Protein AF-A0A4Y2H0B1-F1 (afdb_monomer_lite)

Secondary structure (DSSP, 8-state):
-TTTTT--TT-B-TTS-BHHHHHHHTT-HHHHHHHHTSGGGGGGGG---TTS--HHHHHHTSSS-HHIIIIIGGGTTSSHHHHTTTTHHHHHHHHHHHHH-TTPPSP--------TTS-HHHHHHHHHHHHHHHTTTT-PPPP---HHHHHHHHHHHHHHHHHHHHHTS-HHHHHHHHHHHHHHHHHHHHHHHHHHHH---HHHHHHHHHHHHHHHHHHHHHHHHHEE-BS-----TTSPP---PPP-----S--HHHHHHHHHHHHHHHHHHHH-HHHHHHHHHH-PPPBSSSSPEEPEETTEEHHHHHHHHHHHHHHHHHHHHHHSSSSTTSPPPHHHHHHHHHHHHHHHHHHHHHHHTHHHHHHHHHHHHS-HHHHHHHHHHHH-SS--HHHHHHHHHHHHHHHTT-

InterPro domains:
  IPR011646 KAP family P-loop domain [PF07693] (88-333)
  IPR036770 Ankyrin repeat-containing domain superfamily [G3DSA:1.25.40.20] (1-76)
  IPR036770 Ankyrin repeat-containing domain superfamily [SSF48403] (1-74)
  IPR052771 Neurotrophin-activated signaling adaptor [PTHR24116] (1-410)

Sequence (410 aa):
MLVEKKCKVSAADKKGDTALHIAMRARSKAIVEILLRNPKNSQLLYRPNRAGETPYNIDSNHQKSILAQIFGARRLNTNEDSENRLGYDLYSSALADILSEPSLNMPISVGLYAKWGSGKSFLLKKLENEMRSFAIQWIEPMFEFTKLVYLIILLLSLMVGFVLAFSTKNWISGAYLAVGTFLSVIVFLGGVIYFNKHYDLSWVYKLSLYLANQLNSLRTLLFVIFCSPPANKSDSDADPVRFIFTEKTKVTSSGTQTSVLNIITSLNIAVEKEFGLFTCRLYRVLKPKLVASQWWKFRTICCIPNFLIAIFLLLSLGGLITLLLETDAANFYSEPNEYTTIFRSIFIGMLCICGVVISLNLYTFLRIIKTLIFSHQRRIAGSFLRIASPKNENCISSLKKEVDTIVQMV

pLDDT: mean 76.39, std 11.9, range [36.62, 95.25]

Organism: Araneus ventricosus (NCBI:txid182803)

Foldseek 3Di:
DCVVVQHDQCDADPQQQGPLLVCLLVVPLVSNLSQPVDVVSVVQQCDATNVRDGSVNSQVVDPDRSCCVNVVVVPPPDDPVVVVVVCLLVVLLVVLVQVQQLPDDDDDDDDDDDDPPPCPVVSVVSSVVNNCVQLVVPPQFFQDDDPVVLVVLLLVLLLQLLLVCLVVVHNVSSVVSSVVSSVVVVVVVVVLNVCVVRGVDPVSVVVRSVVRVVVQLVVLQCCLQWKAAAPDPPPPSPDRDDDQDFDPPPPPPDDPLVVLLNVLVRSVVSVCVVNNVLNLLSCVLSVRDHDNDPDIDTDDDPNHRVVVVVSLVSVLVSLVSSVVSCPPDDNPPDDDDPVVVVSNVVSVVSVVVVVVVCVVCVVSVVVSVVSSPDDVVCVSVVVCVVVPPPDDPVSVVVSVVSVVSSVVSD

Radius of gyration: 28.5 Å; chains: 1; bounding box: 72×69×76 Å

Structure (mmCIF, N/CA/C/O backbone):
data_AF-A0A4Y2H0B1-F1
#
_entry.id   AF-A0A4Y2H0B1-F1
#
loop_
_atom_site.group_PDB
_atom_site.id
_atom_site.type_symbol
_atom_site.label_atom_id
_atom_site.label_alt_id
_atom_site.label_comp_id
_atom_site.label_asym_id
_atom_site.label_entity_id
_atom_site.label_seq_id
_atom_site.pdbx_PDB_ins_code
_atom_site.Cartn_x
_atom_site.Cartn_y
_atom_site.Cartn_z
_atom_site.occupancy
_atom_site.B_iso_or_equiv
_atom_site.auth_seq_id
_atom_site.auth_comp_id
_atom_site.auth_asym_id
_atom_site.auth_atom_id
_atom_site.pdbx_PDB_model_num
ATOM 1 N N . MET A 1 1 ? -10.674 -39.081 1.424 1.00 66.81 1 MET A N 1
ATOM 2 C CA . MET A 1 1 ? -10.161 -39.373 0.066 1.00 66.81 1 MET A CA 1
ATOM 3 C C . MET A 1 1 ? -10.000 -38.146 -0.845 1.00 66.81 1 MET A C 1
ATOM 5 O O . MET A 1 1 ? -8.869 -37.777 -1.121 1.00 66.81 1 MET A O 1
ATOM 9 N N . LEU A 1 2 ? -11.065 -37.490 -1.345 1.00 76.19 2 LEU A N 1
ATOM 10 C CA . LEU A 1 2 ? -10.914 -36.377 -2.317 1.00 76.19 2 LEU A CA 1
ATOM 11 C C . LEU A 1 2 ? -10.173 -35.157 -1.742 1.00 76.19 2 LEU A C 1
ATOM 13 O O . LEU A 1 2 ? -9.285 -34.603 -2.386 1.00 76.19 2 LEU A O 1
ATOM 17 N N . VAL A 1 3 ? -10.487 -34.778 -0.501 1.00 73.38 3 VAL A N 1
ATOM 18 C CA . VAL A 1 3 ? -9.799 -33.684 0.210 1.00 73.38 3 VAL A CA 1
ATOM 19 C C . VAL A 1 3 ? -8.321 -34.022 0.463 1.00 73.38 3 VAL A C 1
ATOM 21 O O . VAL A 1 3 ? -7.459 -33.158 0.329 1.00 73.38 3 VAL A O 1
ATOM 24 N N . GLU A 1 4 ? -8.000 -35.290 0.736 1.00 72.62 4 GLU A N 1
ATOM 25 C CA . GLU A 1 4 ? -6.616 -35.765 0.929 1.00 72.62 4 GLU A CA 1
ATOM 26 C C . GLU A 1 4 ? -5.803 -35.712 -0.370 1.00 72.62 4 GLU A C 1
ATOM 28 O O . GLU A 1 4 ? -4.604 -35.450 -0.339 1.00 72.62 4 GLU A O 1
ATOM 33 N N . LYS A 1 5 ? -6.462 -35.852 -1.528 1.00 77.75 5 LYS A N 1
ATOM 34 C CA . LYS A 1 5 ? -5.863 -35.648 -2.855 1.00 77.75 5 LYS A CA 1
ATOM 35 C C . LYS A 1 5 ? -5.770 -34.168 -3.275 1.00 77.75 5 LYS A C 1
ATOM 37 O O . LYS A 1 5 ? -5.605 -33.884 -4.456 1.00 77.75 5 LYS A O 1
ATOM 42 N N . LYS A 1 6 ? -5.849 -33.219 -2.329 1.00 70.25 6 LYS A N 1
ATOM 43 C CA . LYS A 1 6 ? -5.770 -31.758 -2.560 1.00 70.25 6 LYS A CA 1
ATOM 44 C C . LYS A 1 6 ? -6.847 -31.213 -3.513 1.00 70.25 6 LYS A C 1
ATOM 46 O O . LYS A 1 6 ? -6.588 -30.285 -4.277 1.00 70.25 6 LYS A O 1
ATOM 51 N N . CYS A 1 7 ? -8.060 -31.765 -3.463 1.00 76.31 7 CYS A N 1
ATOM 52 C CA . CYS A 1 7 ? -9.203 -31.192 -4.174 1.00 76.31 7 CYS A CA 1
ATOM 53 C C . CYS A 1 7 ? -9.468 -29.752 -3.707 1.00 76.31 7 CYS A C 1
ATOM 55 O O . CYS A 1 7 ? -9.441 -29.469 -2.508 1.00 76.31 7 CYS A O 1
ATOM 57 N N . LYS A 1 8 ? -9.761 -28.855 -4.653 1.00 75.81 8 LYS A N 1
ATOM 58 C CA . LYS A 1 8 ? -10.076 -27.454 -4.371 1.00 75.81 8 LYS A CA 1
ATOM 59 C C . LYS A 1 8 ? -11.431 -27.342 -3.675 1.00 75.81 8 LYS A C 1
ATOM 61 O O . LYS A 1 8 ? -12.469 -27.608 -4.278 1.00 75.81 8 LYS A O 1
ATOM 66 N N . VAL A 1 9 ? -11.421 -26.911 -2.419 1.00 79.56 9 VAL A N 1
ATOM 67 C CA . VAL A 1 9 ? -12.639 -26.757 -1.600 1.00 79.56 9 VAL A CA 1
ATOM 68 C C . VAL A 1 9 ? -13.333 -25.417 -1.878 1.00 79.56 9 VAL A C 1
ATOM 70 O O . VAL A 1 9 ? -14.538 -25.278 -1.682 1.00 79.56 9 VAL A O 1
ATOM 73 N N . SER A 1 10 ? -12.585 -24.444 -2.405 1.00 78.69 10 SER A N 1
ATOM 74 C CA . SER A 1 10 ? -13.063 -23.106 -2.766 1.00 78.69 10 SER A CA 1
ATOM 75 C C . SER A 1 10 ? -13.767 -23.034 -4.135 1.00 78.69 10 SER A C 1
ATOM 77 O O . SER A 1 10 ? -14.113 -21.946 -4.600 1.00 78.69 10 SER A O 1
ATOM 79 N N . ALA A 1 11 ? -13.956 -24.169 -4.821 1.00 82.56 11 ALA A N 1
ATOM 80 C CA . ALA A 1 11 ? -14.735 -24.229 -6.054 1.00 82.56 11 ALA A CA 1
ATOM 81 C C . ALA A 1 11 ? -16.214 -23.922 -5.769 1.00 82.56 11 ALA A C 1
ATOM 83 O O . ALA A 1 11 ? -16.756 -24.363 -4.757 1.00 82.56 11 ALA A O 1
ATOM 84 N N . ALA A 1 12 ? -16.840 -23.157 -6.663 1.00 86.06 12 ALA A N 1
ATOM 85 C CA . ALA A 1 12 ? -18.230 -22.737 -6.556 1.00 86.06 12 ALA A CA 1
ATOM 86 C C . ALA A 1 12 ? -19.026 -23.224 -7.770 1.00 86.06 12 ALA A C 1
ATOM 88 O O . ALA A 1 12 ? -18.481 -23.316 -8.875 1.00 86.06 12 ALA A O 1
ATOM 89 N N . ASP A 1 13 ? -20.299 -23.535 -7.559 1.00 86.06 13 ASP A N 1
ATOM 90 C CA . ASP A 1 13 ? -21.223 -23.933 -8.616 1.00 86.06 13 ASP A CA 1
ATOM 91 C C . ASP A 1 13 ? -21.742 -22.722 -9.430 1.00 86.06 13 ASP A C 1
ATOM 93 O O . ASP A 1 13 ? -21.300 -21.580 -9.266 1.00 86.06 13 ASP A O 1
ATOM 97 N N . LYS A 1 14 ? -22.715 -22.950 -10.325 1.00 87.69 14 LYS A N 1
ATOM 98 C CA . LYS A 1 14 ? -23.339 -21.876 -11.125 1.00 87.69 14 LYS A CA 1
ATOM 99 C C . LYS A 1 14 ? -24.091 -20.840 -10.274 1.00 87.69 14 LYS A C 1
ATOM 101 O O . LYS A 1 14 ? -24.310 -19.728 -10.751 1.00 87.69 14 LYS A O 1
ATOM 106 N N . LYS A 1 15 ? -24.485 -21.176 -9.045 1.00 82.44 15 LYS A N 1
ATOM 107 C CA . LYS A 1 15 ? -25.145 -20.279 -8.085 1.00 82.44 15 LYS A CA 1
ATOM 108 C C . LYS A 1 15 ? -24.141 -19.577 -7.161 1.00 82.44 15 LYS A C 1
ATOM 110 O O . LYS A 1 15 ? -24.521 -18.692 -6.402 1.00 82.44 15 LYS A O 1
ATOM 115 N N . GLY A 1 16 ? -22.852 -19.898 -7.271 1.00 85.12 16 GLY A N 1
ATOM 116 C CA . GLY A 1 16 ? -21.821 -19.393 -6.370 1.00 85.12 16 GLY A CA 1
ATOM 117 C C . GLY A 1 16 ? -21.748 -20.158 -5.045 1.00 85.12 16 GLY A C 1
ATOM 118 O O . GLY A 1 16 ? -20.980 -19.752 -4.178 1.00 85.12 16 GLY A O 1
ATOM 119 N N . ASP A 1 17 ? -22.495 -21.256 -4.894 1.00 87.25 17 ASP A N 1
ATOM 120 C CA . ASP A 1 17 ? -22.443 -22.116 -3.718 1.00 87.25 17 ASP A CA 1
ATOM 121 C C . ASP A 1 17 ? -21.143 -22.929 -3.756 1.00 87.25 17 ASP A C 1
ATOM 123 O O . ASP A 1 17 ? -20.863 -23.682 -4.692 1.00 87.25 17 ASP A O 1
ATOM 127 N N . THR A 1 18 ? -20.319 -22.764 -2.725 1.00 90.00 18 THR A N 1
ATOM 128 C CA . THR A 1 18 ? -19.134 -23.607 -2.514 1.00 90.00 18 THR A CA 1
ATOM 129 C C . THR A 1 18 ? -19.523 -24.951 -1.904 1.00 90.00 18 THR A C 1
ATOM 131 O O . THR A 1 18 ? -20.622 -25.115 -1.370 1.00 90.00 18 THR A O 1
ATOM 134 N N . ALA A 1 19 ? -18.591 -25.909 -1.883 1.00 89.69 19 ALA A N 1
ATOM 135 C CA . ALA A 1 19 ? -18.792 -27.179 -1.177 1.00 89.69 19 ALA A CA 1
ATOM 136 C C . ALA A 1 19 ? -19.225 -26.979 0.292 1.00 89.69 19 ALA A C 1
ATOM 138 O O . ALA A 1 19 ? -19.989 -27.779 0.829 1.00 89.69 19 ALA A O 1
ATOM 139 N N . LEU A 1 20 ? -18.785 -25.881 0.922 1.00 89.94 20 LEU A N 1
ATOM 140 C CA . LEU A 1 20 ? -19.180 -25.506 2.277 1.00 89.94 20 LEU A CA 1
ATOM 141 C C . LEU A 1 20 ? -20.629 -25.004 2.370 1.00 89.94 20 LEU A C 1
ATOM 143 O O . LEU A 1 20 ? -21.320 -25.391 3.305 1.00 89.94 20 LEU A O 1
ATOM 147 N N . HIS A 1 21 ? -21.116 -24.216 1.403 1.00 90.12 21 HIS A N 1
ATOM 148 C CA . HIS A 1 21 ? -22.527 -23.795 1.361 1.00 90.12 21 HIS A CA 1
ATOM 149 C C . HIS A 1 21 ? -23.449 -25.014 1.295 1.00 90.12 21 HIS A C 1
ATOM 151 O O . HIS A 1 21 ? -24.402 -25.133 2.063 1.00 90.12 21 HIS A O 1
ATOM 157 N N . ILE A 1 22 ? -23.110 -25.960 0.416 1.00 90.88 22 ILE A N 1
ATOM 158 C CA . ILE A 1 22 ? -23.876 -27.193 0.229 1.00 90.88 22 ILE A CA 1
ATOM 159 C C . ILE A 1 22 ? -23.820 -28.052 1.497 1.00 90.88 22 ILE A C 1
ATOM 161 O O . ILE A 1 22 ? -24.854 -28.538 1.946 1.00 90.88 22 ILE A O 1
ATOM 165 N N . ALA A 1 23 ? -22.644 -28.204 2.114 1.00 90.62 23 ALA A N 1
ATOM 166 C CA . ALA A 1 23 ? -22.487 -28.987 3.340 1.00 90.62 23 ALA A CA 1
ATOM 167 C C . ALA A 1 23 ? -23.265 -28.398 4.533 1.00 90.62 23 ALA A C 1
ATOM 169 O O . ALA A 1 23 ? -23.855 -29.161 5.301 1.00 90.62 23 ALA A O 1
ATOM 170 N N . MET A 1 24 ? -23.308 -27.065 4.662 1.00 90.12 24 MET A N 1
ATOM 171 C CA . MET A 1 24 ? -24.097 -26.373 5.690 1.00 90.12 24 MET A CA 1
ATOM 172 C C . MET A 1 24 ? -25.599 -26.512 5.440 1.00 90.12 24 MET A C 1
ATOM 174 O O . MET A 1 24 ? -26.341 -26.851 6.361 1.00 90.12 24 MET A O 1
ATOM 178 N N . ARG A 1 25 ? -26.046 -26.353 4.186 1.00 88.81 25 ARG A N 1
ATOM 179 C CA . ARG A 1 25 ? -27.456 -26.529 3.798 1.00 88.81 25 ARG A CA 1
ATOM 180 C C . ARG A 1 25 ? -27.923 -27.980 3.978 1.00 88.81 25 ARG A C 1
ATOM 182 O O . ARG A 1 25 ? -29.037 -28.214 4.428 1.00 88.81 25 ARG A O 1
ATOM 189 N N . ALA A 1 26 ? -27.051 -28.952 3.702 1.00 89.38 26 ALA A N 1
ATOM 190 C CA . ALA A 1 26 ? -27.284 -30.380 3.943 1.00 89.38 26 ALA A CA 1
ATOM 191 C C . ALA A 1 26 ? -27.097 -30.799 5.414 1.00 89.38 26 ALA A C 1
ATOM 193 O O . ALA A 1 26 ? -27.281 -31.967 5.753 1.00 89.38 26 ALA A O 1
ATOM 194 N N . ARG A 1 27 ? -26.701 -29.864 6.286 1.00 88.56 27 ARG A N 1
ATOM 195 C CA . ARG A 1 27 ? -26.517 -30.058 7.728 1.00 88.56 27 ARG A CA 1
ATOM 196 C C . ARG A 1 27 ? -25.553 -31.199 8.097 1.00 88.56 27 ARG A C 1
ATOM 198 O O . ARG A 1 27 ? -25.696 -31.845 9.134 1.00 88.56 27 ARG A O 1
ATOM 205 N N . SER A 1 28 ? -24.536 -31.442 7.268 1.00 90.50 28 SER A N 1
ATOM 206 C CA . SER A 1 28 ? -23.605 -32.560 7.460 1.00 90.50 28 SER A CA 1
ATOM 207 C C . SER A 1 28 ? -22.376 -32.160 8.278 1.00 90.50 28 SER A C 1
ATOM 209 O O . SER A 1 28 ? -21.382 -31.670 7.737 1.00 90.50 28 SER A O 1
ATOM 211 N N . LYS A 1 29 ? -22.412 -32.427 9.592 1.00 88.31 29 LYS A N 1
ATOM 212 C CA . LYS A 1 29 ? -21.291 -32.152 10.513 1.00 88.31 29 LYS A CA 1
ATOM 213 C C . LYS A 1 29 ? -19.974 -32.779 10.043 1.00 88.31 29 LYS A C 1
ATOM 215 O O . LYS A 1 29 ? -18.953 -32.100 10.021 1.00 88.31 29 LYS A O 1
ATOM 220 N N . ALA A 1 30 ? -19.998 -34.049 9.639 1.00 86.88 30 ALA A N 1
ATOM 221 C CA . ALA A 1 30 ? -18.794 -34.785 9.250 1.00 86.88 30 ALA A CA 1
ATOM 222 C C . ALA A 1 30 ? -18.102 -34.168 8.022 1.00 86.88 30 ALA A C 1
ATOM 224 O O . ALA A 1 30 ? -16.880 -34.031 7.997 1.00 86.88 30 ALA A O 1
ATOM 225 N N . ILE A 1 31 ? -18.876 -33.749 7.015 1.00 88.19 31 ILE A N 1
ATOM 226 C CA . ILE A 1 31 ? -18.326 -33.112 5.813 1.00 88.19 31 ILE A CA 1
ATOM 227 C C . ILE A 1 31 ? -17.757 -31.740 6.170 1.00 88.19 31 ILE A C 1
ATOM 229 O O . ILE A 1 31 ? -16.630 -31.437 5.790 1.00 88.19 31 ILE A O 1
ATOM 233 N N . VAL A 1 32 ? -18.490 -30.93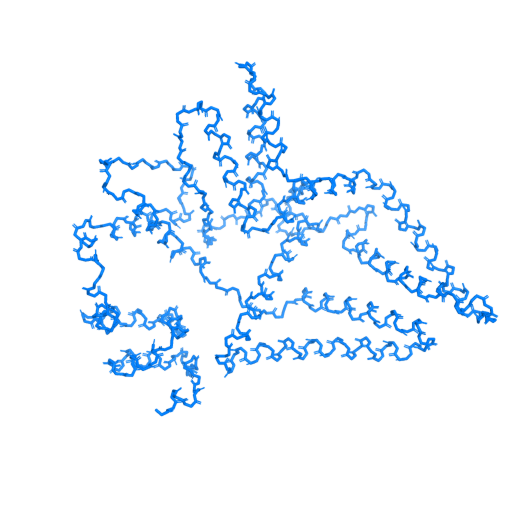4 6.943 1.00 88.25 32 VAL A N 1
ATOM 234 C CA . VAL A 1 32 ? -18.021 -29.616 7.395 1.00 88.25 32 VAL A CA 1
ATOM 235 C C . VAL A 1 32 ? -16.712 -29.736 8.179 1.00 88.25 32 VAL A C 1
ATOM 237 O O . VAL A 1 32 ? -15.777 -28.982 7.920 1.00 88.25 32 VAL A O 1
ATOM 240 N N . GLU A 1 33 ? -16.599 -30.714 9.077 1.00 86.69 33 GLU A N 1
ATOM 241 C CA . GLU A 1 33 ? -15.388 -30.948 9.864 1.00 86.69 33 GLU A CA 1
ATOM 242 C C . GLU A 1 33 ? -14.192 -31.336 8.983 1.00 86.69 33 GLU A C 1
ATOM 244 O O . GLU A 1 33 ? -13.093 -30.807 9.156 1.00 86.69 33 GLU A O 1
ATOM 249 N N . ILE A 1 34 ? -14.401 -32.195 7.979 1.00 87.19 34 ILE A N 1
ATOM 250 C CA . ILE A 1 34 ? -13.356 -32.568 7.014 1.00 87.19 34 ILE A CA 1
ATOM 251 C C . ILE A 1 34 ? -12.936 -31.363 6.160 1.00 87.19 34 ILE A C 1
ATOM 253 O O . ILE A 1 34 ? -11.741 -31.166 5.927 1.00 87.19 34 ILE A O 1
ATOM 257 N N . LEU A 1 35 ? -13.890 -30.543 5.707 1.00 85.44 35 LEU A N 1
ATOM 258 C CA . LEU A 1 35 ? -13.613 -29.357 4.891 1.00 85.44 35 LEU A CA 1
ATOM 259 C C . LEU A 1 35 ? -12.875 -28.275 5.692 1.00 85.44 35 LEU A C 1
ATOM 261 O O . LEU A 1 35 ? -11.951 -27.656 5.165 1.00 85.44 35 LEU A O 1
ATOM 265 N N . LEU A 1 36 ? -13.234 -28.079 6.962 1.00 82.31 36 LEU A N 1
ATOM 266 C CA . LEU A 1 36 ? -12.633 -27.086 7.860 1.00 82.31 36 LEU A CA 1
ATOM 267 C C . LEU A 1 36 ? -11.391 -27.593 8.606 1.00 82.31 36 LEU A C 1
ATOM 269 O O . LEU A 1 36 ? -10.747 -26.824 9.318 1.00 82.31 36 LEU A O 1
ATOM 273 N N . ARG A 1 37 ? -10.993 -28.857 8.406 1.00 76.69 37 ARG A N 1
ATOM 274 C CA . ARG A 1 37 ? -9.749 -29.422 8.955 1.00 76.69 37 ARG A CA 1
ATOM 275 C C . ARG A 1 37 ? -8.508 -28.647 8.503 1.00 76.69 37 ARG A C 1
ATOM 277 O O . ARG A 1 37 ? -7.524 -28.585 9.236 1.00 76.69 37 ARG A O 1
ATOM 284 N N . ASN A 1 38 ? -8.547 -28.062 7.304 1.00 70.25 38 ASN A N 1
ATOM 285 C CA . ASN A 1 38 ? -7.514 -27.150 6.824 1.00 70.25 38 ASN A CA 1
ATOM 286 C C . ASN A 1 38 ? -7.890 -25.704 7.202 1.00 70.25 38 ASN A C 1
ATOM 288 O O . ASN A 1 38 ? -8.894 -25.200 6.694 1.00 70.25 38 ASN A O 1
ATOM 292 N N . PRO A 1 39 ? -7.086 -24.998 8.020 1.00 67.31 39 PRO A N 1
ATOM 293 C CA . PRO A 1 39 ? -7.431 -23.670 8.531 1.00 67.31 39 PRO A CA 1
ATOM 294 C C . PRO A 1 39 ? -7.633 -22.618 7.434 1.00 67.31 39 PRO A C 1
ATOM 296 O O . PRO A 1 39 ? -8.341 -21.645 7.657 1.00 67.31 39 PRO A O 1
ATOM 299 N N . LYS A 1 40 ? -7.089 -22.811 6.226 1.00 65.44 40 LYS A N 1
ATOM 300 C CA . LYS A 1 40 ? -7.322 -21.903 5.087 1.00 65.44 40 LYS A CA 1
ATOM 301 C C . LYS A 1 40 ? -8.769 -21.902 4.595 1.00 65.44 40 LYS A C 1
ATOM 303 O O . LYS A 1 40 ? -9.252 -20.891 4.105 1.00 65.44 40 LYS A O 1
ATOM 308 N N . ASN A 1 41 ? -9.472 -23.019 4.761 1.00 72.31 41 ASN A N 1
ATOM 309 C CA . ASN A 1 41 ? -10.860 -23.149 4.327 1.00 72.31 41 ASN A CA 1
ATOM 310 C C . ASN A 1 41 ? -11.832 -22.427 5.272 1.00 72.31 41 ASN A C 1
ATOM 312 O O . ASN A 1 41 ? -12.996 -22.265 4.922 1.00 72.31 41 ASN A O 1
ATOM 316 N N . SER A 1 42 ? -11.365 -21.953 6.436 1.00 74.75 42 SER A N 1
ATOM 317 C CA . SER A 1 42 ? -12.174 -21.147 7.361 1.00 74.75 42 SER A CA 1
ATOM 318 C C . SER A 1 42 ? -12.609 -19.814 6.747 1.00 74.75 42 SER A C 1
ATOM 320 O O . SER A 1 42 ? -13.729 -19.378 6.987 1.00 74.75 42 SER A O 1
ATOM 322 N N . GLN A 1 43 ? -11.796 -19.222 5.864 1.00 72.94 43 GLN A N 1
ATOM 323 C CA . GLN A 1 43 ? -12.156 -18.004 5.128 1.00 72.94 43 GLN A CA 1
ATOM 324 C C . GLN A 1 43 ? -13.405 -18.201 4.252 1.00 72.94 43 GLN A C 1
ATOM 326 O O . GLN A 1 43 ? -14.158 -17.258 4.020 1.00 72.94 43 GLN A O 1
ATOM 331 N N . LEU A 1 44 ? -13.671 -19.433 3.794 1.00 79.12 44 LEU A N 1
ATOM 332 C CA . LEU A 1 44 ? -14.842 -19.739 2.969 1.00 79.12 44 LEU A CA 1
ATOM 333 C C . LEU A 1 44 ? -16.159 -19.618 3.743 1.00 79.12 44 LEU A C 1
ATOM 335 O O . LEU A 1 44 ? -17.196 -19.489 3.100 1.00 79.12 44 LEU A O 1
ATOM 339 N N . LEU A 1 45 ? -16.132 -19.622 5.082 1.00 82.06 45 LEU A N 1
ATOM 340 C CA . LEU A 1 45 ? -17.319 -19.410 5.919 1.00 82.06 45 LEU A CA 1
ATOM 341 C C . LEU A 1 45 ? -17.924 -18.016 5.757 1.00 82.06 45 LEU A C 1
ATOM 343 O O . LEU A 1 45 ? -19.118 -17.852 5.981 1.00 82.06 45 LEU A O 1
ATOM 347 N N . TYR A 1 46 ? -17.115 -17.042 5.345 1.00 80.00 46 TYR A N 1
ATOM 348 C CA . TYR A 1 46 ? -17.509 -15.638 5.227 1.00 80.00 46 TYR A CA 1
ATOM 349 C C . TYR A 1 46 ? -17.657 -15.185 3.774 1.00 80.00 46 TYR A C 1
ATOM 351 O O . TYR A 1 46 ? -17.938 -14.021 3.507 1.00 80.00 46 TYR A O 1
ATOM 359 N N . ARG A 1 47 ? -17.461 -16.093 2.812 1.00 79.62 47 ARG A N 1
ATOM 360 C CA . ARG A 1 47 ? -17.581 -15.778 1.391 1.00 79.62 47 ARG A CA 1
ATOM 361 C C . ARG A 1 47 ? -19.041 -15.934 0.947 1.00 79.62 47 ARG A C 1
ATOM 363 O O . ARG A 1 47 ? -19.544 -17.050 1.050 1.00 79.62 47 ARG A O 1
ATOM 370 N N . PRO A 1 48 ? -19.692 -14.884 0.420 1.00 83.25 48 PRO A N 1
ATOM 371 C CA . PRO A 1 48 ? -21.075 -14.976 -0.031 1.00 83.25 48 PRO A CA 1
ATOM 372 C C . PRO A 1 48 ? -21.205 -15.710 -1.374 1.00 83.25 48 PRO A C 1
ATOM 374 O O . PRO A 1 48 ? -20.317 -15.630 -2.232 1.00 83.25 48 PRO A O 1
ATOM 377 N N . ASN A 1 49 ? -22.333 -16.396 -1.567 1.00 86.31 49 ASN A N 1
ATOM 378 C CA . ASN A 1 49 ? -22.786 -16.887 -2.870 1.00 86.31 49 ASN A CA 1
ATOM 379 C C . ASN A 1 49 ? -23.403 -15.747 -3.714 1.00 86.31 49 ASN A C 1
ATOM 381 O O . ASN A 1 49 ? -23.403 -14.582 -3.314 1.00 86.31 49 ASN A O 1
ATOM 385 N N . ARG A 1 50 ? -23.952 -16.054 -4.902 1.00 86.19 50 ARG A N 1
ATOM 386 C CA . ARG A 1 50 ? -24.598 -15.026 -5.751 1.00 86.19 50 ARG A CA 1
ATOM 387 C C . ARG A 1 50 ? -25.873 -14.433 -5.141 1.00 86.19 50 ARG A C 1
ATOM 389 O O . ARG A 1 50 ? -26.306 -13.386 -5.603 1.00 86.19 50 ARG A O 1
ATOM 396 N N . ALA A 1 51 ? -26.459 -15.088 -4.142 1.00 83.81 51 ALA A N 1
ATOM 397 C CA . ALA A 1 51 ? -27.595 -14.585 -3.377 1.00 83.81 51 ALA A CA 1
ATOM 398 C C . ALA A 1 51 ? -27.167 -13.781 -2.131 1.00 83.81 51 ALA A C 1
ATOM 400 O O . ALA A 1 51 ? -28.024 -13.341 -1.375 1.00 83.81 51 ALA A O 1
ATOM 401 N N . GLY A 1 52 ? -25.861 -13.582 -1.903 1.00 80.81 52 GLY A N 1
ATOM 402 C CA . GLY A 1 52 ? -25.346 -12.874 -0.727 1.00 80.81 52 GLY A CA 1
ATOM 403 C C . GLY A 1 52 ? -25.300 -13.719 0.552 1.00 80.81 52 GLY A C 1
ATOM 404 O O . GLY A 1 52 ? -24.882 -13.224 1.595 1.00 80.81 52 GLY A O 1
ATOM 405 N N . GLU A 1 53 ? -25.689 -14.994 0.499 1.00 82.81 53 GLU A N 1
ATOM 406 C CA . GLU A 1 53 ? -25.664 -15.890 1.654 1.00 82.81 53 GLU A CA 1
ATOM 407 C C . GLU A 1 53 ? -24.247 -16.417 1.871 1.00 82.81 53 GLU A C 1
ATOM 409 O O . GLU A 1 53 ? -23.627 -16.929 0.941 1.00 82.81 53 GLU A O 1
ATOM 414 N N . THR A 1 54 ? -23.736 -16.334 3.097 1.00 85.62 54 THR A N 1
ATOM 415 C CA . THR A 1 54 ? -22.483 -16.991 3.488 1.00 85.62 54 THR A CA 1
ATOM 416 C C . THR A 1 54 ? -22.781 -18.339 4.156 1.00 85.62 54 THR A C 1
ATOM 418 O O . THR A 1 54 ? -23.854 -18.508 4.745 1.00 85.62 54 THR A O 1
ATOM 421 N N . PRO A 1 55 ? -21.849 -19.314 4.153 1.00 85.88 55 PRO A N 1
ATOM 422 C CA . PRO A 1 55 ? -22.044 -20.566 4.886 1.00 85.88 55 PRO A CA 1
ATOM 423 C C . PRO A 1 55 ? -22.272 -20.342 6.383 1.00 85.88 55 PRO A C 1
ATOM 425 O O . PRO A 1 55 ? -22.991 -21.118 7.007 1.00 85.88 55 PRO A O 1
ATOM 428 N N . TYR A 1 56 ? -21.687 -19.277 6.942 1.00 83.25 56 TYR A N 1
ATOM 429 C CA . TYR A 1 56 ? -21.940 -18.845 8.311 1.00 83.25 56 TYR A CA 1
ATOM 430 C C . TYR A 1 56 ? -23.398 -18.422 8.519 1.00 83.25 56 TYR A C 1
ATOM 432 O O . TYR A 1 56 ? -24.046 -18.939 9.424 1.00 83.25 56 TYR A O 1
ATOM 440 N N . ASN A 1 57 ? -23.939 -17.566 7.644 1.00 80.19 57 ASN A N 1
ATOM 441 C CA . ASN A 1 57 ? -25.328 -17.101 7.730 1.00 80.19 57 ASN A CA 1
ATOM 442 C C . ASN A 1 57 ? -26.325 -18.261 7.563 1.00 80.19 57 ASN A C 1
ATOM 444 O O . ASN A 1 57 ? -27.350 -18.325 8.240 1.00 80.19 57 ASN A O 1
ATOM 448 N N . ILE A 1 58 ? -26.010 -19.220 6.685 1.00 84.06 58 ILE A N 1
ATOM 449 C CA . ILE A 1 58 ? -26.824 -20.430 6.508 1.00 84.06 58 ILE A CA 1
ATOM 450 C C . ILE A 1 58 ? -26.863 -21.237 7.812 1.00 84.06 58 ILE A C 1
ATOM 452 O O . ILE A 1 58 ? -27.931 -21.700 8.203 1.00 84.06 58 ILE A O 1
ATOM 456 N N . ASP A 1 59 ? -25.736 -21.405 8.507 1.00 83.25 59 ASP A N 1
ATOM 457 C CA . ASP A 1 59 ? -25.689 -22.157 9.766 1.00 83.25 59 ASP A CA 1
ATOM 458 C C . ASP A 1 59 ? -26.316 -21.389 10.945 1.00 83.25 59 ASP A C 1
ATOM 460 O O . ASP A 1 59 ? -26.985 -22.006 11.775 1.00 83.25 59 ASP A O 1
ATOM 464 N N . SER A 1 60 ? -26.174 -20.057 10.997 1.00 77.81 60 SER A N 1
ATOM 465 C CA . SER A 1 60 ? -26.745 -19.211 12.060 1.00 77.81 60 SER A CA 1
ATOM 466 C C . SER A 1 60 ? -28.269 -19.147 12.029 1.00 77.81 60 SER A C 1
ATOM 468 O O . SER A 1 60 ? -28.896 -19.001 13.074 1.00 77.81 60 SER A O 1
ATOM 470 N N . ASN A 1 61 ? -28.878 -19.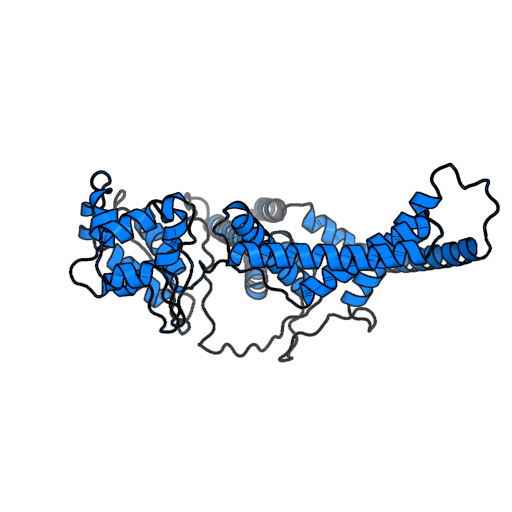311 10.852 1.00 76.00 61 ASN A N 1
ATOM 471 C CA . ASN A 1 61 ? -30.335 -19.361 10.708 1.00 76.00 61 ASN A CA 1
ATOM 472 C C . ASN A 1 61 ? -30.962 -20.626 11.327 1.00 76.00 61 ASN A C 1
ATOM 474 O O . ASN A 1 61 ? -32.183 -20.725 11.432 1.00 76.00 61 ASN A O 1
ATOM 478 N N . HIS A 1 62 ? -30.153 -21.603 11.747 1.00 74.31 62 HIS A N 1
ATOM 479 C CA . HIS A 1 62 ? -30.626 -22.836 12.364 1.00 74.31 62 HIS A CA 1
ATOM 480 C C . HIS A 1 62 ? -30.407 -22.821 13.884 1.00 74.31 62 HIS A C 1
ATOM 482 O O . HIS A 1 62 ? -29.315 -22.530 14.362 1.00 74.31 62 HIS A O 1
ATOM 488 N N . GLN A 1 63 ? -31.409 -23.267 14.656 1.00 69.62 63 GLN A N 1
ATOM 489 C CA . GLN A 1 63 ? -31.379 -23.288 16.134 1.00 69.62 63 GLN A CA 1
ATOM 490 C C . GLN A 1 63 ? -30.162 -24.008 16.751 1.00 69.62 63 GLN A C 1
ATOM 492 O O . GLN A 1 63 ? -29.767 -23.711 17.873 1.00 69.62 63 GLN A O 1
ATOM 497 N N . LYS A 1 64 ? -29.576 -24.984 16.046 1.00 77.88 64 LYS A N 1
ATOM 498 C CA . LYS A 1 64 ? -28.355 -25.690 16.468 1.00 77.88 64 LYS A CA 1
ATOM 499 C C . LYS A 1 64 ? -27.278 -25.492 15.411 1.00 77.88 64 LYS A C 1
ATOM 501 O O . LYS A 1 64 ? -27.299 -26.214 14.415 1.00 77.88 64 LYS A O 1
ATOM 506 N N . SER A 1 65 ? -26.346 -24.569 15.605 1.00 80.19 65 SER A N 1
ATOM 507 C CA . SER A 1 65 ? -25.274 -24.334 14.635 1.00 80.19 65 SER A CA 1
ATOM 508 C C . SER A 1 65 ? -24.250 -25.478 14.643 1.00 80.19 65 SER A C 1
ATOM 510 O O . SER A 1 65 ? -23.786 -25.946 15.688 1.00 80.19 65 SER A O 1
ATOM 512 N N . ILE A 1 66 ? -23.914 -25.980 13.458 1.00 82.56 66 ILE A N 1
ATOM 513 C CA . ILE A 1 66 ? -22.899 -27.021 13.253 1.00 82.56 66 ILE A CA 1
ATOM 514 C C . ILE A 1 66 ? -21.518 -26.461 13.593 1.00 82.56 66 ILE A C 1
ATOM 516 O O . ILE A 1 66 ? -20.688 -27.164 14.172 1.00 82.56 66 ILE A O 1
ATOM 520 N N . LEU A 1 67 ? -21.292 -25.179 13.305 1.00 79.56 67 LEU A N 1
ATOM 521 C CA . LEU A 1 67 ? -20.072 -24.469 13.660 1.00 79.56 67 LEU A CA 1
ATOM 522 C C . LEU A 1 67 ? -19.870 -24.411 15.177 1.00 79.56 67 LEU A C 1
ATOM 524 O O . LEU A 1 67 ? -18.760 -24.687 15.630 1.00 79.56 67 LEU A O 1
ATOM 528 N N . ALA A 1 68 ? -20.918 -24.170 15.975 1.00 74.38 68 ALA A N 1
ATOM 529 C CA . ALA A 1 68 ? -20.798 -24.238 17.435 1.00 74.38 68 ALA A CA 1
ATOM 530 C C . ALA A 1 68 ? -20.494 -25.660 17.922 1.00 74.38 68 ALA A C 1
ATOM 532 O O . ALA A 1 68 ? -19.753 -25.839 18.880 1.00 74.38 68 ALA A O 1
ATOM 533 N N . GLN A 1 69 ? -20.988 -26.697 17.248 1.00 76.06 69 GLN A N 1
ATOM 534 C CA . GLN A 1 69 ? -20.674 -28.077 17.632 1.00 76.06 69 GLN A CA 1
ATOM 535 C C . GLN A 1 69 ? -19.244 -28.499 17.272 1.00 76.06 69 GLN A C 1
ATOM 537 O O . GLN A 1 69 ? -18.661 -29.322 17.975 1.00 76.06 69 GLN A O 1
ATOM 542 N N . ILE A 1 70 ? -18.683 -27.984 16.176 1.00 72.38 70 ILE A N 1
ATOM 543 C CA . ILE A 1 70 ? -17.325 -28.322 15.715 1.00 72.38 70 ILE A CA 1
ATOM 544 C C . ILE A 1 70 ? -16.275 -27.472 16.440 1.00 72.38 70 ILE A C 1
ATOM 546 O O . ILE A 1 70 ? -15.263 -27.998 16.903 1.00 72.38 70 ILE A O 1
ATOM 550 N N . PHE A 1 71 ? -16.511 -26.164 16.562 1.00 68.75 71 PHE A N 1
ATOM 551 C CA . PHE A 1 71 ? -15.570 -25.231 17.184 1.00 68.75 71 PHE A CA 1
ATOM 552 C C . PHE A 1 71 ? -15.824 -25.017 18.677 1.00 68.75 71 PHE A C 1
ATOM 554 O O . PHE A 1 71 ? -14.859 -24.853 19.417 1.00 68.75 71 PHE A O 1
ATOM 561 N N . GLY A 1 72 ? -17.072 -25.087 19.143 1.00 54.41 72 GLY A N 1
ATOM 562 C CA . GLY A 1 72 ? -17.403 -24.961 20.567 1.00 54.41 72 GLY A CA 1
ATOM 563 C C . GLY A 1 72 ? -16.972 -26.176 21.391 1.00 54.41 72 GLY A C 1
ATOM 564 O O . GLY A 1 72 ? -16.457 -26.013 22.490 1.00 54.41 72 GLY A O 1
ATOM 565 N N . ALA A 1 73 ? -17.034 -27.395 20.838 1.00 46.34 73 ALA A N 1
ATOM 566 C CA . ALA A 1 73 ? -16.559 -28.595 21.540 1.00 46.34 73 ALA A CA 1
ATOM 567 C C . ALA A 1 73 ? -15.023 -28.641 21.709 1.00 46.34 73 ALA A C 1
ATOM 569 O O . ALA A 1 73 ? -14.525 -29.250 22.652 1.00 46.34 73 ALA A O 1
ATOM 570 N N . ARG A 1 74 ? -14.254 -27.977 20.829 1.00 43.62 74 ARG A N 1
ATOM 571 C CA . ARG A 1 74 ? -12.784 -27.859 20.952 1.00 43.62 74 ARG A CA 1
ATOM 572 C C . ARG A 1 74 ? -12.323 -26.720 21.864 1.00 43.62 74 ARG A C 1
ATOM 574 O O . ARG A 1 74 ? -11.130 -26.631 22.139 1.00 43.62 74 ARG A O 1
ATOM 581 N N . ARG A 1 75 ? -13.239 -25.871 22.338 1.00 41.53 75 ARG A N 1
ATOM 582 C CA . ARG A 1 75 ? -12.947 -24.704 23.188 1.00 41.53 75 ARG A CA 1
ATOM 583 C C . ARG A 1 75 ? -13.310 -24.891 24.658 1.00 41.53 75 ARG A C 1
ATOM 585 O O . ARG A 1 75 ? -13.256 -23.938 25.425 1.00 41.53 75 ARG A O 1
ATOM 592 N N . LEU A 1 76 ? -13.572 -26.123 25.091 1.00 37.53 76 LEU A N 1
ATOM 593 C CA . LEU A 1 76 ? -13.914 -26.431 26.484 1.00 37.53 76 LEU A CA 1
ATOM 594 C C . LEU A 1 76 ? -12.770 -26.222 27.501 1.00 37.53 76 LEU A C 1
ATOM 596 O O . LEU A 1 76 ? -12.931 -26.594 28.653 1.00 37.53 76 LEU A O 1
ATOM 600 N N . ASN A 1 77 ? -11.643 -25.607 27.120 1.00 36.62 77 ASN A N 1
ATOM 601 C CA . ASN A 1 77 ? -10.541 -25.296 28.039 1.00 36.62 77 ASN A CA 1
ATOM 602 C C . ASN A 1 77 ? -10.018 -23.851 27.972 1.00 36.62 77 ASN A C 1
ATOM 604 O O . ASN A 1 77 ? -8.893 -23.597 28.393 1.00 36.62 77 ASN A O 1
ATOM 608 N N . THR A 1 78 ? -10.819 -22.883 27.518 1.00 39.78 78 THR A N 1
ATOM 609 C CA . THR A 1 78 ? -10.540 -21.465 27.807 1.00 39.78 78 THR A CA 1
ATOM 610 C C . THR A 1 78 ? -11.835 -20.667 27.953 1.00 39.78 78 THR A C 1
ATOM 612 O O . THR A 1 78 ? -12.408 -20.264 26.953 1.00 39.78 78 THR A O 1
ATOM 615 N N . ASN A 1 79 ? -12.268 -20.425 29.193 1.00 45.50 79 ASN A N 1
ATOM 616 C CA . ASN A 1 79 ? -12.945 -19.212 29.690 1.00 45.50 79 ASN A CA 1
ATOM 617 C C . ASN A 1 79 ? -14.120 -18.550 28.910 1.00 45.50 79 ASN A C 1
ATOM 619 O O . ASN A 1 79 ? -14.516 -17.462 29.308 1.00 45.50 79 ASN A O 1
ATOM 623 N N . GLU A 1 80 ? -14.729 -19.137 27.875 1.00 50.97 80 GLU A N 1
ATOM 624 C CA . GLU A 1 80 ? -15.806 -18.472 27.100 1.00 50.97 80 GLU A CA 1
ATOM 625 C C . GLU A 1 80 ? -17.170 -18.431 27.839 1.00 50.97 80 GLU A C 1
ATOM 627 O O . GLU A 1 80 ? -17.980 -17.533 27.605 1.00 50.97 80 GLU A O 1
ATOM 632 N N . ASP A 1 81 ? -17.406 -19.307 28.825 1.00 46.19 81 ASP A N 1
ATOM 633 C CA . ASP A 1 81 ? -18.667 -19.333 29.597 1.00 46.19 81 ASP A CA 1
ATOM 634 C C . ASP A 1 81 ? -18.803 -18.194 30.631 1.00 46.19 81 ASP A C 1
ATOM 636 O O . ASP A 1 81 ? -19.893 -17.947 31.160 1.00 46.19 81 ASP A O 1
ATOM 640 N N . SER A 1 82 ? -17.720 -17.467 30.931 1.00 49.94 82 SER A N 1
ATOM 641 C CA . SER A 1 82 ? -17.780 -16.248 31.753 1.00 49.94 82 SER A CA 1
ATOM 642 C C . SER A 1 82 ? -17.987 -14.980 30.913 1.00 49.94 82 SER A C 1
ATOM 644 O O . SER A 1 82 ? -18.566 -14.013 31.410 1.00 49.94 82 SER A O 1
ATOM 646 N N . GLU A 1 83 ? -17.597 -14.993 29.633 1.00 52.19 83 GLU A N 1
ATOM 647 C CA . GLU A 1 83 ? -17.702 -13.851 28.713 1.00 52.19 83 GLU A CA 1
ATOM 648 C C . GLU A 1 83 ? -19.147 -13.610 28.249 1.00 52.19 83 GLU A C 1
ATOM 650 O O . GLU A 1 83 ? -19.616 -12.468 28.260 1.00 52.19 83 GLU A O 1
ATOM 655 N N . ASN A 1 84 ? -19.897 -14.685 27.978 1.00 51.34 84 ASN A N 1
ATOM 656 C CA . ASN A 1 84 ? -21.322 -14.613 27.627 1.00 51.34 84 ASN A CA 1
ATOM 657 C C . ASN A 1 84 ? -22.233 -14.205 28.802 1.00 51.34 84 ASN A C 1
ATOM 659 O O . ASN A 1 84 ? -23.352 -13.747 28.582 1.00 51.34 84 ASN A O 1
ATOM 663 N N . ARG A 1 85 ? -21.773 -14.311 30.058 1.00 48.06 85 ARG A N 1
ATOM 664 C CA . ARG A 1 85 ? -22.545 -13.888 31.246 1.00 48.06 85 ARG A CA 1
ATOM 665 C C . ARG A 1 85 ? -22.489 -12.382 31.519 1.00 48.06 85 ARG A C 1
ATOM 667 O O . ARG A 1 85 ? -23.345 -11.873 32.236 1.00 48.06 85 ARG A O 1
ATOM 674 N N . LEU A 1 86 ? -21.512 -11.670 30.953 1.00 60.25 86 LEU A N 1
ATOM 675 C CA . LEU A 1 86 ? -21.343 -10.218 31.118 1.00 60.25 86 LEU A CA 1
ATOM 676 C C . LEU A 1 86 ? -22.004 -9.405 29.991 1.00 60.25 86 LEU A C 1
ATOM 678 O O . LEU A 1 86 ? -22.043 -8.178 30.063 1.00 60.25 86 LEU A O 1
ATOM 682 N N . GLY A 1 87 ? -22.517 -10.073 28.950 1.00 66.38 87 GLY A N 1
ATOM 683 C CA . GLY A 1 87 ? -23.156 -9.424 27.802 1.00 66.38 87 GLY A CA 1
ATOM 684 C C . GLY A 1 87 ? -22.196 -8.600 26.940 1.00 66.38 87 GLY A C 1
ATOM 685 O O . GLY A 1 87 ? -22.652 -7.790 26.137 1.00 66.38 87 GLY A O 1
ATOM 686 N N . TYR A 1 88 ? -20.875 -8.770 27.095 1.00 72.94 88 TYR A N 1
ATOM 687 C CA . TYR A 1 88 ? -19.892 -7.945 26.391 1.00 72.94 88 TYR A CA 1
ATOM 688 C C . TYR A 1 88 ? -19.986 -8.063 24.876 1.00 72.94 88 TYR A C 1
ATOM 690 O O . TYR A 1 88 ? -19.801 -7.047 24.224 1.00 72.94 88 TYR A O 1
ATOM 698 N N . ASP A 1 89 ? -20.324 -9.239 24.341 1.00 73.19 89 ASP A N 1
ATOM 699 C CA . ASP A 1 89 ? -20.624 -9.432 22.917 1.00 73.19 89 ASP A CA 1
ATOM 700 C C . ASP A 1 89 ? -21.752 -8.520 22.436 1.00 73.19 89 ASP A C 1
ATOM 702 O O . ASP A 1 89 ? -21.586 -7.782 21.466 1.00 73.19 89 ASP A O 1
ATOM 706 N N . LEU A 1 90 ? -22.879 -8.526 23.154 1.00 74.75 90 LEU A N 1
ATOM 707 C CA . LEU A 1 90 ? -24.060 -7.747 22.797 1.00 74.75 90 LEU A CA 1
ATOM 708 C C . LEU A 1 90 ? -23.769 -6.244 22.869 1.00 74.75 90 LEU A C 1
ATOM 710 O O . LEU A 1 90 ? -24.077 -5.514 21.931 1.00 74.75 90 LEU A O 1
ATOM 714 N N . TYR A 1 91 ? -23.122 -5.784 23.945 1.00 78.19 91 TYR A N 1
ATOM 715 C CA . TYR A 1 91 ? -22.757 -4.374 24.088 1.00 78.19 91 TYR A CA 1
ATOM 716 C C . TYR A 1 91 ? -21.704 -3.937 23.066 1.00 78.19 91 TYR A C 1
ATOM 718 O O . TYR A 1 91 ? -21.822 -2.845 22.517 1.00 78.19 91 TYR A O 1
ATOM 726 N N . SER A 1 92 ? -20.677 -4.754 22.791 1.00 82.69 92 SER A N 1
ATOM 727 C CA . SER A 1 92 ? -19.664 -4.404 21.790 1.00 82.69 92 SER A CA 1
ATOM 728 C C . SER A 1 92 ? -20.236 -4.393 20.380 1.00 82.69 92 SER A C 1
ATOM 730 O O . SER A 1 92 ? -19.858 -3.527 19.603 1.00 82.69 92 SER A O 1
ATOM 732 N N . SER A 1 93 ? -21.157 -5.307 20.066 1.00 81.31 93 SER A N 1
ATOM 733 C CA . SER A 1 93 ? -21.823 -5.360 18.765 1.00 81.31 93 SER A CA 1
ATOM 734 C C . SER A 1 93 ? -22.756 -4.162 18.569 1.00 81.31 93 SER A C 1
ATOM 736 O O . SER A 1 93 ? -22.616 -3.456 17.578 1.00 81.31 93 SER A O 1
ATOM 738 N N . ALA A 1 94 ? -23.613 -3.849 19.548 1.00 82.31 94 ALA A N 1
ATOM 739 C CA . ALA A 1 94 ? -24.508 -2.692 19.471 1.00 82.31 94 ALA A CA 1
ATOM 740 C C . ALA A 1 94 ? -23.745 -1.357 19.403 1.00 82.31 94 ALA A C 1
ATOM 742 O O . ALA A 1 94 ? -24.108 -0.466 18.641 1.00 82.31 94 ALA A O 1
ATOM 743 N N . LEU A 1 95 ? -22.663 -1.210 20.179 1.00 84.44 95 LEU A N 1
ATOM 744 C CA . LEU A 1 95 ? -21.809 -0.023 20.095 1.00 84.44 95 LEU A CA 1
ATOM 745 C C . LEU A 1 95 ? -21.066 0.054 18.759 1.00 84.44 95 LEU A C 1
ATOM 747 O O . LEU A 1 95 ? -20.917 1.149 18.228 1.00 84.44 95 LEU A O 1
ATOM 751 N N . ALA A 1 96 ? -20.584 -1.071 18.226 1.00 84.50 96 ALA A N 1
ATOM 752 C CA . ALA A 1 96 ? -19.922 -1.092 16.927 1.00 84.50 96 ALA A CA 1
ATOM 753 C C . ALA A 1 96 ? -20.880 -0.696 15.799 1.00 84.50 96 ALA A C 1
ATOM 755 O O . ALA A 1 96 ? -20.464 0.055 14.925 1.00 84.50 96 ALA A O 1
ATOM 756 N N . ASP A 1 97 ? -22.133 -1.148 15.853 1.00 82.62 97 ASP A N 1
ATOM 757 C CA . ASP A 1 97 ? -23.180 -0.805 14.886 1.00 82.62 97 ASP A CA 1
ATOM 758 C C . ASP A 1 97 ? -23.440 0.708 14.871 1.00 82.62 97 ASP A C 1
ATOM 760 O O . ASP A 1 97 ? -23.212 1.368 13.859 1.00 82.62 97 ASP A O 1
ATOM 764 N N . ILE A 1 98 ? -23.737 1.292 16.042 1.00 83.94 98 ILE A N 1
ATOM 765 C CA . ILE A 1 98 ? -23.944 2.743 16.186 1.00 83.94 98 ILE A CA 1
ATOM 766 C C . ILE A 1 98 ? -22.721 3.523 15.693 1.00 83.94 98 ILE A C 1
ATOM 768 O O . ILE A 1 98 ? -22.872 4.494 14.966 1.00 83.94 98 ILE A O 1
ATOM 772 N N . LEU A 1 99 ? -21.503 3.115 16.073 1.00 83.88 99 LEU A N 1
ATOM 773 C CA . LEU A 1 99 ? -20.268 3.820 15.701 1.00 83.88 99 LEU A CA 1
ATOM 774 C C . LEU A 1 99 ? -19.867 3.649 14.226 1.00 83.88 99 LEU A C 1
ATOM 776 O O . LEU A 1 99 ? -18.993 4.384 13.765 1.00 83.88 99 LEU A O 1
ATOM 780 N N . SER A 1 100 ? -20.451 2.683 13.513 1.00 81.81 100 SER A N 1
ATOM 781 C CA . SER A 1 100 ? -20.188 2.414 12.089 1.00 81.81 100 SER A CA 1
ATOM 782 C C . SER A 1 100 ? -21.216 3.024 11.154 1.00 81.81 100 SER A C 1
ATOM 784 O O . SER A 1 100 ? -21.057 2.923 9.937 1.00 81.81 100 SER A O 1
ATOM 786 N N . GLU A 1 101 ? -22.231 3.686 11.700 1.00 81.00 101 GLU A N 1
ATOM 787 C CA . GLU A 1 101 ? -23.240 4.375 10.917 1.00 81.00 101 GLU A CA 1
ATOM 788 C C . GLU A 1 101 ? -22.621 5.589 10.181 1.00 81.00 101 GLU A C 1
ATOM 790 O O . GLU A 1 101 ? -22.022 6.457 10.822 1.00 81.00 101 GLU A O 1
ATOM 795 N N . PRO A 1 102 ? -22.735 5.686 8.841 1.00 76.19 102 PRO A N 1
ATOM 796 C CA . PRO A 1 102 ? -22.120 6.769 8.065 1.00 76.19 102 PRO A CA 1
ATOM 797 C C . PRO A 1 102 ? -22.763 8.141 8.329 1.00 76.19 102 PRO A C 1
ATOM 799 O O . PRO A 1 102 ? -22.087 9.160 8.226 1.00 76.19 102 PRO A O 1
ATOM 802 N N . SER A 1 103 ? -24.036 8.172 8.737 1.00 78.25 103 SER A N 1
ATOM 803 C CA . SER A 1 103 ? -24.786 9.372 9.143 1.00 78.25 103 SER A CA 1
ATOM 804 C C . SER A 1 103 ? -24.416 9.896 10.535 1.00 78.25 103 SER A C 1
ATOM 806 O O . SER A 1 103 ? -24.974 10.896 10.998 1.00 78.25 103 SER A O 1
ATOM 808 N N . LEU A 1 104 ? -23.497 9.232 11.238 1.00 81.56 104 LEU A N 1
ATOM 809 C CA . LEU A 1 104 ? -23.140 9.595 12.598 1.00 81.56 104 LEU A CA 1
ATOM 810 C C . LEU A 1 104 ? -22.309 10.884 12.640 1.00 81.56 104 LEU A C 1
ATOM 812 O O . LEU A 1 104 ? -21.167 10.943 12.183 1.00 81.56 104 LEU A O 1
ATOM 816 N N . ASN A 1 105 ? -22.856 11.913 13.285 1.00 79.88 105 ASN A N 1
ATOM 817 C CA . ASN A 1 105 ? -22.159 13.182 13.471 1.00 79.88 105 ASN A CA 1
ATOM 818 C C . ASN A 1 105 ? -20.971 13.033 14.440 1.00 79.88 105 ASN A C 1
ATOM 820 O O . ASN A 1 105 ? -21.141 12.744 15.625 1.00 79.88 105 ASN A O 1
ATOM 824 N N . MET A 1 106 ? -19.761 13.292 13.945 1.00 80.88 106 MET A N 1
ATOM 825 C CA . MET A 1 106 ? -18.531 13.375 14.742 1.00 80.88 106 MET A CA 1
ATOM 826 C C . MET A 1 106 ? -18.310 14.805 15.269 1.00 80.88 106 MET A C 1
ATOM 828 O O . MET A 1 106 ? -18.682 15.760 14.585 1.00 80.88 106 MET A O 1
ATOM 832 N N . PRO A 1 107 ? -17.660 15.006 16.439 1.00 84.75 107 PRO A N 1
ATOM 833 C CA . PRO A 1 107 ? -16.922 14.034 17.254 1.00 84.75 107 PRO A CA 1
ATOM 834 C C . PRO A 1 107 ? -17.743 13.406 18.393 1.00 84.75 107 PRO A C 1
ATOM 836 O O . PRO A 1 107 ? -18.492 14.088 19.088 1.00 84.75 107 PRO A O 1
ATOM 839 N N . ILE A 1 108 ? -17.502 12.122 18.670 1.00 84.12 108 ILE A N 1
ATOM 840 C CA . ILE A 1 108 ? -18.110 11.398 19.797 1.00 84.12 108 ILE A CA 1
ATOM 841 C C . ILE A 1 108 ? -17.042 11.046 20.830 1.00 84.12 108 ILE A C 1
ATOM 843 O O . ILE A 1 108 ? -15.955 10.579 20.497 1.00 84.12 108 ILE A O 1
ATOM 847 N N . SER A 1 109 ? -17.361 11.261 22.107 1.00 84.44 109 SER A N 1
ATOM 848 C CA . SER A 1 109 ? -16.508 10.887 23.239 1.00 84.44 109 SER A CA 1
ATOM 849 C C . SER A 1 109 ? -17.214 9.851 24.107 1.00 84.44 109 SER A C 1
ATOM 851 O O . SER A 1 109 ? -18.255 10.139 24.690 1.00 84.44 109 SER A O 1
ATOM 853 N N . VAL A 1 110 ? -16.634 8.652 24.217 1.00 81.12 110 VAL A N 1
ATOM 854 C CA . VAL A 1 110 ? -17.179 7.552 25.030 1.00 81.12 110 VAL A CA 1
ATOM 855 C C . VAL A 1 110 ? -16.255 7.271 26.215 1.00 81.12 110 VAL A C 1
ATOM 857 O O . VAL A 1 110 ? -15.077 6.961 26.040 1.00 81.12 110 VAL A O 1
ATOM 860 N N . GLY A 1 111 ? -16.791 7.367 27.434 1.00 83.75 111 GLY A N 1
ATOM 861 C CA . GLY A 1 111 ? -16.077 7.062 28.677 1.00 83.75 111 GLY A CA 1
ATOM 862 C C . GLY A 1 111 ? -16.479 5.705 29.258 1.00 83.75 111 GLY A C 1
ATOM 863 O O . GLY A 1 111 ? -17.652 5.477 29.533 1.00 83.75 111 GLY A O 1
ATOM 864 N N . LEU A 1 112 ? -15.509 4.811 29.491 1.00 79.06 112 LEU A N 1
ATOM 865 C CA . LEU A 1 112 ? -15.754 3.487 30.081 1.00 79.06 112 LEU A CA 1
ATOM 866 C C . LEU A 1 112 ? -15.276 3.412 31.546 1.00 79.06 112 LEU A C 1
ATOM 868 O O . LEU A 1 112 ? -14.081 3.267 31.846 1.00 79.06 112 LEU A O 1
ATOM 872 N N . TYR A 1 113 ? -16.225 3.441 32.482 1.00 81.88 113 TYR A N 1
ATOM 873 C CA . TYR A 1 113 ? -15.966 3.409 33.923 1.00 81.88 113 TYR A CA 1
ATOM 874 C C . TYR A 1 113 ? -16.304 2.034 34.515 1.00 81.88 113 TYR A C 1
ATOM 876 O O . TYR A 1 113 ? -17.408 1.532 34.371 1.00 81.88 113 TYR A O 1
ATOM 884 N N . ALA A 1 114 ? -15.330 1.410 35.178 1.00 77.88 114 ALA A N 1
ATOM 885 C CA . ALA A 1 114 ? -15.466 0.133 35.888 1.00 77.88 114 ALA A CA 1
ATOM 886 C C . ALA A 1 114 ? -14.291 -0.043 36.871 1.00 77.88 114 ALA A C 1
ATOM 888 O O . ALA A 1 114 ? -13.293 0.688 36.782 1.00 77.88 114 ALA A O 1
ATOM 889 N N . LYS A 1 115 ? -14.385 -1.011 37.787 1.00 80.25 115 LYS A N 1
ATOM 890 C CA . LYS A 1 115 ? -13.304 -1.339 38.734 1.00 80.25 115 LYS A CA 1
ATOM 891 C C . LYS A 1 115 ? -12.095 -1.956 38.014 1.00 80.25 115 LYS A C 1
ATOM 893 O O . LYS A 1 115 ? -12.207 -2.468 36.897 1.00 80.25 115 LYS A O 1
ATOM 898 N N . TRP A 1 116 ? -10.918 -1.885 38.637 1.00 75.56 116 TRP A N 1
ATOM 899 C CA . TRP A 1 116 ? -9.725 -2.561 38.118 1.00 75.56 116 TRP A CA 1
ATOM 900 C C . TRP A 1 116 ? -9.966 -4.078 38.058 1.00 75.56 116 TRP A C 1
ATOM 902 O O . TRP A 1 116 ? -10.666 -4.622 38.905 1.00 75.56 116 TRP A O 1
ATOM 912 N N . GLY A 1 117 ? -9.462 -4.744 37.017 1.00 73.81 117 GLY A N 1
ATOM 913 C CA . GLY A 1 117 ? -9.748 -6.164 36.766 1.00 73.81 117 GLY A CA 1
ATOM 914 C C . GLY A 1 117 ? -11.093 -6.457 36.083 1.00 73.81 117 GLY A C 1
ATOM 915 O O . GLY A 1 117 ? -11.298 -7.573 35.631 1.00 73.81 117 GLY A O 1
ATOM 916 N N . SER A 1 118 ? -11.970 -5.463 35.885 1.00 74.88 118 SER A N 1
ATOM 917 C CA . SER A 1 118 ? -13.288 -5.635 35.239 1.00 74.88 118 SER A CA 1
ATOM 918 C C . SER A 1 118 ? -13.244 -5.869 33.714 1.00 74.88 118 SER A C 1
ATOM 920 O O . SER A 1 118 ? -14.254 -5.705 33.045 1.00 74.88 118 SER A O 1
ATOM 922 N N . GLY A 1 119 ? -12.086 -6.157 33.114 1.00 77.38 119 GLY A N 1
ATOM 923 C CA . GLY A 1 119 ? -12.013 -6.475 31.679 1.00 77.38 119 GLY A CA 1
ATOM 924 C C . GLY A 1 119 ? -12.173 -5.299 30.697 1.00 77.38 119 GLY A C 1
ATOM 925 O O . GLY A 1 119 ? -12.320 -5.531 29.504 1.00 77.38 119 GLY A O 1
ATOM 926 N N . LYS A 1 120 ? -12.075 -4.031 31.125 1.00 82.38 120 LYS A N 1
ATOM 927 C CA . LYS A 1 120 ? -12.191 -2.849 30.229 1.00 82.38 120 LYS A CA 1
ATOM 928 C C . LYS A 1 120 ? -11.336 -2.931 28.961 1.00 82.38 120 LYS A C 1
ATOM 930 O O . LYS A 1 120 ? -11.796 -2.658 27.857 1.00 82.38 120 LYS A O 1
ATOM 935 N N . SER A 1 121 ? -10.065 -3.296 29.128 1.00 79.12 121 SER A N 1
ATOM 936 C CA . SER A 1 121 ? -9.116 -3.402 28.017 1.00 79.12 121 SER A CA 1
ATOM 937 C C . SER A 1 121 ? -9.516 -4.493 27.028 1.00 79.12 121 SER A C 1
ATOM 939 O O . SER A 1 121 ? -9.268 -4.331 25.831 1.00 79.12 121 SER A O 1
ATOM 941 N N . PHE A 1 122 ? -10.133 -5.562 27.541 1.00 81.44 122 PHE A N 1
ATOM 942 C CA . PHE A 1 122 ? -10.680 -6.665 26.765 1.00 81.44 122 PHE A CA 1
ATOM 943 C C . PHE A 1 122 ? -11.921 -6.216 25.984 1.00 81.44 122 PHE A C 1
ATOM 945 O O . PHE A 1 122 ? -11.907 -6.337 24.763 1.00 81.44 122 PHE A O 1
ATOM 952 N N . LEU A 1 123 ? -12.901 -5.568 26.633 1.00 82.81 123 LEU A N 1
ATOM 953 C CA . LEU A 1 123 ? -14.075 -4.987 25.960 1.00 82.81 123 LEU A CA 1
ATOM 954 C C . LEU A 1 123 ? -13.662 -4.044 24.829 1.00 82.81 123 LEU A C 1
ATOM 956 O O . LEU A 1 123 ? -14.144 -4.183 23.714 1.00 82.81 123 LEU A O 1
ATOM 960 N N . LEU A 1 124 ? -12.714 -3.134 25.074 1.00 85.44 124 LEU A N 1
ATOM 961 C CA . LEU A 1 124 ? -12.239 -2.211 24.039 1.00 85.44 124 LEU A CA 1
ATOM 962 C C . LEU A 1 124 ? -11.563 -2.931 22.863 1.00 85.44 124 LEU A C 1
ATOM 964 O O . LEU A 1 124 ? -11.632 -2.455 21.739 1.00 85.44 124 LEU A O 1
ATOM 968 N N . LYS A 1 125 ? -10.862 -4.046 23.110 1.00 84.00 125 LYS A N 1
ATOM 969 C CA . LYS A 1 125 ? -10.251 -4.849 22.036 1.00 84.00 125 LYS A CA 1
ATOM 970 C C . LYS A 1 125 ? -11.319 -5.610 21.241 1.00 84.00 125 LYS A C 1
ATOM 972 O O . LYS A 1 125 ? -11.173 -5.786 20.040 1.00 84.00 125 LYS A O 1
ATOM 977 N N . LYS A 1 126 ? -12.384 -6.046 21.914 1.00 83.94 126 LYS A N 1
ATOM 978 C CA . LYS A 1 126 ? -13.530 -6.707 21.293 1.00 83.94 126 LYS A CA 1
ATOM 979 C C . LYS A 1 126 ? -14.337 -5.738 20.430 1.00 83.94 126 LYS A C 1
ATOM 981 O O . LYS A 1 126 ? -14.548 -6.025 19.263 1.00 83.94 126 LYS A O 1
ATOM 986 N N . LEU A 1 127 ? -14.653 -4.556 20.961 1.00 86.69 127 LEU A N 1
ATOM 987 C CA . LEU A 1 127 ? -15.280 -3.457 20.220 1.00 86.69 127 LEU A CA 1
ATOM 988 C C . LEU A 1 127 ? -14.469 -3.077 18.973 1.00 86.69 127 LEU A C 1
ATOM 990 O O . LEU A 1 127 ? -15.038 -2.943 17.901 1.00 86.69 127 LEU A O 1
ATOM 994 N N . GLU A 1 128 ? -13.142 -2.965 19.090 1.00 86.50 128 GLU A N 1
ATOM 995 C CA . GLU A 1 128 ? -12.260 -2.723 17.939 1.00 86.50 128 GLU A CA 1
ATOM 996 C C . GLU A 1 128 ? -12.397 -3.814 16.864 1.00 86.50 128 GLU A C 1
ATOM 998 O O . GLU A 1 128 ? -12.470 -3.499 15.678 1.00 86.50 128 GLU A O 1
ATOM 1003 N N . ASN A 1 129 ? -12.449 -5.089 17.260 1.00 83.75 129 ASN A N 1
ATOM 1004 C CA . ASN A 1 129 ? -12.622 -6.191 16.316 1.00 83.75 129 ASN A CA 1
ATOM 1005 C C . ASN A 1 129 ? -14.002 -6.167 15.645 1.00 83.75 129 ASN A C 1
ATOM 1007 O O . ASN A 1 129 ? -14.064 -6.406 14.444 1.00 83.75 129 ASN A O 1
ATOM 1011 N N . GLU A 1 130 ? -15.069 -5.854 16.386 1.00 83.19 130 GLU A N 1
ATOM 1012 C CA . GLU A 1 130 ? -16.422 -5.730 15.828 1.00 83.19 130 GLU A CA 1
ATOM 1013 C C . GLU A 1 130 ? -16.539 -4.528 14.889 1.00 83.19 130 GLU A C 1
ATOM 1015 O O . GLU A 1 130 ? -16.985 -4.653 13.762 1.00 83.19 130 GLU A O 1
ATOM 1020 N N . MET A 1 131 ? -16.033 -3.356 15.265 1.00 84.00 131 MET A N 1
ATOM 1021 C CA . MET A 1 131 ? -16.020 -2.201 14.357 1.00 84.00 131 MET A CA 1
ATOM 1022 C C . MET A 1 131 ? -15.238 -2.503 13.074 1.00 84.00 131 MET A C 1
ATOM 1024 O O . MET A 1 131 ? -15.665 -2.162 11.969 1.00 84.00 131 MET A O 1
ATOM 1028 N N . ARG A 1 132 ? -14.108 -3.216 13.200 1.00 82.94 132 ARG A N 1
ATOM 1029 C CA . ARG A 1 132 ? -13.391 -3.720 12.029 1.00 82.94 132 ARG A CA 1
ATOM 1030 C C . ARG A 1 132 ? -14.233 -4.670 11.213 1.00 82.94 132 ARG A C 1
ATOM 1032 O O . ARG A 1 132 ? -14.039 -4.570 10.014 1.00 82.94 132 ARG A O 1
ATOM 1039 N N . SER A 1 133 ? -15.069 -5.516 11.845 1.00 77.56 133 SER A N 1
ATOM 1040 C CA . SER A 1 133 ? -16.008 -6.524 11.300 1.00 77.56 133 SER A CA 1
ATOM 1041 C C . SER A 1 133 ? -17.315 -5.945 10.721 1.00 77.56 133 SER A C 1
ATOM 1043 O O . SER A 1 133 ? -18.053 -6.671 10.066 1.00 77.56 133 SER A O 1
ATOM 1045 N N . PHE A 1 134 ? -17.592 -4.651 10.893 1.00 71.88 134 PHE A N 1
ATOM 1046 C CA . PHE A 1 134 ? -18.697 -3.960 10.214 1.00 71.88 134 PHE A CA 1
ATOM 1047 C C . PHE A 1 134 ? -18.212 -3.148 9.009 1.00 71.88 134 PHE A C 1
ATOM 1049 O O . PHE A 1 134 ? -18.839 -3.159 7.955 1.00 71.88 134 PHE A O 1
ATOM 1056 N N . ALA A 1 135 ? -17.034 -2.527 9.106 1.00 68.44 135 ALA A N 1
ATOM 1057 C CA . ALA A 1 135 ? -16.479 -1.647 8.073 1.00 68.44 135 ALA A CA 1
ATOM 1058 C C . ALA A 1 135 ? -15.931 -2.354 6.809 1.00 68.44 135 ALA A C 1
ATOM 1060 O O . ALA A 1 135 ? -15.274 -1.728 5.979 1.00 68.44 135 ALA A O 1
ATOM 1061 N N . ILE A 1 136 ? -16.122 -3.671 6.662 1.00 64.56 136 ILE A N 1
ATOM 1062 C CA . ILE A 1 136 ? -15.620 -4.490 5.535 1.00 64.56 136 ILE A CA 1
ATOM 1063 C C . ILE A 1 136 ? -14.083 -4.382 5.344 1.00 64.56 136 ILE A C 1
ATOM 1065 O O . ILE A 1 136 ? -13.502 -4.819 4.352 1.00 64.56 136 ILE A O 1
ATOM 1069 N N . GLN A 1 137 ? -13.357 -3.882 6.348 1.00 64.06 137 GLN A N 1
ATOM 1070 C CA . GLN A 1 137 ? -11.910 -3.643 6.272 1.00 64.06 137 GLN A CA 1
ATOM 1071 C C . GLN A 1 137 ? -11.070 -4.921 6.161 1.00 64.06 137 GLN A C 1
ATOM 1073 O O . GLN A 1 137 ? -9.881 -4.854 5.856 1.00 64.06 137 GLN A O 1
ATOM 1078 N N . TRP A 1 138 ? -11.665 -6.087 6.416 1.00 59.16 138 TRP A N 1
ATOM 1079 C CA . TRP A 1 138 ? -11.009 -7.386 6.272 1.00 59.16 138 TRP A CA 1
ATOM 1080 C C . TRP A 1 138 ? -11.039 -7.932 4.841 1.00 59.16 138 TRP A C 1
ATOM 1082 O O . TRP A 1 138 ? -10.453 -8.991 4.613 1.00 59.16 138 TRP A O 1
ATOM 1092 N N . ILE A 1 139 ? -11.712 -7.275 3.880 1.00 64.75 139 ILE A N 1
ATOM 1093 C CA . ILE A 1 139 ? -11.641 -7.714 2.482 1.00 64.75 139 ILE A CA 1
ATOM 1094 C C . ILE A 1 139 ? -10.219 -7.506 1.982 1.00 64.75 139 ILE A C 1
ATOM 1096 O O . ILE A 1 139 ? -9.755 -6.399 1.711 1.00 64.75 139 ILE A O 1
ATOM 1100 N N . GLU A 1 140 ? -9.525 -8.624 1.855 1.00 68.75 140 GLU A N 1
ATOM 1101 C CA . GLU A 1 140 ? -8.208 -8.670 1.267 1.00 68.75 140 GLU A CA 1
ATOM 1102 C C . GLU A 1 140 ? -8.271 -8.244 -0.203 1.00 68.75 140 GLU A C 1
ATOM 1104 O O . GLU A 1 140 ? -9.100 -8.758 -0.966 1.00 68.75 140 GLU A O 1
ATOM 1109 N N . PRO A 1 141 ? -7.393 -7.326 -0.635 1.00 69.69 141 PRO A N 1
ATOM 1110 C CA . PRO A 1 141 ? -7.385 -6.895 -2.016 1.00 69.69 141 PRO A CA 1
ATOM 1111 C C . PRO A 1 141 ? -6.937 -8.054 -2.903 1.00 69.69 141 PRO A C 1
ATOM 1113 O O . PRO A 1 141 ? -5.881 -8.658 -2.698 1.00 69.69 141 PRO A O 1
ATOM 1116 N N . MET A 1 142 ? -7.739 -8.351 -3.920 1.00 69.88 142 MET A N 1
ATOM 1117 C CA . MET A 1 142 ? -7.352 -9.289 -4.965 1.00 69.88 142 MET A CA 1
ATOM 1118 C C . MET A 1 142 ? -6.514 -8.557 -6.012 1.00 69.88 142 MET A C 1
ATOM 1120 O O . MET A 1 142 ? -6.777 -7.403 -6.352 1.00 69.88 142 MET A O 1
ATOM 1124 N N . PHE A 1 143 ? -5.469 -9.217 -6.512 1.00 78.69 143 PHE A N 1
ATOM 1125 C CA . PHE A 1 143 ? -4.649 -8.648 -7.574 1.00 78.69 143 PHE A CA 1
ATOM 1126 C C . PHE A 1 143 ? -5.431 -8.658 -8.891 1.00 78.69 143 PHE A C 1
ATOM 1128 O O . PHE A 1 143 ? -5.758 -9.722 -9.421 1.00 78.69 143 PHE A O 1
ATOM 1135 N N . GLU A 1 144 ? -5.699 -7.468 -9.421 1.00 79.12 144 GLU A N 1
ATOM 1136 C CA . GLU A 1 144 ? -6.389 -7.266 -10.692 1.00 79.12 144 GLU A CA 1
ATOM 1137 C C . GLU A 1 144 ? -5.497 -6.525 -11.688 1.00 79.12 144 GLU A C 1
ATOM 1139 O O . GLU A 1 144 ? -4.700 -5.648 -11.334 1.00 79.12 144 GLU A O 1
ATOM 1144 N N . PHE A 1 145 ? -5.667 -6.850 -12.970 1.00 82.44 145 PHE A N 1
ATOM 1145 C CA . PHE A 1 145 ? -5.006 -6.133 -14.051 1.00 82.44 145 PHE A CA 1
ATOM 1146 C C . PHE A 1 145 ? -5.616 -4.742 -14.214 1.00 82.44 145 PHE A C 1
ATOM 1148 O O . PHE A 1 145 ? -6.617 -4.540 -14.898 1.00 82.44 145 PHE A O 1
ATOM 1155 N N . THR A 1 146 ? -4.979 -3.757 -13.590 1.00 87.62 146 THR A N 1
ATOM 1156 C CA . THR A 1 146 ? -5.317 -2.346 -13.784 1.00 87.62 146 THR A CA 1
ATOM 1157 C C . THR A 1 146 ? -4.455 -1.728 -14.884 1.00 87.62 146 THR A C 1
ATOM 1159 O O . THR A 1 146 ? -3.341 -2.177 -15.158 1.00 87.62 146 THR A O 1
ATOM 1162 N N . LYS A 1 147 ? -4.931 -0.634 -15.494 1.00 89.06 147 LYS A N 1
ATOM 1163 C CA . LYS A 1 147 ? -4.173 0.121 -16.514 1.00 89.06 147 LYS A CA 1
ATOM 1164 C C . LYS A 1 147 ? -2.782 0.555 -16.020 1.00 89.06 147 LYS A C 1
ATOM 1166 O O . LYS A 1 147 ? -1.841 0.602 -16.803 1.00 89.06 147 LYS A O 1
ATOM 1171 N N . LEU A 1 148 ? -2.646 0.820 -14.716 1.00 86.31 148 LEU A N 1
ATOM 1172 C CA . LEU A 1 148 ? -1.368 1.157 -14.082 1.00 86.31 148 LEU A CA 1
ATOM 1173 C C . LEU A 1 148 ? -0.366 -0.002 -14.126 1.00 86.31 148 LEU A C 1
ATOM 1175 O O . LEU A 1 148 ? 0.804 0.237 -14.403 1.00 86.31 148 LEU A O 1
ATOM 1179 N N . VAL A 1 149 ? -0.813 -1.243 -13.900 1.00 88.50 149 VAL A N 1
ATOM 1180 C CA . VAL A 1 149 ? 0.054 -2.433 -13.969 1.00 88.50 149 VAL A CA 1
ATOM 1181 C C . VAL A 1 149 ? 0.655 -2.559 -15.364 1.00 88.50 149 VAL A C 1
ATOM 1183 O O . VAL A 1 149 ? 1.871 -2.666 -15.497 1.00 88.50 149 VAL A O 1
ATOM 1186 N N . TYR A 1 150 ? -0.178 -2.467 -16.405 1.00 90.88 150 TYR A N 1
ATOM 1187 C CA . TYR A 1 150 ? 0.296 -2.521 -17.789 1.00 90.88 150 TYR A CA 1
ATOM 1188 C C . TYR A 1 150 ? 1.293 -1.406 -18.105 1.00 90.88 150 TYR A C 1
ATOM 1190 O O . TYR A 1 150 ? 2.322 -1.673 -18.717 1.00 90.88 150 TYR A O 1
ATOM 1198 N N . LEU A 1 151 ? 1.024 -0.180 -17.649 1.00 90.00 151 LEU A N 1
ATOM 1199 C CA . LEU A 1 151 ? 1.914 0.956 -17.877 1.00 90.00 151 LEU A CA 1
ATOM 1200 C C . LEU A 1 151 ? 3.281 0.774 -17.198 1.00 90.00 151 LEU A C 1
ATOM 1202 O O . LEU A 1 151 ? 4.307 1.074 -17.804 1.00 90.00 151 LEU A O 1
ATOM 1206 N N . ILE A 1 152 ? 3.311 0.267 -15.962 1.00 89.00 152 ILE A N 1
ATOM 1207 C CA . ILE A 1 152 ? 4.561 0.036 -15.223 1.00 89.00 152 ILE A CA 1
ATOM 1208 C C . ILE A 1 152 ? 5.380 -1.071 -15.891 1.00 89.00 152 ILE A C 1
ATOM 1210 O O . ILE A 1 152 ? 6.578 -0.898 -16.105 1.00 89.00 152 ILE A O 1
ATOM 1214 N N . ILE A 1 153 ? 4.742 -2.188 -16.257 1.00 91.81 153 ILE A N 1
ATOM 1215 C CA . ILE A 1 153 ? 5.424 -3.304 -16.927 1.00 91.81 153 ILE A CA 1
ATOM 1216 C C . ILE A 1 153 ? 5.963 -2.853 -18.288 1.00 91.81 153 ILE A C 1
ATOM 1218 O O . ILE A 1 153 ? 7.107 -3.161 -18.615 1.00 91.81 153 ILE A O 1
ATOM 1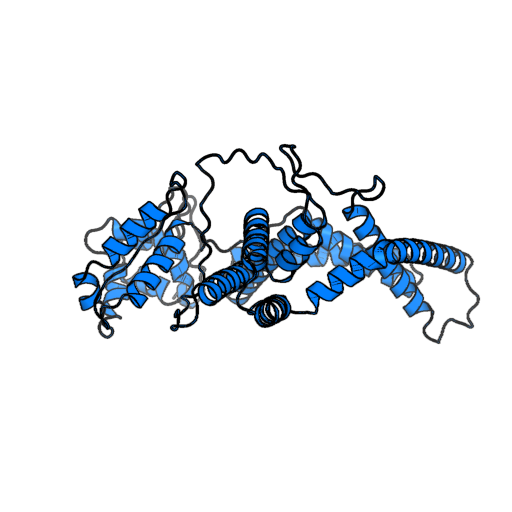222 N N . LEU A 1 154 ? 5.185 -2.075 -19.050 1.00 91.69 154 LEU A N 1
ATOM 1223 C CA . LEU A 1 154 ? 5.624 -1.500 -20.321 1.00 91.69 154 LEU A CA 1
ATOM 1224 C C . LEU A 1 154 ? 6.888 -0.653 -20.127 1.00 91.69 154 LEU A C 1
ATOM 1226 O O . LEU A 1 154 ? 7.891 -0.895 -20.792 1.00 91.69 154 LEU A O 1
ATOM 1230 N N . LEU A 1 155 ? 6.875 0.285 -19.176 1.00 89.31 155 LEU A N 1
ATOM 1231 C CA . LEU A 1 155 ? 8.005 1.180 -18.926 1.00 89.31 155 LEU A CA 1
ATOM 1232 C C . LEU A 1 155 ? 9.271 0.415 -18.506 1.00 89.31 155 LEU A C 1
ATOM 1234 O O . LEU A 1 155 ? 10.356 0.700 -19.009 1.00 89.31 155 LEU A O 1
ATOM 1238 N N . LEU A 1 1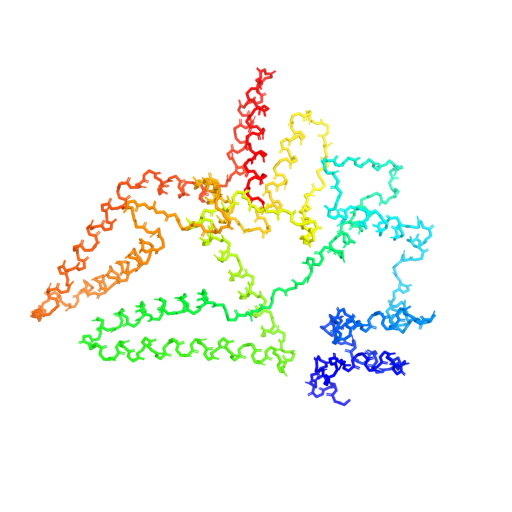56 ? 9.134 -0.586 -17.631 1.00 90.31 156 LEU A N 1
ATOM 1239 C CA . LEU A 1 156 ? 10.252 -1.428 -17.195 1.00 90.31 156 LEU A CA 1
ATOM 1240 C C . LEU A 1 156 ? 10.795 -2.301 -18.334 1.00 90.31 156 LEU A C 1
ATOM 1242 O O . LEU A 1 156 ? 12.008 -2.399 -18.502 1.00 90.31 156 LEU A O 1
ATOM 1246 N N . SER A 1 157 ? 9.919 -2.900 -19.144 1.00 92.62 157 SER A N 1
ATOM 1247 C CA . SER A 1 157 ? 10.331 -3.720 -20.293 1.00 92.62 157 SER A CA 1
ATOM 1248 C C . SER A 1 157 ? 11.056 -2.900 -21.363 1.00 92.62 157 SER A C 1
ATOM 1250 O O . SER A 1 157 ? 12.069 -3.347 -21.902 1.00 92.62 157 SER A O 1
ATOM 1252 N N . LEU A 1 158 ? 10.605 -1.663 -21.608 1.00 91.12 158 LEU A N 1
ATOM 1253 C CA . LEU A 1 158 ? 11.270 -0.725 -22.508 1.00 91.12 158 LEU A CA 1
ATOM 1254 C C . LEU A 1 158 ? 12.646 -0.325 -21.975 1.00 91.12 158 LEU A C 1
ATOM 1256 O O . LEU A 1 158 ? 13.594 -0.317 -22.750 1.00 91.12 158 LEU A O 1
ATOM 1260 N N . MET A 1 159 ? 12.786 -0.064 -20.670 1.00 88.12 159 MET A N 1
ATOM 1261 C CA . MET A 1 159 ? 14.095 0.203 -20.059 1.00 88.12 159 MET A CA 1
ATOM 1262 C C . MET A 1 159 ? 15.072 -0.957 -20.264 1.00 88.12 159 MET A C 1
ATOM 1264 O O . MET A 1 159 ? 16.197 -0.741 -20.706 1.00 88.12 159 MET A O 1
ATOM 1268 N N . VAL A 1 160 ? 14.643 -2.192 -19.987 1.00 88.94 160 VAL A N 1
ATOM 1269 C CA . VAL A 1 160 ? 15.494 -3.385 -20.136 1.00 88.94 160 VAL A CA 1
ATOM 1270 C C . VAL A 1 160 ? 15.894 -3.603 -21.596 1.00 88.94 160 VAL A C 1
ATOM 1272 O O . VAL A 1 160 ? 17.071 -3.820 -21.890 1.00 88.94 160 VAL A O 1
ATOM 1275 N N . GLY A 1 161 ? 14.935 -3.514 -22.521 1.00 89.00 161 GLY A N 1
ATOM 1276 C CA . GLY A 1 161 ? 15.213 -3.666 -23.947 1.00 89.00 161 GLY A CA 1
ATOM 1277 C C . GLY A 1 161 ? 16.119 -2.568 -24.495 1.00 89.00 161 GLY A C 1
ATOM 1278 O O . GLY A 1 161 ? 16.990 -2.853 -25.312 1.00 89.00 161 GLY A O 1
ATOM 1279 N N . PHE A 1 162 ? 15.971 -1.337 -24.004 1.00 85.56 162 PHE A N 1
ATOM 1280 C CA . PHE A 1 162 ? 16.817 -0.212 -24.385 1.00 85.56 162 PHE A CA 1
ATOM 1281 C C . PHE A 1 162 ? 18.267 -0.416 -23.944 1.00 85.56 162 PHE A C 1
ATOM 1283 O O . PHE A 1 162 ? 19.176 -0.305 -24.762 1.00 85.56 162 PHE A O 1
ATOM 1290 N N . VAL A 1 163 ? 18.493 -0.802 -22.684 1.00 84.81 163 VAL A N 1
ATOM 1291 C CA . VAL A 1 163 ? 19.846 -1.067 -22.166 1.00 84.81 163 VAL A CA 1
ATOM 1292 C C . VAL A 1 163 ? 20.564 -2.137 -22.999 1.00 84.81 163 VAL A C 1
ATOM 1294 O O . VAL A 1 163 ? 21.743 -1.994 -23.326 1.00 84.81 163 VAL A O 1
ATOM 1297 N N . LEU A 1 164 ? 19.845 -3.182 -23.412 1.00 83.12 164 LEU A N 1
ATOM 1298 C CA . LEU A 1 164 ? 20.423 -4.289 -24.177 1.00 83.12 164 LEU A CA 1
ATOM 1299 C C . LEU A 1 164 ? 20.550 -4.013 -25.680 1.00 83.12 164 LEU A C 1
ATOM 1301 O O . LEU A 1 164 ? 21.506 -4.494 -26.294 1.00 83.12 164 LEU A O 1
ATOM 1305 N N . ALA A 1 165 ? 19.667 -3.197 -26.265 1.00 84.31 165 ALA A N 1
ATOM 1306 C CA . ALA A 1 165 ? 19.823 -2.699 -27.634 1.00 84.31 165 ALA A CA 1
ATOM 1307 C C . ALA A 1 165 ? 21.173 -1.986 -27.804 1.00 84.31 165 ALA A C 1
ATOM 1309 O O . ALA A 1 165 ? 21.914 -2.259 -28.749 1.00 84.31 165 ALA A O 1
ATOM 1310 N N . PHE A 1 166 ? 21.516 -1.124 -26.842 1.00 77.06 166 PHE A N 1
ATOM 1311 C CA . PHE A 1 166 ? 22.775 -0.383 -26.847 1.00 77.06 166 PHE A CA 1
ATOM 1312 C C . PHE A 1 166 ? 23.978 -1.267 -26.526 1.00 77.06 166 PHE A C 1
ATOM 1314 O O . PHE A 1 166 ? 24.985 -1.192 -27.226 1.00 77.06 166 PHE A O 1
ATOM 1321 N N . SER A 1 167 ? 23.862 -2.161 -25.540 1.00 78.50 167 SER A N 1
ATOM 1322 C CA . SER A 1 167 ? 24.949 -3.084 -25.190 1.00 78.50 167 SER A CA 1
ATOM 1323 C C . SER A 1 167 ? 25.345 -4.003 -26.356 1.00 78.50 167 SER A C 1
ATOM 1325 O O . SER A 1 167 ? 26.528 -4.247 -26.577 1.00 78.50 167 SER A O 1
ATOM 1327 N N . THR A 1 168 ? 24.371 -4.481 -27.139 1.00 80.56 168 THR A N 1
ATOM 1328 C CA . THR A 1 168 ? 24.613 -5.442 -28.232 1.00 80.56 168 THR A CA 1
ATOM 1329 C C . THR A 1 168 ? 24.815 -4.797 -29.607 1.00 80.56 168 THR A C 1
ATOM 1331 O O . THR A 1 168 ? 25.035 -5.518 -30.577 1.00 80.56 168 THR A O 1
ATOM 1334 N N . LYS A 1 169 ? 24.730 -3.459 -29.712 1.00 76.62 169 LYS A N 1
ATOM 1335 C CA . LYS A 1 169 ? 24.763 -2.672 -30.969 1.00 76.62 169 LYS A CA 1
ATOM 1336 C C . LYS A 1 169 ? 23.710 -3.082 -32.017 1.00 76.62 169 LYS A C 1
ATOM 1338 O O . LYS A 1 169 ? 23.737 -2.595 -33.145 1.00 76.62 169 LYS A O 1
ATOM 1343 N N . ASN A 1 170 ? 22.750 -3.922 -31.633 1.00 83.50 170 ASN A N 1
ATOM 1344 C CA . ASN A 1 170 ? 21.695 -4.451 -32.483 1.00 83.50 170 ASN A CA 1
ATOM 1345 C C . ASN A 1 170 ? 20.337 -3.985 -31.943 1.00 83.50 170 ASN A C 1
ATOM 1347 O O . ASN A 1 170 ? 19.856 -4.438 -30.907 1.00 83.50 170 ASN A O 1
ATOM 1351 N N . TRP A 1 171 ? 19.667 -3.093 -32.671 1.00 84.19 171 TRP A N 1
ATOM 1352 C CA . TRP A 1 171 ? 18.354 -2.574 -32.261 1.00 84.19 171 TRP A CA 1
ATOM 1353 C C . TRP A 1 171 ? 17.270 -3.658 -32.240 1.00 84.19 171 TRP A C 1
ATOM 1355 O O . TRP A 1 171 ? 16.372 -3.646 -31.397 1.00 84.19 171 TRP A O 1
ATOM 1365 N N . ILE A 1 172 ? 17.384 -4.631 -33.145 1.00 89.44 172 ILE A N 1
ATOM 1366 C CA . ILE A 1 172 ? 16.407 -5.708 -33.322 1.00 89.44 172 ILE A CA 1
ATOM 1367 C C . ILE A 1 172 ? 16.411 -6.659 -32.114 1.00 89.44 172 ILE A C 1
ATOM 1369 O O . ILE A 1 172 ? 15.343 -7.044 -31.637 1.00 89.44 172 ILE A O 1
ATOM 1373 N N . SER A 1 173 ? 17.588 -7.000 -31.572 1.00 88.00 173 SER A N 1
ATOM 1374 C CA . SER A 1 173 ? 17.699 -7.878 -30.395 1.00 88.00 173 SER A CA 1
ATOM 1375 C C . SER A 1 173 ? 17.117 -7.219 -29.145 1.00 88.00 173 SER A C 1
ATOM 1377 O O . SER A 1 173 ? 16.400 -7.873 -28.386 1.00 88.00 173 SER A O 1
ATOM 1379 N N . GLY A 1 174 ? 17.357 -5.919 -28.953 1.00 88.38 174 GLY A N 1
ATOM 1380 C CA . GLY A 1 174 ? 16.771 -5.163 -27.847 1.00 88.38 174 GLY A CA 1
ATOM 1381 C C . GLY A 1 174 ? 15.248 -5.040 -27.943 1.00 88.38 174 GLY A C 1
ATOM 1382 O O . GLY A 1 174 ? 14.556 -5.216 -26.939 1.00 88.38 174 GLY A O 1
ATOM 1383 N N . ALA A 1 175 ? 14.706 -4.826 -29.147 1.00 91.00 175 ALA A N 1
ATOM 1384 C CA . ALA A 1 175 ? 13.260 -4.791 -29.374 1.00 91.00 175 ALA A CA 1
ATOM 1385 C C . ALA A 1 175 ? 12.596 -6.150 -29.094 1.00 91.00 175 ALA A C 1
ATOM 1387 O O . ALA A 1 175 ? 11.585 -6.207 -28.390 1.00 91.00 175 ALA A O 1
ATOM 1388 N N . TYR A 1 176 ? 13.189 -7.250 -29.577 1.00 93.81 176 TYR A N 1
ATOM 1389 C CA . TYR A 1 176 ? 12.700 -8.603 -29.294 1.00 93.81 176 TYR A CA 1
ATOM 1390 C C . TYR A 1 176 ? 12.668 -8.881 -27.789 1.00 93.81 176 TYR A C 1
ATOM 1392 O O . TYR A 1 176 ? 11.692 -9.422 -27.271 1.00 93.81 176 TYR A O 1
ATOM 1400 N N . LEU A 1 177 ? 13.699 -8.451 -27.064 1.00 92.12 177 LEU A N 1
ATOM 1401 C CA . LEU A 1 177 ? 13.761 -8.645 -25.625 1.00 92.12 177 LEU A CA 1
ATOM 1402 C C . LEU A 1 177 ? 12.784 -7.749 -24.852 1.00 92.12 177 LEU A C 1
ATOM 1404 O O . LEU A 1 177 ? 12.192 -8.214 -23.879 1.00 92.12 177 LEU A O 1
ATOM 1408 N N . ALA A 1 178 ? 12.562 -6.500 -25.273 1.00 93.19 178 ALA A N 1
ATOM 1409 C CA . ALA A 1 178 ? 11.540 -5.638 -24.673 1.00 93.19 178 ALA A CA 1
ATOM 1410 C C . ALA A 1 178 ? 10.156 -6.298 -24.761 1.00 93.19 178 ALA A C 1
ATOM 1412 O O . ALA A 1 178 ? 9.464 -6.466 -23.758 1.00 93.19 178 ALA A O 1
ATOM 1413 N N . VAL A 1 179 ? 9.781 -6.750 -25.961 1.00 95.06 179 VAL A N 1
ATOM 1414 C CA . VAL A 1 179 ? 8.495 -7.421 -26.194 1.00 95.06 179 VAL A CA 1
ATOM 1415 C C . VAL A 1 179 ? 8.436 -8.759 -25.453 1.00 95.06 179 VAL A C 1
ATOM 1417 O O . VAL A 1 179 ? 7.438 -9.058 -24.797 1.00 95.06 179 VAL A O 1
ATOM 1420 N N . GLY A 1 180 ? 9.514 -9.545 -25.491 1.00 94.81 180 GLY A N 1
ATOM 1421 C CA . GLY A 1 180 ? 9.603 -10.834 -24.809 1.00 94.81 180 GLY A CA 1
ATOM 1422 C C . GLY A 1 180 ? 9.479 -10.714 -23.289 1.00 94.81 180 GLY A C 1
ATOM 1423 O O . GLY A 1 180 ? 8.731 -11.470 -22.671 1.00 94.81 180 GLY A O 1
ATOM 1424 N N . THR A 1 181 ? 10.151 -9.737 -22.677 1.00 93.19 181 THR A N 1
ATOM 1425 C CA . THR A 1 181 ? 10.057 -9.478 -21.230 1.00 93.19 181 THR A CA 1
ATOM 1426 C C . THR A 1 181 ? 8.674 -8.965 -20.838 1.00 93.19 181 THR A C 1
ATOM 1428 O O . THR A 1 181 ? 8.113 -9.448 -19.855 1.00 93.19 181 THR A O 1
ATOM 1431 N N . PHE A 1 182 ? 8.076 -8.068 -21.629 1.00 95.25 182 PHE A N 1
ATOM 1432 C CA . PHE A 1 182 ? 6.707 -7.593 -21.419 1.00 95.25 182 PHE A CA 1
ATOM 1433 C C . PHE A 1 182 ? 5.692 -8.745 -21.420 1.00 95.25 182 PHE A C 1
ATOM 1435 O O . PHE A 1 182 ? 4.925 -8.907 -20.468 1.00 95.25 182 PHE A O 1
ATOM 1442 N N . LEU A 1 183 ? 5.723 -9.585 -22.461 1.00 95.19 183 LEU A N 1
ATOM 1443 C CA . LEU A 1 183 ? 4.829 -10.736 -22.588 1.00 95.19 183 LEU A CA 1
ATOM 1444 C C . LEU A 1 183 ? 5.074 -11.766 -21.483 1.00 95.19 183 LEU A C 1
ATOM 1446 O O . LEU A 1 183 ? 4.119 -12.229 -20.863 1.00 95.19 183 LEU A O 1
ATOM 1450 N N . SER A 1 184 ? 6.338 -12.081 -21.190 1.00 94.25 184 SER A N 1
ATOM 1451 C CA . SER A 1 184 ? 6.713 -13.040 -20.145 1.00 94.25 184 SER A CA 1
ATOM 1452 C C . SER A 1 184 ? 6.169 -12.632 -18.772 1.00 94.25 184 SER A C 1
ATOM 1454 O O . SER A 1 184 ? 5.534 -13.437 -18.090 1.00 94.25 184 SER A O 1
ATOM 1456 N N . VAL A 1 185 ? 6.320 -11.359 -18.389 1.00 93.62 185 VAL A N 1
ATOM 1457 C CA . VAL A 1 185 ? 5.833 -10.850 -17.097 1.00 93.62 185 VAL A CA 1
ATOM 1458 C C . VAL A 1 185 ? 4.303 -10.855 -17.028 1.00 93.62 185 VAL A C 1
ATOM 1460 O O . VAL A 1 185 ? 3.739 -11.217 -15.993 1.00 93.62 185 VAL A O 1
ATOM 1463 N N . ILE A 1 186 ? 3.609 -10.508 -18.117 1.00 92.94 186 ILE A N 1
ATOM 1464 C CA . ILE A 1 186 ? 2.139 -10.555 -18.164 1.00 92.94 186 ILE A CA 1
ATOM 1465 C C . ILE A 1 186 ? 1.631 -11.991 -18.052 1.00 92.94 186 ILE A C 1
ATOM 1467 O O . ILE A 1 186 ? 0.715 -12.248 -17.270 1.00 92.94 186 ILE A O 1
ATOM 1471 N N . VAL A 1 187 ? 2.231 -12.929 -18.788 1.00 94.19 187 VAL A N 1
ATOM 1472 C CA . VAL A 1 187 ? 1.879 -14.353 -18.713 1.00 94.19 187 VAL A CA 1
ATOM 1473 C C . VAL A 1 187 ? 2.148 -14.892 -17.312 1.00 94.19 187 VAL A C 1
ATOM 1475 O O . VAL A 1 187 ? 1.310 -15.608 -16.770 1.00 94.19 187 VAL A O 1
ATOM 1478 N N . PHE A 1 188 ? 3.257 -14.501 -16.681 1.00 92.75 188 PHE A N 1
ATOM 1479 C CA . PHE A 1 188 ? 3.566 -14.880 -15.305 1.00 92.75 188 PHE A CA 1
ATOM 1480 C C . PHE A 1 188 ? 2.513 -14.368 -14.310 1.00 92.75 188 PHE A C 1
ATOM 1482 O O . PHE A 1 188 ? 1.965 -15.156 -13.540 1.00 92.75 188 PHE A O 1
ATOM 1489 N N . LEU A 1 189 ? 2.169 -13.076 -14.347 1.00 90.94 189 LEU A N 1
ATOM 1490 C CA . LEU A 1 189 ? 1.141 -12.488 -13.475 1.00 90.94 189 LEU A CA 1
ATOM 1491 C C . LEU A 1 189 ? -0.252 -13.078 -13.744 1.00 90.94 189 LEU A C 1
ATOM 1493 O O . LEU A 1 189 ? -1.003 -13.357 -12.808 1.00 90.94 189 LEU A O 1
ATOM 1497 N N . GLY A 1 190 ? -0.584 -13.323 -15.013 1.00 89.88 190 GLY A N 1
ATOM 1498 C CA . GLY A 1 190 ? -1.818 -13.996 -15.417 1.00 89.88 190 GLY A CA 1
ATOM 1499 C C . GLY A 1 190 ? -1.866 -15.433 -14.903 1.00 89.88 190 GLY A C 1
ATOM 1500 O O . GLY A 1 190 ? -2.890 -15.869 -14.382 1.00 89.88 190 GLY A O 1
ATOM 1501 N N . GLY A 1 191 ? -0.729 -16.130 -14.952 1.00 89.56 191 GLY A N 1
ATOM 1502 C CA . GLY A 1 191 ? -0.518 -17.430 -14.333 1.00 89.56 191 GLY A CA 1
ATOM 1503 C C . GLY A 1 191 ? -0.765 -17.380 -12.831 1.00 89.56 191 GLY A C 1
ATOM 1504 O O . GLY A 1 191 ? -1.554 -18.171 -12.334 1.00 89.56 191 GLY A O 1
ATOM 1505 N N . VAL A 1 192 ? -0.181 -16.425 -12.101 1.00 88.12 192 VAL A N 1
ATOM 1506 C CA . VAL A 1 192 ? -0.420 -16.250 -10.656 1.00 88.12 192 VAL A CA 1
ATOM 1507 C C . VAL A 1 192 ? -1.912 -16.097 -10.352 1.00 88.12 192 VAL A C 1
ATOM 1509 O O . VAL A 1 192 ? -2.412 -16.769 -9.452 1.00 88.12 192 VAL A O 1
ATOM 1512 N N . ILE A 1 193 ? -2.648 -15.281 -11.112 1.00 85.81 193 ILE A N 1
ATOM 1513 C CA . ILE A 1 193 ? -4.100 -15.114 -10.928 1.00 85.81 193 ILE A CA 1
ATOM 1514 C C . ILE A 1 193 ? -4.845 -16.416 -11.242 1.00 85.81 193 ILE A C 1
ATOM 1516 O O . ILE A 1 193 ? -5.707 -16.839 -10.470 1.00 85.81 193 ILE A O 1
ATOM 1520 N N . TYR A 1 194 ? -4.510 -17.069 -12.355 1.00 87.38 194 TYR A N 1
ATOM 1521 C CA . TYR A 1 194 ? -5.128 -18.326 -12.768 1.00 87.38 194 TYR A CA 1
ATOM 1522 C C . TYR A 1 194 ? -4.887 -19.433 -11.738 1.00 87.38 194 TYR A C 1
ATOM 1524 O O . TYR A 1 194 ? -5.832 -20.094 -11.310 1.00 87.38 194 TYR A O 1
ATOM 1532 N N . PHE A 1 195 ? -3.646 -19.596 -11.277 1.00 85.06 195 PHE A N 1
ATOM 1533 C CA . PHE A 1 195 ? -3.277 -20.566 -10.255 1.00 85.06 195 PHE A CA 1
ATOM 1534 C C . PHE A 1 195 ? -3.924 -20.242 -8.913 1.00 85.06 195 PHE A C 1
ATOM 1536 O O . PHE A 1 195 ? -4.426 -21.161 -8.282 1.00 85.06 195 PHE A O 1
ATOM 1543 N N . ASN A 1 196 ? -4.001 -18.971 -8.508 1.00 83.44 196 ASN A N 1
ATOM 1544 C CA . ASN A 1 196 ? -4.727 -18.569 -7.299 1.00 83.44 196 ASN A CA 1
ATOM 1545 C C . ASN A 1 196 ? -6.218 -18.920 -7.408 1.00 83.44 196 ASN A C 1
ATOM 1547 O O . ASN A 1 196 ? -6.839 -19.402 -6.464 1.00 83.44 196 ASN A O 1
ATOM 1551 N N . LYS A 1 197 ? -6.801 -18.725 -8.597 1.00 79.56 197 LYS A N 1
ATOM 1552 C CA . LYS A 1 197 ? -8.203 -19.043 -8.850 1.00 79.56 197 LYS A CA 1
ATOM 1553 C C . LYS A 1 197 ? -8.448 -20.540 -8.959 1.00 79.56 197 LYS A C 1
ATOM 1555 O O . LYS A 1 197 ? -9.539 -20.949 -8.598 1.00 79.56 197 LYS A O 1
ATOM 1560 N N . HIS A 1 198 ? -7.528 -21.360 -9.460 1.00 77.88 198 HIS A N 1
ATOM 1561 C CA . HIS A 1 198 ? -7.761 -22.791 -9.716 1.00 77.88 198 HIS A CA 1
ATOM 1562 C C . HIS A 1 198 ? -7.134 -23.741 -8.692 1.00 77.88 198 HIS A C 1
ATOM 1564 O O . HIS A 1 198 ? -7.576 -24.885 -8.605 1.00 77.88 198 HIS A O 1
ATOM 1570 N N . TYR A 1 199 ? -6.172 -23.290 -7.891 1.00 77.69 199 TYR A N 1
ATOM 1571 C CA . TYR A 1 199 ? -5.446 -24.121 -6.937 1.00 77.69 199 TYR A CA 1
ATOM 1572 C C . TYR A 1 199 ? -5.294 -23.401 -5.591 1.00 77.69 199 TYR A C 1
ATOM 1574 O O . TYR A 1 199 ? -4.827 -22.268 -5.531 1.00 77.69 199 TYR A O 1
ATOM 1582 N N . ASP A 1 200 ? -5.593 -24.090 -4.485 1.00 72.62 200 ASP A N 1
ATOM 1583 C CA . ASP A 1 200 ? -5.475 -23.549 -3.117 1.00 72.62 200 ASP A CA 1
ATOM 1584 C C . ASP A 1 200 ? -4.002 -23.554 -2.615 1.00 72.62 200 ASP A C 1
ATOM 1586 O O . ASP A 1 200 ? -3.661 -24.020 -1.518 1.00 72.62 200 ASP A O 1
ATOM 1590 N N . LEU A 1 201 ? -3.075 -23.071 -3.449 1.00 80.19 201 LEU A N 1
ATOM 1591 C CA . LEU A 1 201 ? -1.648 -22.984 -3.140 1.00 80.19 201 LEU A CA 1
ATOM 1592 C C . LEU A 1 201 ? -1.382 -21.789 -2.213 1.00 80.19 201 LEU A C 1
ATOM 1594 O O . LEU A 1 201 ? -1.525 -20.636 -2.611 1.00 80.19 201 LEU A O 1
ATOM 1598 N N . SER A 1 202 ? -0.910 -22.046 -0.982 1.00 81.12 202 SER A N 1
ATOM 1599 C CA . SER A 1 202 ? -0.631 -20.975 0.004 1.00 81.12 202 SER A CA 1
ATOM 1600 C C . SER A 1 202 ? 0.314 -19.909 -0.516 1.00 81.12 202 SER A C 1
ATOM 1602 O O . SER A 1 202 ? 0.184 -18.751 -0.140 1.00 81.12 202 SER A O 1
ATOM 1604 N N . TRP A 1 203 ? 1.325 -20.324 -1.275 1.00 85.50 203 TRP A N 1
ATOM 1605 C CA . TRP A 1 203 ? 2.378 -19.428 -1.727 1.00 85.50 203 TRP A CA 1
ATOM 1606 C C . TRP A 1 203 ? 1.858 -18.480 -2.812 1.00 85.50 203 TRP A C 1
ATOM 1608 O O . TRP A 1 203 ? 2.121 -17.288 -2.723 1.00 85.50 203 TRP A O 1
ATOM 1618 N N . VAL A 1 204 ? 1.047 -18.981 -3.753 1.00 86.25 204 VAL A N 1
ATOM 1619 C CA . VAL A 1 204 ? 0.422 -18.174 -4.814 1.00 86.25 204 VAL A CA 1
ATOM 1620 C C . VAL A 1 204 ? -0.536 -17.158 -4.212 1.00 86.25 204 VAL A C 1
ATOM 1622 O O . VAL A 1 204 ? -0.486 -15.983 -4.556 1.00 86.25 204 VAL A O 1
ATOM 1625 N N . TYR A 1 205 ? -1.352 -17.591 -3.252 1.00 83.94 205 TYR A N 1
ATOM 1626 C CA . TYR A 1 205 ? -2.252 -16.702 -2.534 1.00 83.94 205 TYR A CA 1
ATOM 1627 C C . TYR A 1 205 ? -1.484 -15.604 -1.774 1.00 83.94 205 TYR A C 1
ATOM 1629 O O . TYR A 1 205 ? -1.737 -14.423 -2.006 1.00 83.94 205 TYR A O 1
ATOM 1637 N N . LYS A 1 206 ? -0.472 -15.960 -0.962 1.00 86.75 206 LYS A N 1
ATOM 1638 C CA . LYS A 1 206 ? 0.375 -14.976 -0.254 1.00 86.75 206 LYS A CA 1
ATOM 1639 C C . LYS A 1 206 ? 1.059 -14.001 -1.215 1.00 86.75 206 LYS A C 1
ATOM 1641 O O . LYS A 1 206 ? 1.137 -12.812 -0.921 1.00 86.75 206 LYS A O 1
ATOM 1646 N N . LEU A 1 207 ? 1.542 -14.496 -2.352 1.00 87.06 207 LEU A N 1
ATOM 1647 C CA . LEU A 1 207 ? 2.185 -13.688 -3.384 1.00 87.06 207 LEU A CA 1
ATOM 1648 C C . LEU A 1 207 ? 1.187 -12.735 -4.056 1.00 87.06 207 LEU A C 1
ATOM 1650 O O . LEU A 1 207 ? 1.498 -11.560 -4.223 1.00 87.06 207 LEU A O 1
ATOM 1654 N N . SER A 1 208 ? -0.025 -13.199 -4.368 1.00 87.81 208 SER A N 1
ATOM 1655 C CA . SER A 1 208 ? -1.089 -12.354 -4.923 1.00 87.81 208 SER A CA 1
ATOM 1656 C C . SER A 1 208 ? -1.525 -11.256 -3.950 1.00 87.81 208 SER A C 1
ATOM 1658 O O . SER A 1 208 ? -1.672 -10.107 -4.357 1.00 87.81 208 SER A O 1
ATOM 1660 N N . LEU A 1 209 ? -1.636 -11.584 -2.658 1.00 86.50 209 LEU A N 1
ATOM 1661 C CA . LEU A 1 209 ? -1.980 -10.640 -1.600 1.00 86.50 209 LEU A CA 1
ATOM 1662 C C . LEU A 1 209 ? -0.877 -9.590 -1.424 1.00 86.50 209 LEU A C 1
ATOM 1664 O O . LEU A 1 209 ? -1.151 -8.396 -1.324 1.00 86.50 209 LEU A O 1
ATOM 1668 N N . TYR A 1 210 ? 0.386 -10.025 -1.432 1.00 88.25 210 TYR A N 1
ATOM 1669 C CA . TYR A 1 210 ? 1.532 -9.124 -1.373 1.00 88.25 210 TYR A CA 1
ATOM 1670 C C . TYR A 1 210 ? 1.566 -8.173 -2.578 1.00 88.25 210 TYR A C 1
ATOM 1672 O O . TYR A 1 210 ? 1.677 -6.963 -2.390 1.00 88.25 210 TYR A O 1
ATOM 1680 N N . LEU A 1 211 ? 1.412 -8.695 -3.800 1.00 88.44 211 LEU A N 1
ATOM 1681 C CA . LEU A 1 211 ? 1.363 -7.896 -5.029 1.00 88.44 211 LEU A CA 1
ATOM 1682 C C . LEU A 1 211 ? 0.212 -6.886 -5.012 1.00 88.44 211 LEU A C 1
ATOM 1684 O O . LEU A 1 211 ? 0.423 -5.728 -5.360 1.00 88.44 211 LEU A O 1
ATOM 1688 N N . ALA A 1 212 ? -0.982 -7.294 -4.581 1.00 87.25 212 ALA A N 1
ATOM 1689 C CA . ALA A 1 212 ? -2.140 -6.409 -4.487 1.00 87.25 212 ALA A CA 1
ATOM 1690 C C . ALA A 1 212 ? -1.912 -5.273 -3.477 1.00 87.25 212 ALA A C 1
ATOM 1692 O O . ALA A 1 212 ? -2.163 -4.108 -3.786 1.00 87.25 212 ALA A O 1
ATOM 1693 N N . ASN A 1 213 ? -1.360 -5.587 -2.302 1.00 86.19 213 ASN A N 1
ATOM 1694 C CA . ASN A 1 213 ? -1.032 -4.590 -1.282 1.00 86.19 213 ASN A CA 1
ATOM 1695 C C . ASN A 1 213 ? 0.029 -3.594 -1.769 1.00 86.19 213 ASN A C 1
ATOM 1697 O O . ASN A 1 213 ? -0.140 -2.384 -1.606 1.00 86.19 213 ASN A O 1
ATOM 1701 N N . GLN A 1 214 ? 1.095 -4.084 -2.409 1.00 86.81 214 GLN A N 1
ATOM 1702 C CA . GLN A 1 214 ? 2.135 -3.223 -2.977 1.00 86.81 214 GLN A CA 1
ATOM 1703 C C . GLN A 1 214 ? 1.594 -2.357 -4.116 1.00 86.81 214 GLN A C 1
ATOM 1705 O O . GLN A 1 214 ? 1.898 -1.169 -4.174 1.00 86.81 214 GLN A O 1
ATOM 1710 N N . LEU A 1 215 ? 0.747 -2.909 -4.990 1.00 87.12 215 LEU A N 1
ATOM 1711 C CA . LEU A 1 215 ? 0.126 -2.155 -6.075 1.00 87.12 215 LEU A CA 1
ATOM 1712 C C . LEU A 1 215 ? -0.788 -1.051 -5.539 1.00 87.12 215 LEU A C 1
ATOM 1714 O O . LEU A 1 215 ? -0.747 0.068 -6.045 1.00 87.12 215 LEU A O 1
ATOM 1718 N N . ASN A 1 216 ? -1.586 -1.340 -4.511 1.00 85.50 216 ASN A N 1
ATOM 1719 C CA . ASN A 1 216 ? -2.453 -0.347 -3.883 1.00 85.50 216 ASN A CA 1
ATOM 1720 C C . ASN A 1 216 ? -1.642 0.758 -3.198 1.00 85.50 216 ASN A C 1
ATOM 1722 O O . ASN A 1 216 ? -1.958 1.932 -3.379 1.00 85.50 216 ASN A O 1
ATOM 1726 N N . SER A 1 217 ? -0.564 0.407 -2.489 1.00 84.94 217 SER A N 1
ATOM 1727 C CA . SER A 1 217 ? 0.346 1.385 -1.877 1.00 84.94 217 SER A CA 1
ATOM 1728 C C . SER A 1 217 ? 1.075 2.237 -2.924 1.00 84.94 217 SER A C 1
ATOM 1730 O O . SER A 1 217 ? 1.183 3.453 -2.789 1.00 84.94 217 SER A O 1
ATOM 1732 N N . LEU A 1 218 ? 1.522 1.628 -4.023 1.00 84.81 218 LEU A N 1
ATOM 1733 C CA . LEU A 1 218 ? 2.148 2.347 -5.128 1.00 84.81 218 LEU A CA 1
ATOM 1734 C C . LEU A 1 218 ? 1.137 3.252 -5.837 1.00 84.81 218 LEU A C 1
ATOM 1736 O O . LEU A 1 218 ? 1.453 4.391 -6.166 1.00 84.81 218 LEU A O 1
ATOM 1740 N N . ARG A 1 219 ? -0.095 2.781 -6.040 1.00 86.50 219 ARG A N 1
ATOM 1741 C CA . ARG A 1 219 ? -1.183 3.569 -6.623 1.00 86.50 219 ARG A CA 1
ATOM 1742 C C . ARG A 1 219 ? -1.462 4.811 -5.779 1.00 86.50 219 ARG A C 1
ATOM 1744 O O . ARG A 1 219 ? -1.502 5.902 -6.343 1.00 86.50 219 ARG A O 1
ATOM 1751 N N . THR A 1 220 ? -1.623 4.677 -4.461 1.00 83.38 220 THR A N 1
ATOM 1752 C CA . THR A 1 220 ? -1.845 5.835 -3.576 1.00 83.38 220 THR A CA 1
ATOM 1753 C C . THR A 1 220 ? -0.657 6.792 -3.605 1.00 83.38 220 THR A C 1
ATOM 1755 O O . THR A 1 220 ? -0.853 7.996 -3.762 1.00 83.38 220 THR A O 1
ATOM 1758 N N . LEU A 1 221 ? 0.573 6.275 -3.573 1.00 85.12 221 LEU A N 1
ATOM 1759 C CA . LEU A 1 221 ? 1.792 7.072 -3.705 1.00 85.12 221 LEU A CA 1
ATOM 1760 C C . LEU A 1 221 ? 1.828 7.860 -5.026 1.00 85.12 221 LEU A C 1
ATOM 1762 O O . LEU A 1 221 ? 2.091 9.063 -5.012 1.00 85.12 221 LEU A O 1
ATOM 1766 N N . LEU A 1 222 ? 1.518 7.223 -6.160 1.00 81.44 222 LEU A N 1
ATOM 1767 C CA . LEU A 1 222 ? 1.463 7.888 -7.466 1.00 81.44 222 LEU A CA 1
ATOM 1768 C C . LEU A 1 222 ? 0.405 8.995 -7.491 1.00 81.44 222 LEU A C 1
ATOM 1770 O O . LEU A 1 222 ? 0.679 10.081 -8.000 1.00 81.44 222 LEU A O 1
ATOM 1774 N N . PHE A 1 223 ? -0.777 8.759 -6.915 1.00 81.69 223 PHE A N 1
ATOM 1775 C CA . PHE A 1 223 ? -1.808 9.794 -6.809 1.00 81.69 223 PHE A CA 1
ATOM 1776 C C . PHE A 1 223 ? -1.339 10.987 -5.977 1.00 81.69 223 PHE A C 1
ATOM 1778 O O . PHE A 1 223 ? -1.576 12.125 -6.375 1.00 81.69 223 PHE A O 1
ATOM 1785 N N . VAL A 1 224 ? -0.624 10.756 -4.873 1.00 80.81 224 VAL A N 1
ATOM 1786 C CA . VAL A 1 224 ? -0.077 11.842 -4.046 1.00 80.81 224 VAL A CA 1
ATOM 1787 C C . VAL A 1 224 ? 0.991 12.647 -4.799 1.00 80.81 224 VAL A C 1
ATOM 1789 O O . VAL A 1 224 ? 0.999 13.879 -4.701 1.00 80.81 224 VAL A O 1
ATOM 1792 N N . ILE A 1 225 ? 1.871 11.984 -5.563 1.00 77.38 225 ILE A N 1
ATOM 1793 C CA . ILE A 1 225 ? 2.923 12.650 -6.352 1.00 77.38 225 ILE A CA 1
ATOM 1794 C C . ILE A 1 225 ? 2.321 13.456 -7.507 1.00 77.38 225 ILE A C 1
ATOM 1796 O O . ILE A 1 225 ? 2.652 14.630 -7.697 1.00 77.38 225 ILE A O 1
ATOM 1800 N N . PHE A 1 226 ? 1.478 12.815 -8.313 1.00 78.38 226 PHE A N 1
ATOM 1801 C CA . PHE A 1 226 ? 1.132 13.308 -9.645 1.00 78.38 226 PHE A CA 1
ATOM 1802 C C . PHE A 1 226 ? -0.224 13.976 -9.723 1.00 78.38 226 PHE A C 1
ATOM 1804 O O . PHE A 1 226 ? -0.437 14.780 -10.628 1.00 78.38 226 PHE A O 1
ATOM 1811 N N . CYS A 1 227 ? -1.130 13.687 -8.797 1.00 76.12 227 CYS A N 1
ATOM 1812 C CA . CYS A 1 227 ? -2.488 14.182 -8.873 1.00 76.12 227 CYS A CA 1
ATOM 1813 C C . CYS A 1 227 ? -2.781 15.182 -7.753 1.00 76.12 227 CYS A C 1
ATOM 1815 O O . CYS A 1 227 ? -2.104 15.265 -6.723 1.00 76.12 227 CYS A O 1
ATOM 1817 N N . SER A 1 228 ? -3.784 16.007 -8.015 1.00 74.25 228 SER A N 1
ATOM 1818 C CA . SER A 1 228 ? -4.415 16.877 -7.035 1.00 74.25 228 SER A CA 1
ATOM 1819 C C . SER A 1 228 ? -5.795 16.301 -6.708 1.00 74.25 228 SER A C 1
ATOM 1821 O O . SER A 1 228 ? -6.536 15.960 -7.639 1.00 74.25 228 SER A O 1
ATOM 1823 N N . PRO A 1 229 ? -6.116 16.114 -5.416 1.00 74.44 229 PRO A N 1
ATOM 1824 C CA . PRO A 1 229 ? -7.407 15.591 -5.014 1.00 74.44 229 PRO A CA 1
ATOM 1825 C C . PRO A 1 229 ? -8.517 16.619 -5.307 1.00 74.44 229 PRO A C 1
ATOM 1827 O O . PRO A 1 229 ? -8.296 17.827 -5.137 1.00 74.44 229 PRO A O 1
ATOM 1830 N N . PRO A 1 230 ? -9.697 16.161 -5.761 1.00 69.19 230 PRO A N 1
ATOM 1831 C CA . PRO A 1 230 ? -10.868 17.016 -5.920 1.00 69.19 230 PRO A CA 1
ATOM 1832 C C . PRO A 1 230 ? -11.382 17.483 -4.549 1.00 69.19 230 PRO A C 1
ATOM 1834 O O . PRO A 1 230 ? -11.452 16.691 -3.614 1.00 69.19 230 PRO A O 1
ATOM 1837 N N . ALA A 1 231 ? -11.728 18.767 -4.432 1.00 65.44 231 ALA A N 1
ATOM 1838 C CA . ALA A 1 231 ? -12.257 19.377 -3.208 1.00 65.44 231 ALA A CA 1
ATOM 1839 C C . ALA A 1 231 ? -13.731 19.016 -2.961 1.00 65.44 231 ALA A C 1
ATOM 1841 O O . ALA A 1 231 ? -14.155 18.902 -1.819 1.00 65.44 231 ALA A O 1
ATOM 1842 N N . ASN A 1 232 ? -14.490 18.815 -4.041 1.00 58.41 232 ASN A N 1
ATOM 1843 C CA . ASN A 1 232 ? -15.907 18.474 -3.998 1.00 58.41 232 ASN A CA 1
ATOM 1844 C C . ASN A 1 232 ? -16.063 16.978 -4.269 1.00 58.41 232 ASN A C 1
ATOM 1846 O O . ASN A 1 232 ? -16.467 16.575 -5.362 1.00 58.41 232 ASN A O 1
ATOM 1850 N N . LYS A 1 233 ? -15.716 16.142 -3.291 1.00 55.91 233 LYS A N 1
ATOM 1851 C CA . LYS A 1 233 ? -16.421 14.868 -3.184 1.00 55.91 233 LYS A CA 1
ATOM 1852 C C . LYS A 1 233 ? -17.752 15.217 -2.539 1.00 55.91 233 LYS A C 1
ATOM 1854 O O . LYS A 1 233 ? -17.774 15.714 -1.422 1.00 55.91 233 LYS A O 1
ATOM 1859 N N . SER A 1 234 ? -18.846 15.078 -3.281 1.00 53.06 234 SER A N 1
ATOM 1860 C CA . SER A 1 234 ? -20.143 14.940 -2.634 1.00 53.06 234 SER A CA 1
ATOM 1861 C C . SER A 1 234 ? -20.014 13.691 -1.776 1.00 53.06 234 SER A C 1
ATOM 1863 O O . SER A 1 234 ? -19.974 12.600 -2.346 1.00 53.06 234 SER A O 1
ATOM 1865 N N . ASP A 1 235 ? -19.836 13.853 -0.466 1.00 52.12 235 ASP A N 1
ATOM 1866 C CA . ASP A 1 235 ? -20.001 12.762 0.486 1.00 52.12 235 ASP A CA 1
ATOM 1867 C C . ASP A 1 235 ? -21.436 12.275 0.286 1.00 52.12 235 ASP A C 1
ATOM 1869 O O . ASP A 1 235 ? -22.396 12.865 0.773 1.00 52.12 235 ASP A O 1
ATOM 1873 N N . SER A 1 236 ? -21.614 11.285 -0.585 1.00 52.69 236 SER A N 1
ATOM 1874 C CA . SER A 1 236 ? -22.845 10.527 -0.588 1.00 52.69 236 SER A CA 1
ATOM 1875 C C . SER A 1 236 ? -22.821 9.742 0.709 1.00 52.69 236 SER A C 1
ATOM 1877 O O . SER A 1 236 ? -21.849 9.020 0.933 1.00 52.69 236 SER A O 1
ATOM 1879 N N . ASP A 1 237 ? -23.883 9.831 1.508 1.00 54.44 237 ASP A N 1
ATOM 1880 C CA . ASP A 1 237 ? -24.066 9.129 2.795 1.00 54.44 237 ASP A CA 1
ATOM 1881 C C . ASP A 1 237 ? -23.882 7.587 2.727 1.00 54.44 237 ASP A C 1
ATOM 1883 O O . ASP A 1 237 ? -24.070 6.882 3.713 1.00 54.44 237 ASP A O 1
ATOM 1887 N N . ALA A 1 238 ? -23.533 7.038 1.559 1.00 57.97 238 ALA A N 1
ATOM 1888 C CA . ALA A 1 238 ? -23.356 5.626 1.257 1.00 57.97 238 ALA A CA 1
ATOM 1889 C C . ALA A 1 238 ? -21.887 5.168 1.119 1.00 57.97 238 ALA A C 1
ATOM 1891 O O . ALA A 1 238 ? -21.661 3.986 0.844 1.00 57.97 238 ALA A O 1
ATOM 1892 N N . ASP A 1 239 ? -20.887 6.048 1.265 1.00 62.31 239 ASP A N 1
ATOM 1893 C CA . ASP A 1 239 ? -19.485 5.614 1.208 1.00 62.31 239 ASP A CA 1
ATOM 1894 C C . ASP A 1 239 ? -19.115 4.789 2.463 1.00 62.31 239 ASP A C 1
ATOM 1896 O O . ASP A 1 239 ? -19.448 5.172 3.587 1.00 62.31 239 ASP A O 1
ATOM 1900 N N . PRO A 1 240 ? -18.425 3.640 2.312 1.00 70.25 240 PRO A N 1
ATOM 1901 C CA . PRO A 1 240 ? -18.105 2.771 3.439 1.00 70.25 240 PRO A CA 1
ATOM 1902 C C . PRO A 1 240 ? -17.123 3.446 4.406 1.00 70.25 240 PRO A C 1
ATOM 1904 O O . PRO A 1 240 ? -16.053 3.915 4.008 1.00 70.25 240 PRO A O 1
ATOM 1907 N N . VAL A 1 241 ? -17.462 3.439 5.698 1.00 76.69 241 VAL A N 1
ATOM 1908 C CA . VAL A 1 241 ? -16.638 4.025 6.764 1.00 76.69 241 VAL A CA 1
ATOM 1909 C C . VAL A 1 241 ? -15.348 3.225 6.941 1.00 76.69 241 VAL A C 1
ATOM 1911 O O . VAL A 1 241 ? -15.356 1.996 6.990 1.00 76.69 241 VAL A O 1
ATOM 1914 N N . ARG A 1 242 ? -14.215 3.923 7.086 1.00 81.50 242 ARG A N 1
ATOM 1915 C CA . ARG A 1 242 ? -12.918 3.314 7.406 1.00 81.50 242 ARG A CA 1
ATOM 1916 C C . ARG A 1 242 ? -12.412 3.812 8.761 1.00 81.50 242 ARG A C 1
ATOM 1918 O O . ARG A 1 242 ? -12.040 4.969 8.909 1.00 81.50 242 ARG A O 1
ATOM 1925 N N . PHE A 1 243 ? -12.326 2.912 9.732 1.00 85.75 243 PHE A N 1
ATOM 1926 C CA . PHE A 1 243 ? -11.729 3.152 11.042 1.00 85.75 243 PHE A CA 1
ATOM 1927 C C . PHE A 1 243 ? -10.206 3.048 11.051 1.00 85.75 243 PHE A C 1
ATOM 1929 O O . PHE A 1 243 ? -9.651 2.072 10.550 1.00 85.75 243 PHE A O 1
ATOM 1936 N N . ILE A 1 244 ? -9.561 4.007 11.720 1.00 86.31 244 ILE A N 1
ATOM 1937 C CA . ILE A 1 244 ? -8.132 3.993 12.045 1.00 86.31 244 ILE A CA 1
ATOM 1938 C C . ILE A 1 244 ? -8.005 3.913 13.566 1.00 86.31 244 ILE A C 1
ATOM 1940 O O . ILE A 1 244 ? -8.368 4.844 14.286 1.00 86.31 244 ILE A O 1
ATOM 1944 N N . PHE A 1 245 ? -7.473 2.801 14.067 1.00 85.12 245 PHE A N 1
ATOM 1945 C CA . PHE A 1 245 ? -7.305 2.585 15.505 1.00 85.12 245 PHE A CA 1
ATOM 1946 C C . PHE A 1 245 ? -5.911 3.020 15.958 1.00 85.12 245 PHE A C 1
ATOM 1948 O O . PHE A 1 245 ? -4.900 2.598 15.396 1.00 85.12 245 PHE A O 1
ATOM 1955 N N . THR A 1 246 ? -5.856 3.844 17.002 1.00 83.75 246 THR A N 1
ATOM 1956 C CA . THR A 1 246 ? -4.607 4.299 17.627 1.00 83.75 246 THR A CA 1
ATOM 1957 C C . THR A 1 246 ? -4.325 3.501 18.898 1.00 83.75 246 THR A C 1
ATOM 1959 O O . THR A 1 246 ? -5.246 3.005 19.552 1.00 83.75 246 THR A O 1
ATOM 1962 N N . GLU A 1 247 ? -3.048 3.319 19.251 1.00 69.62 247 GLU A N 1
ATOM 1963 C CA . GLU A 1 247 ? -2.696 2.574 20.463 1.00 69.62 247 GLU A CA 1
ATOM 1964 C C . GLU A 1 247 ? -3.283 3.246 21.708 1.00 69.62 247 GLU A C 1
ATOM 1966 O O . GLU A 1 247 ? -3.231 4.470 21.855 1.00 69.62 247 GLU A O 1
ATOM 1971 N N . LYS A 1 248 ? -3.794 2.415 22.628 1.00 64.44 248 LYS A N 1
ATOM 1972 C CA . LYS A 1 248 ? -4.301 2.815 23.945 1.00 64.44 248 LYS A CA 1
ATOM 1973 C C . LYS A 1 248 ? -3.142 3.398 24.751 1.00 64.44 248 LYS A C 1
ATOM 1975 O O . LYS A 1 248 ? -2.439 2.667 25.450 1.00 64.44 248 LYS A O 1
ATOM 1980 N N . THR A 1 249 ? -2.917 4.702 24.642 1.00 56.31 249 THR A N 1
ATOM 1981 C CA . THR A 1 249 ? -1.910 5.386 25.446 1.00 56.31 249 THR A CA 1
ATOM 1982 C C . THR A 1 249 ? -2.308 5.217 26.910 1.00 56.31 249 THR A C 1
ATOM 1984 O O . THR A 1 249 ? -3.334 5.718 27.368 1.00 56.31 249 THR A O 1
ATOM 1987 N N . LYS A 1 250 ? -1.514 4.462 27.680 1.00 54.78 250 LYS A N 1
ATOM 1988 C CA . LYS A 1 250 ? -1.544 4.590 29.138 1.00 54.78 250 LYS A CA 1
ATOM 1989 C C . LYS A 1 250 ? -1.096 6.018 29.408 1.00 54.78 250 LYS A C 1
ATOM 1991 O O . LYS A 1 250 ? 0.096 6.300 29.360 1.00 54.78 250 LYS A O 1
ATOM 1996 N N . VAL A 1 251 ? -2.047 6.927 29.595 1.00 54.03 251 VAL A N 1
ATOM 1997 C CA . VAL A 1 251 ? -1.759 8.315 29.948 1.00 54.03 251 VAL A CA 1
ATOM 1998 C C . VAL A 1 251 ? -1.224 8.297 31.377 1.00 54.03 251 VAL A C 1
ATOM 2000 O O . VAL A 1 251 ? -1.961 8.410 32.351 1.00 54.03 251 VAL A O 1
ATOM 2003 N N . THR A 1 252 ? 0.071 8.036 31.516 1.00 50.41 252 THR A N 1
ATOM 2004 C CA . THR A 1 252 ? 0.783 8.098 32.785 1.00 50.41 252 THR A CA 1
ATOM 2005 C C . THR A 1 252 ? 0.947 9.562 33.145 1.00 50.41 252 THR A C 1
ATOM 2007 O O . THR A 1 252 ? 1.793 10.215 32.547 1.00 50.41 252 THR A O 1
ATOM 2010 N N . SER A 1 253 ? 0.089 10.069 34.038 1.00 52.09 253 SER A N 1
ATOM 2011 C CA . SER A 1 253 ? 0.281 11.205 34.967 1.00 52.09 253 SER A CA 1
ATOM 2012 C C . SER A 1 253 ? 1.369 12.244 34.621 1.00 52.09 253 SER A C 1
ATOM 2014 O O . SER A 1 253 ? 2.180 12.613 35.466 1.00 52.09 253 SER A O 1
ATOM 2016 N N . SER A 1 254 ? 1.423 12.718 33.383 1.00 53.28 254 SER A N 1
ATOM 2017 C CA . SER A 1 254 ? 2.391 13.698 32.901 1.00 53.28 254 SER A CA 1
ATOM 2018 C C . SER A 1 254 ? 1.619 14.604 31.963 1.00 53.28 254 SER A C 1
ATOM 2020 O O . SER A 1 254 ? 1.149 14.125 30.937 1.00 53.28 254 SER A O 1
ATOM 2022 N N . GLY A 1 255 ? 1.414 15.859 32.384 1.00 64.12 255 GLY A N 1
ATOM 2023 C CA . GLY A 1 255 ? 0.915 17.006 31.611 1.00 64.12 255 GLY A CA 1
ATOM 2024 C C . GLY A 1 255 ? -0.244 16.785 30.621 1.00 64.12 255 GLY A C 1
ATOM 2025 O O . GLY A 1 255 ? -0.176 15.997 29.680 1.00 64.12 255 GLY A O 1
ATOM 2026 N N . THR A 1 256 ? -1.283 17.616 30.703 1.00 66.38 256 THR A N 1
ATOM 2027 C CA . THR A 1 256 ? -2.336 17.670 29.667 1.00 66.38 256 THR A CA 1
ATOM 2028 C C . THR A 1 256 ? -1.750 17.841 28.256 1.00 66.38 256 THR A C 1
ATOM 2030 O O . THR A 1 256 ? -2.156 17.147 27.328 1.00 66.38 256 THR A O 1
ATOM 2033 N N . GLN A 1 257 ? -0.709 18.661 28.090 1.00 70.38 257 GLN A N 1
ATOM 2034 C CA . GLN A 1 257 ? -0.063 18.892 26.789 1.00 70.38 257 GLN A CA 1
ATOM 2035 C C . GLN A 1 257 ? 0.715 17.677 26.261 1.00 70.38 257 GLN A C 1
ATOM 2037 O O . GLN A 1 257 ? 0.636 17.352 25.075 1.00 70.38 257 GLN A O 1
ATOM 2042 N N . THR A 1 258 ? 1.432 16.968 27.132 1.00 72.69 258 THR A N 1
ATOM 2043 C CA . THR A 1 258 ? 2.161 15.744 26.770 1.00 72.69 258 THR A CA 1
ATOM 2044 C C . THR A 1 258 ? 1.208 14.608 26.411 1.00 72.69 258 THR A C 1
ATOM 2046 O O . THR A 1 258 ? 1.504 13.820 25.515 1.00 72.69 258 THR A O 1
ATOM 2049 N N . SER A 1 259 ? 0.023 14.561 27.026 1.00 76.25 259 SER A N 1
ATOM 2050 C CA . SER A 1 259 ? -1.014 13.593 26.655 1.00 76.25 259 SER A CA 1
ATOM 2051 C C . SER A 1 259 ? -1.562 13.825 25.239 1.00 76.25 259 SER A C 1
ATOM 2053 O O . SER A 1 259 ? -1.621 12.882 24.452 1.00 76.25 259 SER A O 1
ATOM 2055 N N . VAL A 1 260 ? -1.854 15.079 24.865 1.00 78.50 260 VAL A N 1
ATOM 2056 C CA . VAL A 1 260 ? -2.310 15.447 23.510 1.00 78.50 260 VAL A CA 1
ATOM 2057 C C . VAL A 1 260 ? -1.236 15.139 22.465 1.00 78.50 260 VAL A C 1
ATOM 2059 O O . VAL A 1 260 ? -1.535 14.585 21.406 1.00 78.50 260 VAL A O 1
ATOM 2062 N N . LEU A 1 261 ? 0.031 15.418 22.780 1.00 77.38 261 LEU A N 1
ATOM 2063 C CA . LEU A 1 261 ? 1.158 15.069 21.918 1.00 77.38 261 LEU A CA 1
ATOM 2064 C C . LEU A 1 261 ? 1.259 13.557 21.680 1.00 77.38 261 LEU A C 1
ATOM 2066 O O . LEU A 1 261 ? 1.474 13.124 20.547 1.00 77.38 261 LEU A O 1
ATOM 2070 N N . ASN A 1 262 ? 1.095 12.753 22.731 1.00 77.88 262 ASN A N 1
ATOM 2071 C CA . ASN A 1 262 ? 1.129 11.297 22.622 1.00 77.88 262 ASN A CA 1
ATOM 2072 C C . ASN A 1 262 ? -0.037 10.768 21.778 1.00 77.88 262 ASN A C 1
ATOM 2074 O O . ASN A 1 262 ? 0.167 9.858 20.977 1.00 77.88 262 ASN A O 1
ATOM 2078 N N . ILE A 1 263 ? -1.226 11.370 21.893 1.00 80.38 263 ILE A N 1
ATOM 2079 C CA . ILE A 1 263 ? -2.385 11.035 21.053 1.00 80.38 263 ILE A CA 1
ATOM 2080 C C . ILE A 1 263 ? -2.084 11.338 19.581 1.00 80.38 263 ILE A C 1
ATOM 2082 O O . ILE A 1 263 ? -2.227 10.457 18.738 1.00 80.38 263 ILE A O 1
ATOM 2086 N N . ILE A 1 264 ? -1.594 12.540 19.262 1.00 81.31 264 ILE A N 1
ATOM 2087 C CA . ILE A 1 264 ? -1.257 12.925 17.880 1.00 81.31 264 ILE A CA 1
ATOM 2088 C C . ILE A 1 264 ? -0.109 12.075 17.324 1.00 81.31 264 ILE A C 1
ATOM 2090 O O . ILE A 1 264 ? -0.096 11.721 16.146 1.00 81.31 264 ILE A O 1
ATOM 2094 N N . THR A 1 265 ? 0.857 11.705 18.162 1.00 80.38 265 THR A N 1
ATOM 2095 C CA . THR A 1 265 ? 1.955 10.819 17.760 1.00 80.38 265 THR A CA 1
ATOM 2096 C C . THR A 1 265 ? 1.443 9.411 17.455 1.00 80.38 265 THR A C 1
ATOM 2098 O O . THR A 1 265 ? 1.794 8.857 16.415 1.00 80.38 265 THR A O 1
ATOM 2101 N N . SER A 1 266 ? 0.571 8.862 18.304 1.00 83.38 266 SER A N 1
ATOM 2102 C CA . SER A 1 266 ? -0.079 7.563 18.087 1.00 83.38 266 SER A CA 1
ATOM 2103 C C . SER A 1 266 ? -0.954 7.572 16.827 1.00 83.38 266 SER A C 1
ATOM 2105 O O . SER A 1 266 ? -0.875 6.653 16.013 1.00 83.38 266 SER A O 1
ATOM 2107 N N . LEU A 1 267 ? -1.701 8.659 16.596 1.00 85.50 267 LEU A N 1
ATOM 2108 C CA . LEU A 1 267 ? -2.485 8.867 15.376 1.00 85.50 267 LEU A CA 1
ATOM 2109 C C . LEU A 1 267 ? -1.606 8.855 14.128 1.00 85.50 267 LEU A C 1
ATOM 2111 O O . LEU A 1 267 ? -1.879 8.120 13.187 1.00 85.50 267 LEU A O 1
ATOM 2115 N N . ASN A 1 268 ? -0.503 9.599 14.140 1.00 82.81 268 ASN A N 1
ATOM 2116 C CA . ASN A 1 268 ? 0.444 9.610 13.029 1.00 82.81 268 ASN A CA 1
ATOM 2117 C C . ASN A 1 268 ? 1.024 8.223 12.727 1.00 82.81 268 ASN A C 1
ATOM 2119 O O . ASN A 1 268 ? 1.164 7.869 11.560 1.00 82.81 268 ASN A O 1
ATOM 2123 N N . ILE A 1 269 ? 1.340 7.436 13.759 1.00 83.88 269 ILE A N 1
ATOM 2124 C CA . ILE A 1 269 ? 1.846 6.066 13.598 1.00 83.88 269 ILE A CA 1
ATOM 2125 C C . ILE A 1 269 ? 0.777 5.163 12.978 1.00 83.88 269 ILE A C 1
ATOM 2127 O O . ILE A 1 269 ? 1.081 4.400 12.061 1.00 83.88 269 ILE A O 1
ATOM 2131 N N . ALA A 1 270 ? -0.468 5.256 13.450 1.00 86.12 270 ALA A N 1
ATOM 2132 C CA . ALA A 1 270 ? -1.574 4.472 12.911 1.00 86.12 270 ALA A CA 1
ATOM 2133 C C . ALA A 1 270 ? -1.822 4.795 11.430 1.00 86.12 270 ALA A C 1
ATOM 2135 O O . ALA A 1 270 ? -1.935 3.890 10.606 1.00 86.12 270 ALA A O 1
ATOM 2136 N N . VAL A 1 271 ? -1.799 6.079 11.070 1.00 86.38 271 VAL A N 1
ATOM 2137 C CA . VAL A 1 271 ? -1.996 6.521 9.686 1.00 86.38 271 VAL A CA 1
ATOM 2138 C C . VAL A 1 271 ? -0.816 6.119 8.782 1.00 86.38 271 VAL A C 1
ATOM 2140 O O . VAL A 1 271 ? -1.039 5.623 7.677 1.00 86.38 271 VAL A O 1
ATOM 2143 N N . GLU A 1 272 ? 0.438 6.244 9.246 1.00 85.00 272 GLU A N 1
ATOM 2144 C CA . GLU A 1 272 ? 1.621 5.761 8.504 1.00 85.00 272 GLU A CA 1
ATOM 2145 C C . GLU A 1 272 ? 1.581 4.240 8.275 1.00 85.00 272 GLU A C 1
ATOM 2147 O O . GLU A 1 272 ? 2.042 3.760 7.235 1.00 85.00 272 GLU A O 1
ATOM 2152 N N . LYS A 1 273 ? 1.019 3.478 9.221 1.00 84.19 273 LYS A N 1
ATOM 2153 C CA . LYS A 1 273 ? 0.853 2.024 9.107 1.00 84.19 273 LYS A CA 1
ATOM 2154 C C . LYS A 1 273 ? -0.191 1.636 8.056 1.00 84.19 273 LYS A C 1
ATOM 2156 O O . LYS A 1 273 ? -0.000 0.624 7.388 1.00 84.19 273 LYS A O 1
ATOM 2161 N N . GLU A 1 274 ? -1.259 2.417 7.895 1.00 82.25 274 GLU A N 1
ATOM 2162 C CA . GLU A 1 274 ? -2.317 2.122 6.919 1.00 82.25 274 GLU A CA 1
ATOM 2163 C C . GLU A 1 274 ? -1.974 2.541 5.487 1.00 82.25 274 GLU A C 1
ATOM 2165 O O . GLU A 1 274 ? -2.150 1.753 4.558 1.00 82.25 274 GLU A O 1
ATOM 2170 N N . PHE A 1 275 ? -1.485 3.767 5.284 1.00 81.94 275 PHE A N 1
ATOM 2171 C CA . PHE A 1 275 ? -1.240 4.307 3.936 1.00 81.94 275 PHE A CA 1
ATOM 2172 C C . PHE A 1 275 ? 0.198 4.112 3.443 1.00 81.94 275 PHE A C 1
ATOM 2174 O O . PHE A 1 275 ? 0.493 4.306 2.257 1.00 81.94 275 PHE A O 1
ATOM 2181 N N . GLY A 1 276 ? 1.092 3.707 4.342 1.00 83.06 276 GLY A N 1
ATOM 2182 C CA . GLY A 1 276 ? 2.507 3.526 4.078 1.00 83.06 276 GLY A CA 1
ATOM 2183 C C . GLY A 1 276 ? 3.331 4.777 4.379 1.00 83.06 276 GLY A C 1
ATOM 2184 O O . GLY A 1 276 ? 2.940 5.921 4.133 1.00 83.06 276 GLY A O 1
ATOM 2185 N N . LEU A 1 277 ? 4.545 4.529 4.862 1.00 81.50 277 LEU A N 1
ATOM 2186 C CA . LEU A 1 277 ? 5.495 5.548 5.303 1.00 81.50 277 LEU A CA 1
ATOM 2187 C C . LEU A 1 277 ? 5.847 6.564 4.204 1.00 81.50 277 LEU A C 1
ATOM 2189 O O . LEU A 1 277 ? 5.935 7.763 4.468 1.00 81.50 277 LEU A O 1
ATOM 2193 N N . PHE A 1 278 ? 6.031 6.101 2.966 1.00 81.19 278 PHE A N 1
ATOM 2194 C CA . PHE A 1 278 ? 6.388 6.967 1.840 1.00 81.19 278 PHE A CA 1
ATOM 2195 C C . PHE A 1 278 ? 5.243 7.901 1.448 1.00 81.19 278 PHE A C 1
ATOM 2197 O O . PHE A 1 278 ? 5.469 9.099 1.282 1.00 81.19 278 PHE A O 1
ATOM 2204 N N . THR A 1 279 ? 4.021 7.375 1.365 1.00 82.12 279 THR A N 1
ATOM 2205 C CA . THR A 1 279 ? 2.818 8.126 0.990 1.00 82.12 279 THR A CA 1
ATOM 2206 C C . THR A 1 279 ? 2.574 9.282 1.956 1.00 82.12 279 THR A C 1
ATOM 2208 O O . THR A 1 279 ? 2.482 10.434 1.528 1.00 82.12 279 THR A O 1
ATOM 2211 N N . CYS A 1 280 ? 2.569 9.006 3.265 1.00 81.62 280 CYS A N 1
ATOM 2212 C CA . CYS A 1 280 ? 2.312 10.024 4.284 1.00 81.62 280 CYS A CA 1
ATOM 2213 C C . CYS A 1 280 ? 3.406 11.098 4.333 1.00 81.62 280 CYS A C 1
ATOM 2215 O O . CYS A 1 280 ? 3.120 12.296 4.396 1.00 81.62 280 CYS A O 1
ATOM 2217 N N . ARG A 1 281 ? 4.682 10.696 4.269 1.00 82.81 281 ARG A N 1
ATOM 2218 C CA . ARG A 1 281 ? 5.806 11.646 4.323 1.00 82.81 281 ARG A CA 1
ATOM 2219 C C . ARG A 1 281 ? 5.854 12.544 3.098 1.00 82.81 281 ARG A C 1
ATOM 2221 O O . ARG A 1 281 ? 6.084 13.746 3.223 1.00 82.81 281 ARG A O 1
ATOM 2228 N N . LEU A 1 282 ? 5.611 11.978 1.924 1.00 78.56 282 LEU A N 1
ATOM 2229 C CA . LEU A 1 282 ? 5.661 12.710 0.671 1.00 78.56 282 LEU A CA 1
ATOM 2230 C C . LEU A 1 282 ? 4.447 13.640 0.510 1.00 78.56 282 LEU A C 1
ATOM 2232 O O . LEU A 1 282 ? 4.615 14.776 0.060 1.00 78.56 282 LEU A O 1
ATOM 2236 N N . TYR A 1 283 ? 3.265 13.236 0.992 1.00 80.69 283 TYR A N 1
ATOM 2237 C CA . TYR A 1 283 ? 2.089 14.108 1.077 1.00 80.69 283 TYR A CA 1
ATOM 2238 C C . TYR A 1 283 ? 2.393 15.400 1.851 1.00 80.69 283 TYR A C 1
ATOM 2240 O O . TYR A 1 283 ? 2.104 16.501 1.378 1.00 80.69 283 TYR A O 1
ATOM 2248 N N . ARG A 1 284 ? 3.068 15.298 3.003 1.00 75.31 284 ARG A N 1
ATOM 2249 C CA . ARG A 1 284 ? 3.412 16.462 3.844 1.00 75.31 284 ARG A CA 1
ATOM 2250 C C . ARG A 1 284 ? 4.364 17.452 3.192 1.00 75.31 284 ARG A C 1
ATOM 2252 O O . ARG A 1 284 ? 4.336 18.638 3.527 1.00 75.31 284 ARG A O 1
ATOM 2259 N N . VAL A 1 285 ? 5.226 16.979 2.297 1.00 76.31 285 VAL A N 1
ATOM 2260 C CA . VAL A 1 285 ? 6.146 17.848 1.557 1.00 76.31 285 VAL A CA 1
ATOM 2261 C C . VAL A 1 285 ? 5.439 18.497 0.382 1.00 76.31 285 VAL A C 1
ATOM 2263 O O . VAL A 1 285 ? 5.588 19.700 0.176 1.00 76.31 285 VAL A O 1
ATOM 2266 N N . LEU A 1 286 ? 4.674 17.705 -0.368 1.00 71.25 286 LEU A N 1
ATOM 2267 C CA . LEU A 1 286 ? 4.049 18.144 -1.607 1.00 71.25 286 LEU A CA 1
ATOM 2268 C C . LEU A 1 286 ? 2.757 18.934 -1.410 1.00 71.25 286 LEU A C 1
ATOM 2270 O O . LEU A 1 286 ? 2.344 19.569 -2.380 1.00 71.25 286 LEU A O 1
ATOM 2274 N N . LYS A 1 287 ? 2.116 18.835 -0.232 1.00 71.44 287 LYS A N 1
ATOM 2275 C CA . LYS A 1 287 ? 0.846 19.478 0.160 1.00 71.44 287 LYS A CA 1
ATOM 2276 C C . LYS A 1 287 ? -0.055 19.762 -1.049 1.00 71.44 287 LYS A C 1
ATOM 2278 O O . LYS A 1 287 ? -0.100 20.912 -1.501 1.00 71.44 287 LYS A O 1
ATOM 2283 N N . PRO A 1 288 ? -0.676 18.722 -1.645 1.00 65.56 288 PRO A N 1
ATOM 2284 C CA . PRO A 1 288 ? -1.554 18.920 -2.789 1.00 65.56 288 PRO A CA 1
ATOM 2285 C C . PRO A 1 288 ? -2.564 20.019 -2.485 1.00 65.56 288 PRO A C 1
ATOM 2287 O O . PRO A 1 288 ? -3.269 19.949 -1.483 1.00 65.56 288 PRO A O 1
ATOM 2290 N N . LYS A 1 289 ? -2.645 21.030 -3.349 1.00 65.62 289 LYS A N 1
ATOM 2291 C CA . LYS A 1 289 ? -3.758 21.971 -3.278 1.00 65.62 289 LYS A CA 1
ATOM 2292 C C . LYS A 1 289 ? -5.008 21.239 -3.755 1.00 65.62 289 LYS A C 1
ATOM 2294 O O . LYS A 1 289 ? -4.981 20.615 -4.816 1.00 65.62 289 LYS A O 1
ATOM 2299 N N . LEU A 1 290 ? -6.066 21.315 -2.958 1.00 61.47 290 LEU A N 1
ATOM 2300 C CA . LEU A 1 290 ? -7.391 20.840 -3.331 1.00 61.47 290 LEU A CA 1
ATOM 2301 C C . LEU A 1 290 ? -7.867 21.644 -4.543 1.00 61.47 290 LEU A C 1
ATOM 2303 O O . LEU A 1 290 ? -7.741 22.871 -4.566 1.00 61.47 290 LEU A O 1
ATOM 2307 N N . VAL A 1 291 ? -8.374 20.958 -5.565 1.00 66.69 291 VAL A N 1
ATOM 2308 C CA . VAL A 1 291 ? -8.906 21.612 -6.766 1.00 66.69 291 VAL A CA 1
ATOM 2309 C C . VAL A 1 291 ? -10.421 21.510 -6.746 1.00 66.69 291 VAL A C 1
ATOM 2311 O O . VAL A 1 291 ? -10.955 20.425 -6.560 1.00 66.69 291 VAL A O 1
ATOM 2314 N N . ALA A 1 292 ? -11.122 22.613 -7.005 1.00 60.25 292 ALA A N 1
ATOM 2315 C CA . ALA A 1 292 ? -12.589 22.679 -7.030 1.00 60.25 292 ALA A CA 1
ATOM 2316 C C . ALA A 1 292 ? -13.264 21.854 -8.157 1.00 60.25 292 ALA A C 1
ATOM 2318 O O . ALA A 1 292 ? -14.452 22.011 -8.413 1.00 60.25 292 ALA A O 1
ATOM 2319 N N . SER A 1 293 ? -12.525 21.004 -8.876 1.00 61.34 293 SER A N 1
ATOM 2320 C CA . SER A 1 293 ? -13.071 20.142 -9.926 1.00 61.34 293 SER A CA 1
ATOM 2321 C C . SER A 1 293 ? -13.584 18.819 -9.369 1.00 61.34 293 SER A C 1
ATOM 2323 O O . SER A 1 293 ? -13.039 18.304 -8.403 1.00 61.34 293 SER A O 1
ATOM 2325 N N . GLN A 1 294 ? -14.569 18.231 -10.050 1.00 55.75 294 GLN A N 1
ATOM 2326 C CA . GLN A 1 294 ? -15.144 16.920 -9.724 1.00 55.75 294 GLN A CA 1
ATOM 2327 C C . GLN A 1 294 ? -14.194 15.744 -10.031 1.00 55.75 294 GLN A C 1
ATOM 2329 O O . GLN A 1 294 ? -14.301 14.674 -9.439 1.00 55.75 294 GLN A O 1
ATOM 2334 N N . TRP A 1 295 ? -13.226 15.942 -10.934 1.00 62.97 295 TRP A N 1
ATOM 2335 C CA . TRP A 1 295 ? -12.242 14.926 -11.320 1.00 62.97 295 TRP A CA 1
ATOM 2336 C C . TRP A 1 295 ? -10.833 15.249 -10.825 1.00 62.97 295 TRP A C 1
ATOM 2338 O O . TRP A 1 295 ? -10.464 16.411 -10.632 1.00 62.97 295 TRP A O 1
ATOM 2348 N N . TRP A 1 296 ? -10.029 14.193 -10.682 1.00 68.25 296 TRP A N 1
ATOM 2349 C CA . TRP A 1 296 ? -8.604 14.279 -10.383 1.00 68.25 296 TRP A CA 1
ATOM 2350 C C . TRP A 1 296 ? -7.868 15.001 -11.512 1.00 68.25 296 TRP A C 1
ATOM 2352 O O . TRP A 1 296 ? -7.904 14.559 -12.661 1.00 68.25 296 TRP A O 1
ATOM 2362 N N . LYS A 1 297 ? -7.161 16.085 -11.183 1.00 75.19 297 LYS A N 1
ATOM 2363 C CA . LYS A 1 297 ? -6.295 16.783 -12.140 1.00 75.19 297 LYS A CA 1
ATOM 2364 C C . LYS A 1 297 ? -4.837 16.429 -11.906 1.00 75.19 297 LYS A C 1
ATOM 2366 O O 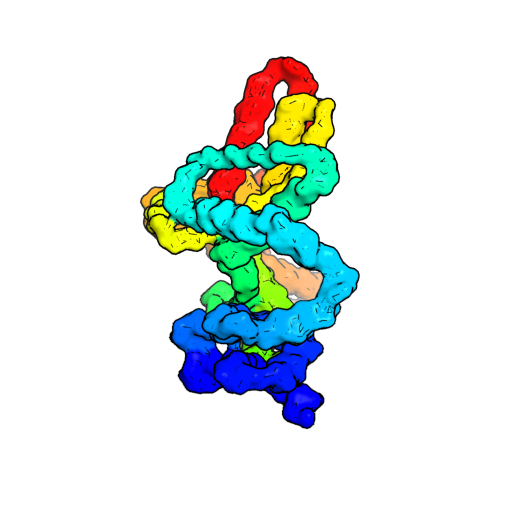. LYS A 1 297 ? -4.361 16.431 -10.766 1.00 75.19 297 LYS A O 1
ATOM 2371 N N . PHE A 1 298 ? -4.124 16.160 -12.995 1.00 76.94 298 PHE A N 1
ATOM 2372 C CA . PHE A 1 298 ? -2.677 15.999 -12.964 1.00 76.94 298 PHE A CA 1
ATOM 2373 C C . PHE A 1 298 ? -2.009 17.328 -12.623 1.00 76.94 298 PHE A C 1
ATOM 2375 O O . PHE A 1 298 ? -2.398 18.384 -13.119 1.00 76.94 298 PHE A O 1
ATOM 2382 N N . ARG A 1 299 ? -0.987 17.271 -11.773 1.00 75.12 299 ARG A N 1
ATOM 2383 C CA . ARG A 1 299 ? -0.146 18.421 -11.465 1.00 75.12 299 ARG A CA 1
ATOM 2384 C C . ARG A 1 299 ? 0.736 18.721 -12.666 1.00 75.12 299 ARG A C 1
ATOM 2386 O O . ARG A 1 299 ? 1.332 17.809 -13.236 1.00 75.12 299 ARG A O 1
ATOM 2393 N N . THR A 1 300 ? 0.833 19.993 -13.009 1.00 70.38 300 THR A N 1
ATOM 2394 C CA . THR A 1 300 ? 1.684 20.483 -14.090 1.00 70.38 300 THR A CA 1
ATOM 2395 C C . THR A 1 300 ? 2.764 21.392 -13.522 1.00 70.38 300 THR A C 1
ATOM 2397 O O . THR A 1 300 ? 2.455 22.307 -12.757 1.00 70.38 300 THR A O 1
ATOM 2400 N N . ILE A 1 301 ? 4.011 21.176 -13.925 1.00 66.31 301 ILE A N 1
ATOM 2401 C CA . ILE A 1 301 ? 5.122 22.111 -13.730 1.00 66.31 301 ILE A CA 1
ATOM 2402 C C . ILE A 1 301 ? 5.516 22.576 -15.131 1.00 66.31 301 ILE A C 1
ATOM 2404 O O . ILE A 1 301 ? 5.779 21.747 -15.996 1.00 66.31 301 ILE A O 1
ATOM 2408 N N . CYS A 1 302 ? 5.519 23.890 -15.374 1.00 58.16 302 CYS A N 1
ATOM 2409 C CA . CYS A 1 302 ? 5.843 24.460 -16.690 1.00 58.16 302 CYS A CA 1
ATOM 2410 C C . CYS A 1 302 ? 4.949 23.908 -17.828 1.00 58.16 302 CYS A C 1
ATOM 2412 O O . CYS A 1 302 ? 5.445 23.418 -18.835 1.00 58.16 302 CYS A O 1
ATOM 2414 N N . CYS A 1 303 ? 3.622 23.910 -17.633 1.00 64.19 303 CYS A N 1
ATOM 2415 C CA . CYS A 1 303 ? 2.618 23.406 -18.593 1.00 64.19 303 CYS A CA 1
ATOM 2416 C C . CYS A 1 303 ? 2.727 21.914 -18.972 1.00 64.19 303 CYS A C 1
ATOM 2418 O O . CYS A 1 303 ? 1.910 21.422 -19.746 1.00 64.19 303 CYS A O 1
ATOM 2420 N N . ILE A 1 304 ? 3.673 21.173 -18.390 1.00 68.56 304 ILE A N 1
ATOM 2421 C CA . ILE A 1 304 ? 3.874 19.747 -18.635 1.00 68.56 304 ILE A CA 1
ATOM 2422 C C . ILE A 1 304 ? 3.385 18.965 -17.407 1.00 68.56 304 ILE A C 1
ATOM 2424 O O . ILE A 1 304 ? 3.784 19.272 -16.279 1.00 68.56 304 ILE A O 1
ATOM 2428 N N . PRO A 1 305 ? 2.521 17.948 -17.584 1.00 76.44 305 PRO A N 1
ATOM 2429 C CA . PRO A 1 305 ? 2.144 17.034 -16.513 1.00 76.44 305 PRO A CA 1
ATOM 2430 C C . PRO A 1 305 ? 3.366 16.386 -15.851 1.00 76.44 305 PRO A C 1
ATOM 2432 O O . PRO A 1 305 ? 4.213 15.800 -16.524 1.00 76.44 305 PRO A O 1
ATOM 2435 N N . ASN A 1 306 ? 3.422 16.409 -14.520 1.00 74.31 306 ASN A N 1
ATOM 2436 C CA . ASN A 1 306 ? 4.541 15.880 -13.732 1.00 74.31 306 ASN A CA 1
ATOM 2437 C C . ASN A 1 306 ? 4.868 14.412 -14.051 1.00 74.31 306 ASN A C 1
ATOM 2439 O O . ASN A 1 306 ? 6.017 13.997 -13.938 1.00 74.31 306 ASN A O 1
ATOM 2443 N N . PHE A 1 307 ? 3.874 13.625 -14.468 1.00 77.56 307 PHE A N 1
ATOM 2444 C CA . PHE A 1 307 ? 4.070 12.235 -14.875 1.00 77.56 307 PHE A CA 1
ATOM 2445 C C . PHE A 1 307 ? 4.930 12.103 -16.145 1.00 77.56 307 PHE A C 1
ATOM 2447 O O . PHE A 1 307 ? 5.763 11.204 -16.224 1.00 77.56 307 PHE A O 1
ATOM 2454 N N . LEU A 1 308 ? 4.806 13.032 -17.101 1.00 76.56 308 LEU A N 1
ATOM 2455 C CA . LEU A 1 308 ? 5.663 13.061 -18.292 1.00 76.56 308 LEU A CA 1
ATOM 2456 C C . LEU A 1 308 ? 7.105 13.423 -17.932 1.00 76.56 308 LEU A C 1
ATOM 2458 O O . LEU A 1 308 ? 8.033 12.808 -18.447 1.00 76.56 308 LEU A O 1
ATOM 2462 N N . ILE A 1 309 ? 7.293 14.358 -16.995 1.00 78.50 309 ILE A N 1
ATOM 2463 C CA . ILE A 1 309 ? 8.623 14.703 -16.470 1.00 78.50 309 ILE A CA 1
ATOM 2464 C C . ILE A 1 309 ? 9.255 13.481 -15.788 1.00 78.50 309 ILE A C 1
ATOM 2466 O O . ILE A 1 309 ? 10.433 13.204 -15.989 1.00 78.50 309 ILE A O 1
ATOM 2470 N N . ALA A 1 310 ? 8.479 12.709 -15.022 1.00 79.88 310 ALA A N 1
ATOM 2471 C CA . ALA A 1 310 ? 8.969 11.491 -14.383 1.00 79.88 310 ALA A CA 1
ATOM 2472 C C . ALA A 1 310 ? 9.363 10.402 -15.396 1.00 79.88 310 ALA A C 1
ATOM 2474 O O . ALA A 1 310 ? 10.405 9.776 -15.227 1.00 79.88 310 ALA A O 1
ATOM 2475 N N . ILE A 1 311 ? 8.581 10.207 -16.466 1.00 81.44 311 ILE A N 1
ATOM 2476 C CA . ILE A 1 311 ? 8.952 9.296 -17.563 1.00 81.44 311 ILE A CA 1
ATOM 2477 C C . ILE A 1 311 ? 10.242 9.767 -18.239 1.00 81.44 311 ILE A C 1
ATOM 2479 O O . ILE A 1 311 ? 11.136 8.959 -18.470 1.00 81.44 311 ILE A O 1
ATOM 2483 N N . PHE A 1 312 ? 10.362 11.065 -18.520 1.00 81.94 312 PHE A N 1
ATOM 2484 C CA . PHE A 1 312 ? 11.552 11.650 -19.135 1.00 81.94 312 PHE A CA 1
ATOM 2485 C C . PHE A 1 312 ? 12.807 11.448 -18.275 1.00 81.94 312 PHE A C 1
ATOM 2487 O O . PHE A 1 312 ? 13.844 11.042 -18.792 1.00 81.94 312 PHE A O 1
ATOM 2494 N N . LEU A 1 313 ? 12.703 11.657 -16.957 1.00 81.62 313 LEU A N 1
ATOM 2495 C CA . LEU A 1 313 ? 13.787 11.385 -16.007 1.00 81.62 313 LEU A CA 1
ATOM 2496 C C . LEU A 1 313 ? 14.148 9.895 -15.935 1.00 81.62 313 LEU A C 1
ATOM 2498 O O . LEU A 1 313 ? 15.308 9.544 -15.748 1.00 81.62 313 LEU A O 1
ATOM 2502 N N . LEU A 1 314 ? 13.168 9.005 -16.071 1.00 83.31 314 LEU A N 1
ATOM 2503 C CA . LEU A 1 314 ? 13.414 7.566 -16.057 1.00 83.31 314 LEU A CA 1
ATOM 2504 C C . LEU A 1 314 ? 14.100 7.104 -17.355 1.00 83.31 314 LEU A C 1
ATOM 2506 O O . LEU A 1 314 ? 15.036 6.310 -17.301 1.00 83.31 314 LEU A O 1
ATOM 2510 N N . LEU A 1 315 ? 13.701 7.662 -18.502 1.00 82.31 315 LEU A N 1
ATOM 2511 C CA . LEU A 1 315 ? 14.365 7.453 -19.792 1.00 82.31 315 LEU A CA 1
ATOM 2512 C C . LEU A 1 315 ? 15.805 7.980 -19.786 1.00 82.31 315 LEU A C 1
ATOM 2514 O O . LEU A 1 315 ? 16.705 7.296 -20.271 1.00 82.31 315 LEU A O 1
ATOM 2518 N N . SER A 1 316 ? 16.047 9.163 -19.212 1.00 81.31 316 SER A N 1
ATOM 2519 C CA . SER A 1 316 ? 17.401 9.717 -19.114 1.00 81.31 316 SER A CA 1
ATOM 2520 C C . SER A 1 316 ? 18.292 8.922 -18.162 1.00 81.31 316 SER A C 1
ATOM 2522 O O . SER A 1 316 ? 19.474 8.749 -18.446 1.00 81.31 316 SER A O 1
ATOM 2524 N N . LEU A 1 317 ? 17.734 8.363 -17.084 1.00 83.12 317 LEU A N 1
ATOM 2525 C CA . LEU A 1 317 ? 18.449 7.439 -16.204 1.00 83.12 317 LEU A CA 1
ATOM 2526 C C . LEU A 1 317 ? 18.834 6.148 -16.941 1.00 83.12 317 LEU A C 1
ATOM 2528 O O . LEU A 1 317 ? 19.968 5.694 -16.809 1.00 83.12 317 LEU A O 1
ATOM 2532 N N . GLY A 1 318 ? 17.940 5.598 -17.770 1.00 80.94 318 GLY A N 1
ATOM 2533 C CA . GLY A 1 318 ? 18.276 4.500 -18.684 1.00 80.94 318 GLY A CA 1
ATOM 2534 C C . GLY A 1 318 ? 19.428 4.863 -19.629 1.00 80.94 318 GLY A C 1
ATOM 2535 O O . GLY A 1 318 ? 20.373 4.090 -19.765 1.00 80.94 318 GLY A O 1
ATOM 2536 N N . GLY A 1 319 ? 19.397 6.076 -20.193 1.00 79.00 319 GLY A N 1
ATOM 2537 C CA . GLY A 1 319 ? 20.474 6.639 -21.017 1.00 79.00 319 GLY A CA 1
ATOM 2538 C C . GLY A 1 319 ? 21.816 6.775 -20.280 1.00 79.00 319 GLY A C 1
ATOM 2539 O O . GLY A 1 319 ? 22.873 6.475 -20.834 1.00 79.00 319 GLY A O 1
ATOM 2540 N N . LEU A 1 320 ? 21.795 7.172 -19.005 1.00 81.81 320 LEU A N 1
ATOM 2541 C CA . LEU A 1 320 ? 22.993 7.235 -18.164 1.00 81.81 320 LEU A CA 1
ATOM 2542 C C . LEU A 1 320 ? 23.589 5.848 -17.926 1.00 81.81 320 LEU A C 1
ATOM 2544 O O . LEU A 1 320 ? 24.799 5.686 -18.038 1.00 81.81 320 LEU A O 1
ATOM 2548 N N . ILE A 1 321 ? 22.754 4.846 -17.634 1.00 81.12 321 ILE A N 1
ATOM 2549 C CA . ILE A 1 321 ? 23.213 3.462 -17.454 1.00 81.12 321 ILE A CA 1
ATOM 2550 C C . ILE A 1 321 ? 23.862 2.952 -18.743 1.00 81.12 321 ILE A C 1
ATOM 2552 O O . ILE A 1 321 ? 24.926 2.342 -18.684 1.00 81.12 321 ILE A O 1
ATOM 2556 N N . THR A 1 322 ? 23.271 3.237 -19.909 1.00 77.00 322 THR A N 1
ATOM 2557 C CA . THR A 1 322 ? 23.874 2.853 -21.193 1.00 77.00 322 THR A CA 1
ATOM 2558 C C . THR A 1 322 ? 25.210 3.544 -21.444 1.00 77.00 322 THR A C 1
ATOM 2560 O O . THR A 1 322 ? 26.133 2.884 -21.906 1.00 77.00 322 THR A O 1
ATOM 2563 N N . LEU A 1 323 ? 25.349 4.829 -21.094 1.00 76.50 323 LEU A N 1
ATOM 2564 C CA . LEU A 1 323 ? 26.627 5.537 -21.204 1.00 76.50 323 LEU A CA 1
ATOM 2565 C C . LEU A 1 323 ? 27.678 4.958 -20.252 1.00 76.50 323 LEU A C 1
ATOM 2567 O O . LEU A 1 323 ? 28.806 4.744 -20.677 1.00 76.50 323 LEU A O 1
ATOM 2571 N N . LEU A 1 324 ? 27.310 4.658 -19.001 1.00 75.75 324 LEU A N 1
ATOM 2572 C CA . LEU A 1 324 ? 28.226 4.061 -18.024 1.00 75.75 324 LEU A CA 1
ATOM 2573 C C . LEU A 1 324 ? 28.754 2.699 -18.491 1.00 75.75 324 LEU A C 1
ATOM 2575 O O . LEU A 1 324 ? 29.962 2.475 -18.472 1.00 75.75 324 LEU A O 1
ATOM 2579 N N . LEU A 1 325 ? 27.864 1.830 -18.978 1.00 73.69 325 LEU A N 1
ATOM 2580 C CA . LEU A 1 325 ? 28.237 0.523 -19.530 1.00 73.69 325 LEU A CA 1
ATOM 2581 C C . LEU A 1 325 ? 29.130 0.641 -20.772 1.00 73.69 325 LEU A C 1
ATOM 2583 O O . LEU A 1 325 ? 29.926 -0.251 -21.051 1.00 73.69 325 LEU A O 1
ATOM 2587 N N . GLU A 1 326 ? 29.002 1.728 -21.532 1.00 69.50 326 GLU A N 1
ATOM 2588 C CA . GLU A 1 326 ? 29.836 1.979 -22.704 1.00 69.50 326 GLU A CA 1
ATOM 2589 C C . GLU A 1 326 ? 31.207 2.581 -22.336 1.00 69.50 326 GLU A C 1
ATOM 2591 O O . GLU A 1 326 ? 32.182 2.368 -23.060 1.00 69.50 326 GLU A O 1
ATOM 2596 N N . THR A 1 327 ? 31.299 3.293 -21.204 1.00 63.62 327 THR A N 1
ATOM 2597 C CA . THR A 1 327 ? 32.545 3.881 -20.677 1.00 63.62 327 THR A CA 1
ATOM 2598 C C . THR A 1 327 ? 33.439 2.902 -19.909 1.00 63.62 327 THR A C 1
ATOM 2600 O O . THR A 1 327 ? 34.595 3.236 -19.648 1.00 63.62 327 THR A O 1
ATOM 2603 N N . ASP A 1 328 ? 32.963 1.696 -19.587 1.00 59.03 328 ASP A N 1
ATOM 2604 C CA . ASP A 1 328 ? 33.780 0.659 -18.947 1.00 59.03 328 ASP A CA 1
ATOM 2605 C C . ASP A 1 328 ? 34.844 0.101 -19.920 1.00 59.03 328 ASP A C 1
ATOM 2607 O O . ASP A 1 328 ? 34.588 -0.761 -20.759 1.00 59.03 328 ASP A O 1
ATOM 2611 N N . ALA A 1 329 ? 36.053 0.660 -19.784 1.00 51.41 329 ALA A N 1
ATOM 2612 C CA . ALA A 1 329 ? 37.419 0.193 -20.084 1.00 51.41 329 ALA A CA 1
ATOM 2613 C C . ALA A 1 329 ? 37.793 -0.470 -21.436 1.00 51.41 329 ALA A C 1
ATOM 2615 O O . ALA A 1 329 ? 38.966 -0.414 -21.796 1.00 51.41 329 ALA A O 1
ATOM 2616 N N . ALA A 1 330 ? 36.887 -1.064 -22.217 1.00 51.12 330 ALA A N 1
ATOM 2617 C CA . ALA A 1 330 ? 37.249 -1.833 -23.421 1.00 51.12 330 ALA A CA 1
ATOM 2618 C C . ALA A 1 330 ? 37.012 -1.096 -24.757 1.00 51.12 330 ALA A C 1
ATOM 2620 O O . ALA A 1 330 ? 37.632 -1.434 -25.761 1.00 51.12 330 ALA A O 1
ATOM 2621 N N . ASN A 1 331 ? 36.150 -0.071 -24.786 1.00 52.84 331 ASN A N 1
ATOM 2622 C CA . ASN A 1 331 ? 35.671 0.561 -26.030 1.00 52.84 331 ASN A CA 1
ATOM 2623 C C . ASN A 1 331 ? 36.252 1.957 -26.320 1.00 52.84 331 ASN A C 1
ATOM 2625 O O . ASN A 1 331 ? 35.846 2.597 -27.289 1.00 52.84 331 ASN A O 1
ATOM 2629 N N . PHE A 1 332 ? 37.193 2.453 -25.511 1.00 51.78 332 PHE A N 1
ATOM 2630 C CA . PHE A 1 332 ? 37.822 3.761 -25.754 1.00 51.78 332 PHE A CA 1
ATOM 2631 C C . PHE A 1 332 ? 38.714 3.769 -27.014 1.00 51.78 332 PHE A C 1
ATOM 2633 O O . PHE A 1 332 ? 38.945 4.824 -27.593 1.00 51.78 332 PHE A O 1
ATOM 2640 N N . TYR A 1 333 ? 39.170 2.595 -27.470 1.00 47.28 333 TYR A N 1
ATOM 2641 C CA . TYR A 1 333 ? 40.098 2.444 -28.601 1.00 47.28 333 TYR A CA 1
ATOM 2642 C C . TYR A 1 333 ? 39.458 1.963 -29.913 1.00 47.28 333 TYR A C 1
ATOM 2644 O O . TYR A 1 333 ? 40.143 1.911 -30.930 1.00 47.28 333 TYR A O 1
ATOM 2652 N N . SER A 1 334 ? 38.174 1.594 -29.925 1.00 53.91 334 SER A N 1
ATOM 2653 C CA . SER A 1 334 ? 37.510 1.143 -31.156 1.00 53.91 334 SER A CA 1
ATOM 2654 C C . SER A 1 334 ? 36.934 2.330 -31.925 1.00 53.91 334 SER A C 1
ATOM 2656 O O . SER A 1 334 ? 36.207 3.125 -31.325 1.00 53.91 334 SER A O 1
ATOM 2658 N N . GLU A 1 335 ? 37.212 2.414 -33.232 1.00 53.59 335 GLU A N 1
ATOM 2659 C CA . GLU A 1 335 ? 36.662 3.445 -34.120 1.00 53.59 335 GLU A CA 1
ATOM 2660 C C . GLU A 1 335 ? 35.145 3.601 -33.910 1.00 53.59 335 GLU A C 1
ATOM 2662 O O . GLU A 1 335 ? 34.391 2.624 -34.006 1.00 53.59 335 GLU A O 1
ATOM 2667 N N . PRO A 1 336 ? 34.676 4.804 -33.549 1.00 59.56 336 PRO A N 1
ATOM 2668 C CA . PRO A 1 336 ? 33.274 5.010 -33.255 1.00 59.56 336 PRO A CA 1
ATOM 2669 C C . PRO A 1 336 ? 32.478 5.090 -34.561 1.00 59.56 336 PRO A C 1
ATOM 2671 O O . PRO A 1 336 ? 32.723 5.950 -35.403 1.00 59.56 336 PRO A O 1
ATOM 2674 N N . ASN A 1 337 ? 31.483 4.217 -34.711 1.00 64.88 337 ASN A N 1
ATOM 2675 C CA . ASN A 1 337 ? 30.487 4.341 -35.773 1.00 64.88 337 ASN A CA 1
ATOM 2676 C C . ASN A 1 337 ? 29.778 5.705 -35.667 1.00 64.88 337 ASN A C 1
ATOM 2678 O O . ASN A 1 337 ? 29.418 6.136 -34.573 1.00 64.88 337 ASN A O 1
ATOM 2682 N N . GLU A 1 338 ? 29.482 6.346 -36.797 1.00 69.50 338 GLU A N 1
ATOM 2683 C CA . GLU A 1 338 ? 28.801 7.654 -36.848 1.00 69.50 338 GLU A CA 1
ATOM 2684 C C . GLU A 1 338 ? 27.459 7.665 -36.081 1.00 69.50 338 GLU A C 1
ATOM 2686 O O . GLU A 1 338 ? 27.076 8.648 -35.453 1.00 69.50 338 GLU A O 1
ATOM 2691 N N . TYR A 1 339 ? 26.769 6.525 -36.025 1.00 67.06 339 TYR A N 1
ATOM 2692 C CA . TYR A 1 339 ? 25.538 6.385 -35.249 1.00 67.06 339 TYR A CA 1
ATOM 2693 C C . TYR A 1 339 ? 25.766 6.466 -33.731 1.00 67.06 339 TYR A C 1
ATOM 2695 O O . TYR A 1 339 ? 24.965 7.080 -33.027 1.00 67.06 339 TYR A O 1
ATOM 2703 N N . THR A 1 340 ? 26.841 5.881 -33.189 1.00 70.44 340 THR A N 1
ATOM 2704 C CA . THR A 1 340 ? 27.066 5.871 -31.732 1.00 70.44 340 THR A CA 1
ATOM 2705 C C . THR A 1 340 ? 27.469 7.250 -31.214 1.00 70.44 340 THR A C 1
ATOM 2707 O O . THR A 1 340 ? 27.074 7.623 -30.110 1.00 70.44 340 THR A O 1
ATOM 2710 N N . THR A 1 341 ? 28.170 8.056 -32.016 1.00 74.00 341 THR A N 1
ATOM 2711 C CA . THR A 1 341 ? 28.527 9.441 -31.661 1.00 74.00 341 THR A CA 1
ATOM 2712 C C . THR A 1 341 ? 27.304 10.359 -31.631 1.00 74.00 341 THR A C 1
ATOM 2714 O O . THR A 1 341 ? 27.148 11.140 -30.686 1.00 74.00 341 THR A O 1
ATOM 2717 N N . ILE A 1 342 ? 26.380 10.212 -32.588 1.00 78.38 342 ILE A N 1
ATOM 2718 C CA . ILE A 1 342 ? 25.109 10.950 -32.601 1.00 78.38 342 ILE A CA 1
ATOM 2719 C C . ILE A 1 342 ? 24.277 10.599 -31.359 1.00 78.38 342 ILE A C 1
ATOM 2721 O O . ILE A 1 342 ? 23.850 11.498 -30.637 1.00 78.38 342 ILE A O 1
ATOM 2725 N N . PHE A 1 343 ? 24.108 9.315 -31.027 1.00 74.88 343 PHE A N 1
ATOM 2726 C CA . PHE A 1 343 ? 23.336 8.927 -29.838 1.00 74.88 343 PHE A CA 1
ATOM 2727 C C . PHE A 1 343 ? 23.980 9.390 -28.527 1.00 74.88 343 PHE A C 1
ATOM 2729 O O . PHE A 1 343 ? 23.277 9.907 -27.659 1.00 74.88 343 PHE A O 1
ATOM 2736 N N . ARG A 1 344 ? 25.309 9.288 -28.389 1.00 75.44 344 ARG A N 1
ATOM 2737 C CA . ARG A 1 344 ? 26.028 9.805 -27.213 1.00 75.44 344 ARG A CA 1
ATOM 2738 C C . ARG A 1 344 ? 25.793 11.303 -27.019 1.00 75.44 344 ARG A C 1
ATOM 2740 O O . ARG A 1 344 ? 25.514 11.725 -25.899 1.00 75.44 344 ARG A O 1
ATOM 2747 N N . SER A 1 345 ? 25.837 12.098 -28.090 1.00 78.81 345 SER A N 1
ATOM 2748 C CA . SER A 1 345 ? 25.587 13.544 -27.990 1.00 78.81 345 SER A CA 1
ATOM 2749 C C . SER A 1 345 ? 24.144 13.861 -27.571 1.00 78.81 345 SER A C 1
ATOM 2751 O O . SER A 1 345 ? 23.933 14.712 -26.705 1.00 78.81 345 SER A O 1
ATOM 2753 N N . ILE A 1 346 ? 23.158 13.111 -28.079 1.00 83.19 346 ILE A N 1
ATOM 2754 C CA . ILE A 1 346 ? 21.752 13.228 -27.665 1.00 83.19 346 ILE A CA 1
ATOM 2755 C C . ILE A 1 346 ? 21.581 12.876 -26.181 1.00 83.19 346 ILE A C 1
ATOM 2757 O O . ILE A 1 346 ? 20.931 13.624 -25.451 1.00 83.19 346 ILE A O 1
ATOM 2761 N N . PHE A 1 347 ? 22.175 11.780 -25.694 1.00 81.06 347 PHE A N 1
ATOM 2762 C CA . PHE A 1 347 ? 22.060 11.394 -24.282 1.00 81.06 347 PHE A CA 1
ATOM 2763 C C . PHE A 1 347 ? 22.725 12.390 -23.343 1.00 81.06 347 PHE A C 1
ATOM 2765 O O . PHE A 1 347 ? 22.144 12.725 -22.313 1.00 81.06 347 PHE A O 1
ATOM 2772 N N . ILE A 1 348 ? 23.901 12.902 -23.706 1.00 81.69 348 ILE A N 1
ATOM 2773 C CA . ILE A 1 348 ? 24.569 13.952 -22.934 1.00 81.69 348 ILE A CA 1
ATOM 2774 C C . ILE A 1 348 ? 23.683 15.203 -22.894 1.00 81.69 348 ILE A C 1
ATOM 2776 O O . ILE A 1 348 ? 23.465 15.757 -21.819 1.00 81.69 348 ILE A O 1
ATOM 2780 N N . GLY A 1 349 ? 23.086 15.601 -24.023 1.00 83.75 349 GLY A N 1
ATOM 2781 C CA . GLY A 1 349 ? 22.125 16.707 -24.074 1.00 83.75 349 GLY A CA 1
ATOM 2782 C C . GLY A 1 349 ? 20.919 16.494 -23.150 1.00 83.75 349 GLY A C 1
ATOM 2783 O O . GLY A 1 349 ? 20.564 17.376 -22.367 1.00 83.75 349 GLY A O 1
ATOM 2784 N N . MET A 1 350 ? 20.333 15.298 -23.170 1.00 83.19 350 MET A N 1
ATOM 2785 C CA . MET A 1 350 ? 19.209 14.922 -22.305 1.00 83.19 350 MET A CA 1
ATOM 2786 C C . MET A 1 350 ? 19.594 14.914 -20.821 1.00 83.19 350 MET A C 1
ATOM 2788 O O . MET A 1 350 ? 18.828 15.395 -19.986 1.00 83.19 350 MET A O 1
ATOM 2792 N N . LEU A 1 351 ? 20.794 14.433 -20.484 1.00 83.00 351 LEU A N 1
ATOM 2793 C CA . LEU A 1 351 ? 21.323 14.457 -19.120 1.00 83.00 351 LEU A CA 1
ATOM 2794 C C . LEU A 1 351 ? 21.587 15.876 -18.629 1.00 83.00 351 LEU A C 1
ATOM 2796 O O . LEU A 1 351 ? 21.269 16.175 -17.480 1.00 83.00 351 LEU A O 1
ATOM 2800 N N . CYS A 1 352 ? 22.084 16.767 -19.487 1.00 84.19 352 CYS A N 1
ATOM 2801 C CA . CYS A 1 352 ? 22.233 18.183 -19.165 1.00 84.19 352 CYS A CA 1
ATOM 2802 C C . CYS A 1 352 ? 20.874 18.828 -18.866 1.00 84.19 352 CYS A C 1
ATOM 2804 O O . CYS A 1 352 ? 20.730 19.502 -17.847 1.00 84.19 352 CYS A O 1
ATOM 2806 N N . ILE A 1 353 ? 19.852 18.564 -19.688 1.00 84.56 353 ILE A N 1
ATOM 2807 C CA . ILE A 1 353 ? 18.486 19.059 -19.451 1.00 84.56 353 ILE A CA 1
ATOM 2808 C C . ILE A 1 353 ? 17.942 18.520 -18.120 1.00 84.56 353 ILE A C 1
ATOM 2810 O O . ILE A 1 353 ? 17.432 19.288 -17.303 1.00 84.56 353 ILE A O 1
ATOM 2814 N N . CYS A 1 354 ? 18.096 17.221 -17.849 1.00 82.69 354 CYS A N 1
ATOM 2815 C CA . CYS A 1 354 ? 17.717 16.638 -16.562 1.00 82.69 354 CYS A CA 1
ATOM 2816 C C . CYS A 1 354 ? 18.485 17.265 -15.394 1.00 82.69 354 CYS A C 1
ATOM 2818 O O . CYS A 1 354 ? 17.884 17.569 -14.366 1.00 82.69 354 CYS A O 1
ATOM 2820 N N . GLY A 1 355 ? 19.785 17.505 -15.559 1.00 81.88 355 GLY A N 1
ATOM 2821 C CA . GLY A 1 355 ? 20.637 18.162 -14.575 1.00 81.88 355 GLY A CA 1
ATOM 2822 C C . GLY A 1 355 ? 20.155 19.572 -14.250 1.00 81.88 355 GLY A C 1
ATOM 2823 O O . GLY A 1 355 ? 20.071 19.929 -13.077 1.00 81.88 355 GLY A O 1
ATOM 2824 N N . VAL A 1 356 ? 19.742 20.347 -15.256 1.00 83.56 356 VAL A N 1
ATOM 2825 C CA . VAL A 1 356 ? 19.135 21.672 -15.062 1.00 83.56 356 VAL A CA 1
ATOM 2826 C C . VAL A 1 356 ? 17.805 21.559 -14.315 1.00 83.56 356 VAL A C 1
ATOM 2828 O O . VAL A 1 356 ? 17.602 22.266 -13.331 1.00 83.56 356 VAL A O 1
ATOM 2831 N N . VAL A 1 357 ? 16.920 20.635 -14.704 1.00 80.38 357 VAL A N 1
ATOM 2832 C CA . VAL A 1 357 ? 15.629 20.417 -14.020 1.00 80.38 357 VAL A CA 1
ATOM 2833 C C . VAL A 1 357 ? 15.821 20.021 -12.551 1.00 80.38 357 VAL A C 1
ATOM 2835 O O . VAL A 1 357 ? 15.106 20.527 -11.680 1.00 80.38 357 VAL A O 1
ATOM 2838 N N . ILE A 1 358 ? 16.789 19.145 -12.264 1.00 79.75 358 ILE A N 1
ATOM 2839 C CA . ILE A 1 358 ? 17.140 18.728 -10.901 1.00 79.75 358 ILE A CA 1
ATOM 2840 C C . ILE A 1 358 ? 17.746 19.901 -10.131 1.00 79.75 358 ILE A C 1
ATOM 2842 O O . ILE A 1 358 ? 17.367 20.116 -8.985 1.00 79.75 358 ILE A O 1
ATOM 2846 N N . SER A 1 359 ? 18.626 20.688 -10.753 1.00 81.25 359 SER A N 1
ATOM 2847 C CA . SER A 1 359 ? 19.290 21.836 -10.122 1.00 81.25 359 SER A CA 1
ATOM 2848 C C . SER A 1 359 ? 18.300 22.946 -9.762 1.00 81.25 359 SER A C 1
ATOM 2850 O O . SER A 1 359 ? 18.314 23.444 -8.638 1.00 81.25 359 SER A O 1
ATOM 2852 N N . LEU A 1 360 ? 17.370 23.271 -10.665 1.00 80.12 360 LEU A N 1
ATOM 2853 C CA . LEU A 1 360 ? 16.292 24.239 -10.419 1.00 80.12 360 LEU A CA 1
ATOM 2854 C C . LEU A 1 360 ? 15.368 23.800 -9.275 1.00 80.12 360 LEU A C 1
ATOM 2856 O O . LEU A 1 360 ? 14.842 24.630 -8.537 1.00 80.12 360 LEU A O 1
ATOM 2860 N N . ASN A 1 361 ? 15.194 22.490 -9.100 1.00 76.69 361 ASN A N 1
ATOM 2861 C CA . ASN A 1 361 ? 14.369 21.902 -8.049 1.00 76.69 361 ASN A CA 1
ATOM 2862 C C . ASN A 1 361 ? 15.197 21.316 -6.895 1.00 76.69 361 ASN A C 1
ATOM 2864 O O . ASN A 1 361 ? 14.666 20.584 -6.061 1.00 76.69 361 ASN A O 1
ATOM 2868 N N . LEU A 1 362 ? 16.490 21.635 -6.791 1.00 79.00 362 LEU A N 1
ATOM 2869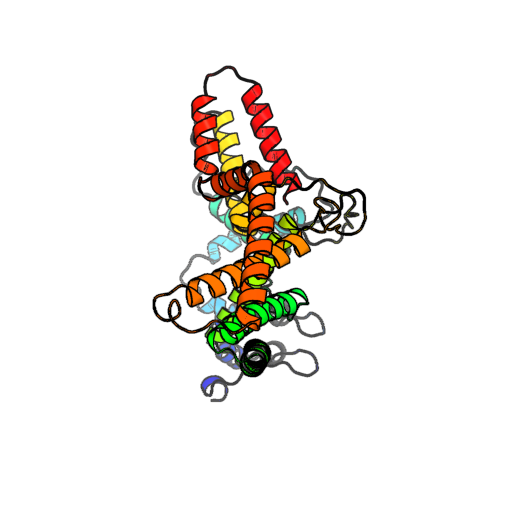 C CA . LEU A 1 362 ? 17.386 20.974 -5.839 1.00 79.00 362 LEU A CA 1
ATOM 2870 C C . LEU A 1 362 ? 16.908 21.170 -4.399 1.00 79.00 362 LEU A C 1
ATOM 2872 O O . LEU A 1 362 ? 16.931 20.242 -3.594 1.00 79.00 362 LEU A O 1
ATOM 2876 N N . TYR A 1 363 ? 16.387 22.358 -4.090 1.00 78.12 363 TYR A N 1
ATOM 2877 C CA . TYR A 1 363 ? 15.806 22.655 -2.785 1.00 78.12 363 TYR A CA 1
ATOM 2878 C C . TYR A 1 363 ? 14.607 21.753 -2.451 1.00 78.12 363 TYR A C 1
ATOM 2880 O O . TYR A 1 363 ? 14.493 21.266 -1.322 1.00 78.12 363 TYR A O 1
ATOM 2888 N N . THR A 1 364 ? 13.713 21.494 -3.412 1.00 76.06 364 THR A N 1
ATOM 2889 C CA . THR A 1 364 ? 12.549 20.626 -3.185 1.00 76.06 364 THR A CA 1
ATOM 2890 C C . THR A 1 364 ? 12.979 19.165 -3.065 1.00 76.06 364 THR A C 1
ATOM 2892 O O . THR A 1 364 ? 12.520 18.488 -2.146 1.00 76.06 364 THR A O 1
ATOM 2895 N N . PHE A 1 365 ? 13.936 18.705 -3.876 1.00 73.94 365 PHE A N 1
ATOM 2896 C CA . PHE A 1 365 ? 14.515 17.363 -3.767 1.00 73.94 365 PHE A CA 1
ATOM 2897 C C . PHE A 1 365 ? 15.242 17.135 -2.440 1.00 73.94 365 PHE A C 1
ATOM 2899 O O . PHE A 1 365 ? 14.962 16.154 -1.754 1.00 73.94 365 PHE A O 1
ATOM 2906 N N . LEU A 1 366 ? 16.105 18.059 -2.009 1.00 78.75 366 LEU A N 1
ATOM 2907 C CA . LEU A 1 366 ? 16.779 17.981 -0.709 1.00 78.75 366 LEU A CA 1
ATOM 2908 C C . LEU A 1 366 ? 15.774 17.992 0.445 1.00 78.75 366 LEU A C 1
ATOM 2910 O O . LEU A 1 366 ? 15.947 17.268 1.427 1.00 78.75 366 LEU A O 1
ATOM 2914 N N . ARG A 1 367 ? 14.689 18.766 0.325 1.00 78.19 367 ARG A N 1
ATOM 2915 C CA . ARG A 1 367 ? 13.598 18.755 1.302 1.00 78.19 367 ARG A CA 1
ATOM 2916 C C . ARG A 1 367 ? 12.899 17.395 1.351 1.00 78.19 367 ARG A C 1
ATOM 2918 O O . ARG A 1 367 ? 12.697 16.893 2.454 1.00 78.19 367 ARG A O 1
ATOM 2925 N N . ILE A 1 368 ? 12.585 16.792 0.201 1.00 78.12 368 ILE A N 1
ATOM 2926 C CA . ILE A 1 368 ? 11.989 15.448 0.101 1.00 78.12 368 ILE A CA 1
ATOM 2927 C C . ILE A 1 368 ? 12.924 14.404 0.727 1.00 78.12 368 ILE A C 1
ATOM 2929 O O . ILE A 1 368 ? 12.512 13.674 1.629 1.00 78.12 368 ILE A O 1
ATOM 2933 N N . ILE A 1 369 ? 14.197 14.384 0.326 1.00 77.75 369 ILE A N 1
ATOM 2934 C CA . ILE A 1 369 ? 15.217 13.458 0.837 1.00 77.75 369 ILE A CA 1
ATOM 2935 C C . ILE A 1 369 ? 15.355 13.597 2.356 1.00 77.75 369 ILE A C 1
ATOM 2937 O O . ILE A 1 369 ? 15.280 12.608 3.084 1.00 77.75 369 ILE A O 1
ATOM 2941 N N . LYS A 1 370 ? 15.456 14.829 2.866 1.00 79.25 370 LYS A N 1
ATOM 2942 C CA . LYS A 1 370 ? 15.545 15.095 4.306 1.00 79.25 370 LYS A CA 1
ATOM 2943 C C . LYS A 1 370 ? 14.329 14.561 5.067 1.00 79.25 370 LYS A C 1
ATOM 2945 O O . LYS A 1 370 ? 14.494 14.013 6.152 1.00 79.25 370 LYS A O 1
ATOM 2950 N N . THR A 1 371 ? 13.121 14.696 4.523 1.00 70.69 371 THR A N 1
ATOM 2951 C CA . THR A 1 371 ? 11.900 14.170 5.162 1.00 70.69 371 THR A CA 1
ATOM 2952 C C . THR A 1 371 ? 11.727 12.660 5.040 1.00 70.69 371 THR A C 1
ATOM 2954 O O . THR A 1 371 ? 11.058 12.062 5.877 1.00 70.69 371 THR A O 1
ATOM 2957 N N . LEU A 1 372 ? 12.328 12.035 4.026 1.00 76.25 372 LEU A N 1
ATOM 2958 C CA . LEU A 1 372 ? 12.339 10.582 3.878 1.00 76.25 372 LEU A CA 1
ATOM 2959 C C . LEU A 1 372 ? 13.337 9.937 4.847 1.00 76.25 372 LEU A C 1
ATOM 2961 O O . LEU A 1 372 ? 12.981 8.967 5.513 1.00 76.25 372 LEU A O 1
ATOM 2965 N N . ILE A 1 373 ? 14.543 10.507 4.966 1.00 67.69 373 ILE A N 1
ATOM 2966 C CA . ILE A 1 373 ? 15.644 9.975 5.786 1.00 67.69 373 ILE A CA 1
ATOM 2967 C C . ILE A 1 373 ? 15.399 10.195 7.281 1.00 67.69 373 ILE A C 1
ATOM 2969 O O . ILE A 1 373 ? 15.552 9.274 8.084 1.00 67.69 373 ILE A O 1
ATOM 2973 N N . PHE A 1 374 ? 15.015 11.406 7.690 1.00 64.38 374 PHE A N 1
ATOM 2974 C CA . PHE A 1 374 ? 14.810 11.691 9.107 1.00 64.38 374 PHE A CA 1
ATOM 2975 C C . PHE A 1 374 ? 13.388 11.321 9.526 1.00 64.38 374 PHE A C 1
ATOM 2977 O O . PHE A 1 374 ? 12.421 11.941 9.085 1.00 64.38 374 PHE A O 1
ATOM 2984 N N . SER A 1 375 ? 13.269 10.332 10.422 1.00 61.41 375 SER A N 1
ATOM 2985 C CA . SER A 1 375 ? 11.984 9.963 11.025 1.00 61.41 375 SER A CA 1
ATOM 2986 C C . SER A 1 375 ? 11.312 11.194 11.636 1.00 61.41 375 SER A C 1
ATOM 2988 O O . SER A 1 375 ? 11.875 11.867 12.506 1.00 61.41 375 SER A O 1
ATOM 2990 N N . HIS A 1 376 ? 10.086 11.464 11.189 1.00 59.28 376 HIS A N 1
ATOM 2991 C CA . HIS A 1 376 ? 9.255 12.575 11.646 1.00 59.28 376 HIS A CA 1
ATOM 2992 C C . HIS A 1 376 ? 9.078 12.589 13.171 1.00 59.28 376 HIS A C 1
ATOM 2994 O O . HIS A 1 376 ? 9.026 13.652 13.789 1.00 59.28 376 HIS A O 1
ATOM 3000 N N . GLN A 1 377 ? 9.079 11.404 13.785 1.00 61.44 377 GLN A N 1
ATOM 3001 C CA . GLN A 1 377 ? 8.980 11.200 15.230 1.00 61.44 377 GLN A CA 1
ATOM 3002 C C . GLN A 1 377 ? 10.093 11.925 15.997 1.00 61.44 377 GLN A C 1
ATOM 3004 O O . GLN A 1 377 ? 9.824 12.529 17.030 1.00 61.44 377 GLN A O 1
ATOM 3009 N N . ARG A 1 378 ? 11.327 11.957 15.467 1.00 58.97 378 ARG A N 1
ATOM 3010 C CA . ARG A 1 378 ? 12.447 12.684 16.094 1.00 58.97 378 ARG A CA 1
ATOM 3011 C C . ARG A 1 378 ? 12.303 14.197 15.957 1.00 58.97 378 ARG A C 1
ATOM 3013 O O . ARG A 1 378 ? 12.773 14.931 16.821 1.00 58.97 378 ARG A O 1
ATOM 3020 N N . ARG A 1 379 ? 11.649 14.670 14.891 1.00 59.47 379 ARG A N 1
ATOM 3021 C CA . ARG A 1 379 ? 11.426 16.101 14.659 1.00 59.47 379 ARG A CA 1
ATOM 3022 C C . ARG A 1 379 ? 10.320 16.643 15.552 1.00 59.47 379 ARG A C 1
ATOM 3024 O O . ARG A 1 379 ? 10.557 17.669 16.169 1.00 59.47 379 ARG A O 1
ATOM 3031 N N . ILE A 1 380 ? 9.192 15.932 15.661 1.00 59.88 380 ILE A N 1
ATOM 3032 C CA . ILE A 1 380 ? 8.124 16.223 16.627 1.00 59.88 380 ILE A CA 1
ATOM 3033 C C . ILE A 1 380 ? 8.704 16.140 18.043 1.00 59.88 380 ILE A C 1
ATOM 3035 O O . ILE A 1 380 ? 8.759 17.151 18.729 1.00 59.88 380 ILE A O 1
ATOM 3039 N N . ALA A 1 381 ? 9.227 14.990 18.480 1.00 59.59 381 ALA A N 1
ATOM 3040 C CA . ALA A 1 381 ? 9.722 14.845 19.851 1.00 59.59 381 ALA A CA 1
ATOM 3041 C C . ALA A 1 381 ? 10.817 15.876 20.192 1.00 59.59 381 ALA A C 1
ATOM 3043 O O . ALA A 1 381 ? 10.788 16.474 21.264 1.00 59.59 381 ALA A O 1
ATOM 3044 N N . GLY A 1 382 ? 11.729 16.159 19.255 1.00 59.06 382 GLY A N 1
ATOM 3045 C CA . GLY A 1 382 ? 12.768 17.175 19.418 1.00 59.06 382 GLY A CA 1
ATOM 3046 C C . GLY A 1 382 ? 12.249 18.618 19.425 1.00 59.06 382 GLY A C 1
ATOM 3047 O O . GLY A 1 382 ? 12.763 19.434 20.187 1.00 59.06 382 GLY A O 1
ATOM 3048 N N . SER A 1 383 ? 11.232 18.958 18.623 1.00 54.97 383 SER A N 1
ATOM 3049 C CA . SER A 1 383 ? 10.597 20.280 18.679 1.00 54.97 383 SER A CA 1
ATOM 3050 C C . SER A 1 383 ? 9.756 20.442 19.941 1.00 54.97 383 SER A C 1
ATOM 3052 O O . SER A 1 383 ? 9.810 21.494 20.559 1.00 54.97 383 SER A O 1
ATOM 3054 N N . PHE A 1 384 ? 9.047 19.401 20.379 1.00 56.34 384 PHE A N 1
ATOM 3055 C CA . PHE A 1 384 ? 8.228 19.437 21.591 1.00 56.34 384 PHE A CA 1
ATOM 3056 C C . PHE A 1 384 ? 9.069 19.489 22.869 1.00 56.34 384 PHE A C 1
ATOM 3058 O O . PHE A 1 384 ? 8.755 20.289 23.740 1.00 56.34 384 PHE A O 1
ATOM 3065 N N . LEU A 1 385 ? 10.183 18.752 22.958 1.00 56.44 385 LEU A N 1
ATOM 3066 C CA . LEU A 1 385 ? 11.124 18.869 24.083 1.00 56.44 385 LEU A CA 1
ATOM 3067 C C . LEU A 1 385 ? 11.761 20.266 24.178 1.00 56.44 385 LEU A C 1
ATOM 3069 O O . LEU A 1 385 ? 12.055 20.728 25.274 1.00 56.44 385 LEU A O 1
ATOM 3073 N N . ARG A 1 386 ? 11.943 20.962 23.046 1.00 53.72 386 ARG A N 1
ATOM 3074 C CA . ARG A 1 386 ? 12.438 22.352 23.011 1.00 53.72 386 ARG A CA 1
ATOM 3075 C C . ARG A 1 386 ? 11.351 23.399 23.283 1.00 53.72 386 ARG A C 1
ATOM 3077 O O . ARG A 1 386 ? 11.676 24.492 23.732 1.00 53.72 386 ARG A O 1
ATOM 3084 N N . ILE A 1 387 ? 10.086 23.085 22.993 1.00 50.88 387 ILE A N 1
ATOM 3085 C CA . ILE A 1 387 ? 8.921 23.977 23.151 1.00 50.88 387 ILE A CA 1
ATOM 3086 C C . ILE A 1 387 ? 8.215 23.769 24.503 1.00 50.88 387 ILE A C 1
ATOM 3088 O O . ILE A 1 387 ? 7.437 24.625 24.909 1.00 50.88 387 ILE A O 1
ATOM 3092 N N . ALA A 1 388 ? 8.534 22.704 25.246 1.00 49.00 388 ALA A N 1
ATOM 3093 C CA . ALA A 1 388 ? 8.062 22.437 26.610 1.00 49.00 388 ALA A CA 1
ATOM 3094 C C . ALA A 1 388 ? 8.600 23.422 27.675 1.00 49.00 388 ALA A C 1
ATOM 3096 O O . ALA A 1 388 ? 8.622 23.106 28.864 1.00 49.00 388 ALA A O 1
ATOM 3097 N N . SER A 1 389 ? 9.018 24.626 27.274 1.00 53.12 389 SER A N 1
ATOM 3098 C CA . SER A 1 389 ? 9.104 25.761 28.185 1.00 53.12 389 SER A CA 1
ATOM 3099 C C . SER A 1 389 ? 7.684 26.310 28.426 1.00 53.12 389 SER A C 1
ATOM 3101 O O . SER A 1 389 ? 6.880 26.399 27.495 1.00 53.12 389 SER A O 1
ATOM 3103 N N . PRO A 1 390 ? 7.318 26.645 29.674 1.00 47.91 390 PRO A N 1
ATOM 3104 C CA . PRO A 1 390 ? 5.932 26.600 30.166 1.00 47.91 390 PRO A CA 1
ATOM 3105 C C . PRO A 1 390 ? 4.979 27.713 29.675 1.00 47.91 390 PRO A C 1
ATOM 3107 O O . PRO A 1 390 ? 3.996 28.006 30.351 1.00 47.91 390 PRO A O 1
ATOM 3110 N N . LYS A 1 391 ? 5.221 28.372 28.532 1.00 52.62 391 LYS A N 1
ATOM 3111 C CA . LYS A 1 391 ? 4.514 29.624 28.200 1.00 52.62 391 LYS A CA 1
ATOM 3112 C C . LYS A 1 391 ? 4.245 29.916 26.717 1.00 52.62 391 LYS A C 1
ATOM 3114 O O . LYS A 1 391 ? 4.326 31.067 26.314 1.00 52.62 391 LYS A O 1
ATOM 3119 N N . ASN A 1 392 ? 3.901 28.921 25.895 1.00 55.91 392 ASN A N 1
ATOM 3120 C CA . ASN A 1 392 ? 3.726 29.161 24.454 1.00 55.91 392 ASN A CA 1
ATOM 3121 C C . ASN A 1 392 ? 2.397 28.641 23.875 1.00 55.91 392 ASN A C 1
ATOM 3123 O O . ASN A 1 392 ? 2.281 27.472 23.508 1.00 55.91 392 ASN A O 1
ATOM 3127 N N . GLU A 1 393 ? 1.438 29.549 23.656 1.00 61.94 393 GLU A N 1
ATOM 3128 C CA . GLU A 1 393 ? 0.252 29.353 22.792 1.00 61.94 393 GLU A CA 1
ATOM 3129 C C . GLU A 1 393 ? 0.629 28.867 21.374 1.00 61.94 393 GLU A C 1
ATOM 3131 O O . GLU A 1 393 ? -0.118 28.132 20.721 1.00 61.94 393 GLU A O 1
ATOM 3136 N N . ASN A 1 394 ? 1.855 29.175 20.934 1.00 66.75 394 ASN A N 1
ATOM 3137 C CA . ASN A 1 394 ? 2.455 28.697 19.685 1.00 66.75 394 ASN A CA 1
ATOM 3138 C C . ASN A 1 394 ? 2.565 27.160 19.588 1.00 66.75 394 ASN A C 1
ATOM 3140 O O . ASN A 1 394 ? 2.639 26.610 18.486 1.00 66.75 394 ASN A O 1
ATOM 3144 N N . CYS A 1 395 ? 2.565 26.448 20.719 1.00 67.38 395 CYS A N 1
ATOM 3145 C CA . CYS A 1 395 ? 2.601 24.985 20.756 1.00 67.38 395 CYS A CA 1
ATOM 3146 C C . CYS A 1 395 ? 1.264 24.378 20.302 1.00 67.38 395 CYS A C 1
ATOM 3148 O O . CYS A 1 395 ? 1.229 23.502 19.436 1.00 67.38 395 CYS A O 1
ATOM 3150 N N . ILE A 1 396 ? 0.153 24.904 20.826 1.00 73.56 396 ILE A N 1
ATOM 3151 C CA . ILE A 1 396 ? -1.203 24.440 20.500 1.00 73.56 396 ILE A CA 1
ATOM 3152 C C . ILE A 1 396 ? -1.537 24.759 19.043 1.00 73.56 396 ILE A C 1
ATOM 3154 O O . ILE A 1 396 ? -2.078 23.911 18.336 1.00 73.56 396 ILE A O 1
ATOM 3158 N N . SER A 1 397 ? -1.153 25.941 18.551 1.00 77.94 397 SER A N 1
ATOM 3159 C CA . SER A 1 397 ? -1.362 26.294 17.142 1.00 77.94 397 SER A CA 1
ATOM 3160 C C . SER A 1 397 ? -0.545 25.415 16.185 1.00 77.94 397 SER A C 1
ATOM 3162 O O . SER A 1 397 ? -1.006 25.111 15.085 1.00 77.94 397 SER A O 1
ATOM 3164 N N . SER A 1 398 ? 0.635 24.948 16.605 1.00 75.56 398 SER A N 1
ATOM 3165 C CA . SER A 1 398 ? 1.441 23.991 15.838 1.00 75.56 398 SER A CA 1
ATOM 3166 C C . SER A 1 398 ? 0.825 22.589 15.836 1.00 75.56 398 SER A C 1
ATOM 3168 O O . SER A 1 398 ? 0.740 21.972 14.778 1.00 75.56 398 SER A O 1
ATOM 3170 N N . LEU A 1 399 ? 0.325 22.112 16.984 1.00 76.38 399 LEU A N 1
ATOM 3171 C CA . LEU A 1 399 ? -0.427 20.852 17.081 1.00 76.38 399 LEU A CA 1
ATOM 3172 C C . LEU A 1 399 ? -1.686 20.884 16.209 1.00 76.38 399 LEU A C 1
ATOM 3174 O O . LEU A 1 399 ? -1.947 19.931 15.483 1.00 76.38 399 LEU A O 1
ATOM 3178 N N . LYS A 1 400 ? -2.430 21.996 16.228 1.00 82.62 400 LYS A N 1
ATOM 3179 C CA . LYS A 1 400 ? -3.617 22.183 15.386 1.00 82.62 400 LYS A CA 1
ATOM 3180 C C . LYS A 1 400 ? -3.274 22.072 13.901 1.00 82.62 400 LYS A C 1
ATOM 3182 O O . LYS A 1 400 ? -3.917 21.311 13.193 1.00 82.62 400 LYS A O 1
ATOM 3187 N N . LYS A 1 401 ? -2.205 22.741 13.451 1.00 81.44 401 LYS A N 1
ATOM 3188 C CA . LYS A 1 401 ? -1.723 22.632 12.063 1.00 81.44 401 LYS A CA 1
ATOM 3189 C C . LYS A 1 401 ? -1.345 21.202 11.683 1.00 81.44 401 LYS A C 1
ATOM 3191 O O . LYS A 1 401 ? -1.572 20.809 10.545 1.00 81.44 401 LYS A O 1
ATOM 3196 N N . GLU A 1 402 ? -0.760 20.435 12.601 1.00 79.69 402 GLU A N 1
ATOM 3197 C CA . GLU A 1 402 ? -0.472 19.017 12.359 1.00 79.69 402 GLU A CA 1
ATOM 3198 C C . GLU A 1 402 ? -1.765 18.209 12.205 1.00 79.69 402 GLU A C 1
ATOM 3200 O O . GLU A 1 402 ? -1.894 17.456 11.241 1.00 79.69 402 GLU A O 1
ATOM 3205 N N . VAL A 1 403 ? -2.755 18.412 13.079 1.00 82.69 403 VAL A N 1
ATOM 3206 C CA . VAL A 1 403 ? -4.061 17.742 12.968 1.00 82.69 403 VAL A CA 1
ATOM 3207 C C . VAL A 1 403 ? -4.749 18.098 11.650 1.00 82.69 403 VAL A C 1
ATOM 3209 O O . VAL A 1 403 ? -5.150 17.191 10.928 1.00 82.69 403 VAL A O 1
ATOM 3212 N N . ASP A 1 404 ? -4.779 19.378 11.271 1.00 83.06 404 ASP A N 1
ATOM 3213 C CA . ASP A 1 404 ? -5.341 19.828 9.991 1.00 83.06 404 ASP A CA 1
ATOM 3214 C C . ASP A 1 404 ? -4.653 19.141 8.798 1.00 83.06 404 ASP A C 1
ATOM 3216 O O . ASP A 1 404 ? -5.311 18.744 7.838 1.00 83.06 404 ASP A O 1
ATOM 3220 N N . THR A 1 405 ? -3.329 18.934 8.852 1.00 81.44 405 THR A N 1
ATOM 3221 C CA . THR A 1 405 ? -2.630 18.199 7.785 1.00 81.44 405 THR A CA 1
ATOM 3222 C C . THR A 1 405 ? -2.938 16.705 7.761 1.00 81.44 405 THR A C 1
ATOM 3224 O O . THR A 1 405 ? -2.882 16.117 6.685 1.00 81.44 405 THR A O 1
ATOM 3227 N N . ILE A 1 406 ? -3.244 16.083 8.905 1.00 80.88 406 ILE A N 1
ATOM 3228 C CA . ILE A 1 406 ? -3.680 14.680 8.961 1.00 80.88 406 ILE A CA 1
ATOM 3229 C C . ILE A 1 406 ? -5.089 14.562 8.376 1.00 80.88 406 ILE A C 1
ATOM 3231 O O . ILE A 1 406 ? -5.313 13.690 7.544 1.00 80.88 406 ILE A O 1
ATOM 3235 N N . VAL A 1 407 ? -5.995 15.473 8.743 1.00 82.38 407 VAL A N 1
ATOM 3236 C CA . VAL A 1 407 ? -7.375 15.519 8.232 1.00 82.38 407 VAL A CA 1
ATOM 3237 C C . VAL A 1 407 ? -7.406 15.720 6.721 1.00 82.38 407 VAL A C 1
ATOM 3239 O O . VAL A 1 407 ? -8.192 15.082 6.046 1.00 82.38 407 VAL A O 1
ATOM 3242 N N . GLN A 1 408 ? -6.531 16.558 6.164 1.00 81.50 408 GLN A N 1
ATOM 3243 C CA . GLN A 1 408 ? -6.446 16.730 4.707 1.00 81.50 408 GLN A CA 1
ATOM 3244 C C . GLN A 1 408 ? -5.845 15.518 3.976 1.00 81.50 408 GLN A C 1
ATOM 3246 O O . GLN A 1 408 ? -5.948 15.426 2.749 1.00 81.50 408 GLN A O 1
ATOM 3251 N N . MET A 1 409 ? -5.111 14.661 4.689 1.00 77.69 409 MET A N 1
ATOM 3252 C CA . MET A 1 409 ? -4.390 13.530 4.106 1.00 77.69 409 MET A CA 1
ATOM 3253 C C . MET A 1 409 ? -5.242 12.265 4.019 1.00 77.69 409 MET A C 1
ATOM 3255 O O . MET A 1 409 ? -5.059 11.500 3.070 1.00 77.69 409 MET A O 1
ATOM 3259 N N . VAL A 1 410 ? -6.084 12.036 5.028 1.00 73.75 410 VAL A N 1
ATOM 3260 C CA . VAL A 1 410 ? -7.089 10.963 5.065 1.00 73.75 410 VAL A CA 1
ATOM 3261 C C . VAL A 1 410 ? -8.222 11.325 4.114 1.00 73.75 410 VAL A C 1
ATOM 3263 O O . VAL A 1 410 ? -8.630 10.421 3.348 1.00 73.75 410 VAL A O 1
#